Protein AF-0000000085124171 (afdb_homodimer)

Foldseek 3Di:
DFDWDWDDPPVVVQVQQLPFQWKWKWFDDPRRIDIDIFGWHDDPQKIKGWDAPDDDVVVRCVRPFKMKIKGKDWFDWDAPVLQPVPPDRVNTDTWMKMKMFIFGKDWDQDLVVLLVRVQRSCCSVPVVDPDDRSVDPVCSVVSNRIIMMIGRGDDMIMTGRLCLRPDPRRLVSNLVVLVVVPDPRSVVSNVVSVVNNPD/DFDWDWDDPPVVVQVQQLPFQWKWKWFDDPRDIDIDIFGWHDDPQKIKGWDAPDDDVVVRCVRPFKMKIKGKDWFDWDAPVLQPVPPDRVNTDTWMKMKMFIFGKDWDQDLVVLLVRVQRSCCSVPVVDPDDRSVDPVCSVVSNRIIMMIGRGDDMIMTGRLCLRPDPRRLVSNLVVLVVVPDPRSVVSNVVSVVNNPD

Radius of gyration: 21.63 Å; Cα contacts (8 Å, |Δi|>4): 807; chains: 2; bounding box: 47×63×52 Å

Secondary structure (DSSP, 8-state):
---PEEE--HHHHHHHHHH-S-EEEEEEETTEEEEEEE--EEETTEEEEEE-SSSHHHHHHHH--EEEEEEEEEEEEE-HHHH-SS--STT-EEEEEEEEEEEEEEE---HHHHHHHHHHHHHHH-TT--S--TTSGGGHHHHHHSEEEEEEEEEEEEEEESSTT--HHHHHHHHHHHHHH--HHHHHHHHHHHHHTT-/---PEEE--HHHHHHHHHH-S-EEEEEEETTEEEEEEE--EEETTEEEEEE-SSSHHHHHHHH--EEEEEEEEEEEEE-HHHH-SS--STT-EEEEEEEEEEEEEEE---HHHHHHHHHHHHHHH-TT--S--TTSGGGHHHHHHSEEEEEEEEEEEEEEESSTT--HHHHHHHHHHHHHH--HHHHHHHHHHHHHTT-

Organism: Arcobacter nitrofigilis (strain ATCC 33309 / DSM 7299 / CCUG 15893 / LMG 7604 / NCTC 12251 / CI) (NCBI:txid572480)

Sequence (398 aa):
MQKIVEITDEKLIKEVLDKAEYGTLALCTNNKPYSLPINFVEYNNEIFFHGAKKGKKIDYINKNANASFSVVEAYSLLPSYFSTDTGNAAPATHLFKSIIIDGKIKFVENYDKKAQALEALMKKYQREGNYTPLHDSMYEKIITATCIYKLIPEQTKAKFKLGQAFTKERYERVTSHLKQRGTPKDLETLKLIEEFKRVMQKIVEITDEKLIKEVLDKAEYGTLALCTNNKPYSLPINFVEYNNEIFFHGAKKGKKIDYINKNANASFSVVEAYSLLPSYFSTDTGNAAPATHLFKSIIIDGKIKFVENYDKKAQALEALMKKYQREGNYTPLHDSMYEKIITATCIYKLIPEQTKAKFKLGQAFTKERYERVTSHLKQRGTPKDLETLKLIEEFKRV

InterPro domains:
  IPR012349 FMN-binding split barrel [G3DSA:2.30.110.10] (2-192)
  IPR024747 Pyridoxamine 5'-phosphate oxidase-related [PF12900] (12-158)

Nearest PDB structures (foldseek):
  2hti-assembly1_A-2  TM=9.173E-01  e=2.537E-12  Halalkalibacterium halodurans
  2ol5-assembly1_B  TM=8.370E-01  e=3.259E-13  Geobacillus stearothermophilus
  4ybn-assembly1_B  TM=8.411E-01  e=6.275E-12  Mycolicibacterium smegmatis MC2 155
  2fur-assembly1_B  TM=8.498E-01  e=1.958E-10  Thermoplasma acidophilum
  3db0-assembly1_B  TM=7.827E-01  e=3.488E-07  Listeria innocua

pLDDT: mean 94.89, std 7.77, range [37.38, 98.94]

Solvent-accessible surface area (backbone atoms only — not comparable to full-atom values): 20989 Å² total; per-residue (Å²):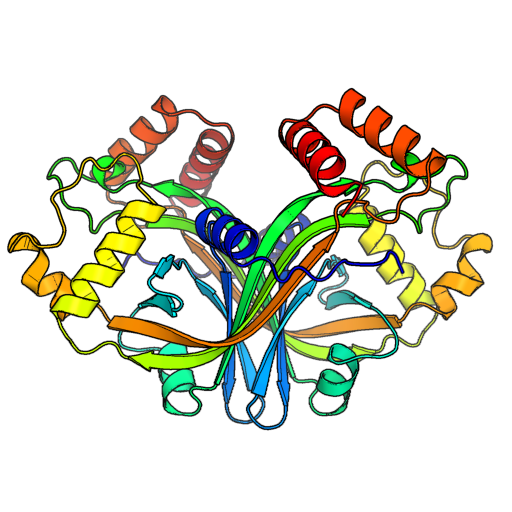 128,83,66,63,42,74,55,80,57,62,69,62,52,49,50,51,57,64,66,40,79,44,32,33,38,7,31,21,48,95,61,40,26,40,38,44,77,40,59,60,32,75,57,94,82,25,41,32,35,71,49,69,88,64,56,71,68,52,54,35,41,74,77,29,34,37,29,10,36,28,36,60,48,80,49,41,71,39,46,18,58,34,58,39,88,79,32,58,54,80,67,40,47,70,30,31,38,37,36,36,36,32,30,38,52,43,76,54,79,51,65,68,59,43,41,51,51,50,42,49,38,42,48,65,75,33,68,86,57,75,45,58,64,61,87,41,75,89,37,51,67,58,58,70,68,50,36,36,38,32,37,45,65,74,45,79,49,31,37,41,36,50,62,46,66,48,48,72,66,37,42,54,39,34,53,50,46,34,59,68,72,48,44,74,54,28,52,53,38,51,55,48,28,63,71,38,44,88,100,128,82,65,63,41,76,55,80,55,62,68,62,52,47,51,51,57,64,65,38,78,44,32,33,38,9,30,21,49,94,58,40,26,40,39,43,78,41,60,61,31,73,56,94,83,24,41,32,37,70,50,70,90,63,55,70,68,52,54,34,42,74,76,29,34,36,31,9,35,30,36,59,46,81,49,41,70,38,47,18,58,35,59,39,88,80,32,58,54,78,68,39,46,68,29,32,39,37,37,36,37,32,29,38,53,44,78,55,79,52,65,67,58,44,41,50,52,52,42,49,37,43,48,66,73,32,67,87,57,77,45,58,64,60,86,43,74,89,36,50,66,57,57,71,70,50,35,36,38,30,36,45,65,74,44,77,48,29,38,44,35,50,62,45,68,49,49,72,66,36,42,54,40,35,53,50,46,33,59,68,71,50,44,74,53,27,52,53,38,50,53,48,28,63,71,38,44,86,99

Structure (mmCIF, N/CA/C/O backbone):
data_AF-0000000085124171-model_v1
#
loop_
_entity.id
_entity.type
_entity.pdbx_description
1 polymer "Pyridoxamine 5'-phosphate oxidase-related FMN-binding protein"
#
loop_
_atom_site.group_PDB
_atom_site.id
_atom_site.type_symbol
_atom_site.label_atom_id
_atom_site.label_alt_id
_atom_site.label_comp_id
_atom_site.label_asym_id
_atom_site.label_entity_id
_atom_site.label_seq_id
_atom_site.pdbx_PDB_ins_code
_atom_site.Cartn_x
_atom_site.Cartn_y
_atom_site.Cartn_z
_atom_site.occupancy
_atom_site.B_iso_or_equiv
_atom_site.auth_seq_id
_atom_site.auth_comp_id
_atom_site.auth_asym_id
_atom_site.auth_atom_id
_atom_site.pdbx_PDB_model_num
ATOM 1 N N . MET A 1 1 ? -10.125 -18.156 -11.75 1 37.38 1 MET A N 1
ATOM 2 C CA . MET A 1 1 ? -9.805 -16.906 -11.086 1 37.38 1 MET A CA 1
ATOM 3 C C . MET A 1 1 ? -10.953 -16.438 -10.203 1 37.38 1 MET A C 1
ATOM 5 O O . MET A 1 1 ? -12.102 -16.391 -10.648 1 37.38 1 MET A O 1
ATOM 9 N N . GLN A 1 2 ? -10.836 -16.688 -8.914 1 46.94 2 GLN A N 1
ATOM 10 C CA . GLN A 1 2 ? -11.883 -16.438 -7.93 1 46.94 2 GLN A CA 1
ATOM 11 C C . GLN A 1 2 ? -12.539 -15.086 -8.156 1 46.94 2 GLN A C 1
ATOM 13 O O . GLN A 1 2 ? -11.867 -14.117 -8.531 1 46.94 2 GLN A O 1
ATOM 18 N N . LYS A 1 3 ? -13.812 -15.031 -8.203 1 54.66 3 LYS A N 1
ATOM 19 C CA . LYS A 1 3 ? -14.672 -13.883 -8.477 1 54.66 3 LYS A CA 1
ATOM 20 C C . LYS A 1 3 ? -14.43 -12.766 -7.465 1 54.66 3 LYS A C 1
ATOM 22 O O . LYS A 1 3 ? -14.633 -12.945 -6.266 1 54.66 3 LYS A O 1
ATOM 27 N N . ILE A 1 4 ? -13.594 -11.852 -7.648 1 67.31 4 ILE A N 1
ATOM 28 C CA . ILE A 1 4 ? -13.508 -10.57 -6.953 1 67.31 4 ILE A CA 1
ATOM 29 C C . ILE A 1 4 ? -14.805 -9.781 -7.164 1 67.31 4 ILE A C 1
ATOM 31 O O . ILE A 1 4 ? -15.297 -9.68 -8.289 1 67.31 4 ILE A O 1
ATOM 35 N N . VAL A 1 5 ? -15.492 -9.562 -6.004 1 78.5 5 VAL A N 1
ATOM 36 C CA . VAL A 1 5 ? -16.781 -8.867 -6.059 1 78.5 5 VAL A CA 1
ATOM 37 C C . VAL A 1 5 ? -16.547 -7.359 -6.09 1 78.5 5 VAL A C 1
ATOM 39 O O . VAL A 1 5 ? -15.797 -6.824 -5.277 1 78.5 5 VAL A O 1
ATOM 42 N N . GLU A 1 6 ? -17.156 -6.762 -6.977 1 87.38 6 GLU A N 1
ATOM 43 C CA . GLU A 1 6 ? -17.188 -5.301 -7.035 1 87.38 6 GLU A CA 1
ATOM 44 C C . GLU A 1 6 ? -18.188 -4.727 -6.035 1 87.38 6 GLU A C 1
ATOM 46 O O . GLU A 1 6 ? -19.297 -5.223 -5.918 1 87.38 6 GLU A O 1
ATOM 51 N N . ILE A 1 7 ? -17.75 -3.793 -5.27 1 89.5 7 ILE A N 1
ATOM 52 C CA . ILE A 1 7 ? -18.578 -3.154 -4.242 1 89.5 7 ILE A CA 1
ATOM 53 C C . ILE A 1 7 ? -18.953 -1.744 -4.688 1 89.5 7 ILE A C 1
ATOM 55 O O . ILE A 1 7 ? -18.094 -0.959 -5.09 1 89.5 7 ILE A O 1
ATOM 59 N N . THR A 1 8 ? -20.219 -1.413 -4.578 1 91.5 8 THR A N 1
ATOM 60 C CA . THR A 1 8 ? -20.672 -0.082 -4.965 1 91.5 8 THR A CA 1
ATOM 61 C C . THR A 1 8 ? -21.25 0.662 -3.766 1 91.5 8 THR A C 1
ATOM 63 O O . THR A 1 8 ? -21.547 1.854 -3.854 1 91.5 8 THR A O 1
ATOM 66 N N . ASP A 1 9 ? -21.375 -0.055 -2.656 1 93.19 9 ASP A N 1
ATOM 67 C CA . ASP A 1 9 ? -21.906 0.563 -1.443 1 93.19 9 ASP A CA 1
ATOM 68 C C . ASP A 1 9 ? -20.953 1.642 -0.922 1 93.19 9 ASP A C 1
ATOM 70 O O . ASP A 1 9 ? -19.859 1.336 -0.441 1 93.19 9 ASP A O 1
ATOM 74 N N . GLU A 1 10 ? -21.391 2.832 -0.913 1 94.69 10 GLU A N 1
ATOM 75 C CA . GLU A 1 10 ? -20.562 3.979 -0.563 1 94.69 10 GLU A CA 1
ATOM 76 C C . GLU A 1 10 ? -20.141 3.93 0.902 1 94.69 10 GLU A C 1
ATOM 78 O O . GLU A 1 10 ? -19.047 4.383 1.255 1 94.69 10 GLU A O 1
ATOM 83 N N . LYS A 1 11 ? -21 3.438 1.712 1 95.56 11 LYS A N 1
ATOM 84 C CA . LYS A 1 11 ? -20.672 3.352 3.133 1 95.56 11 LYS A CA 1
ATOM 85 C C . LYS A 1 11 ? -19.516 2.393 3.377 1 95.56 11 LYS A C 1
ATOM 87 O O . LYS A 1 11 ? -18.609 2.691 4.16 1 95.56 11 LYS A O 1
ATOM 92 N N . LEU A 1 12 ? -19.516 1.233 2.672 1 95.31 12 LEU A N 1
ATOM 93 C CA . LEU A 1 12 ? -18.453 0.255 2.793 1 95.31 12 LEU A CA 1
ATOM 94 C C . LEU A 1 12 ? -17.125 0.824 2.268 1 95.31 12 LEU A C 1
ATOM 96 O O . LEU A 1 12 ? -16.078 0.633 2.881 1 95.31 12 LEU A O 1
ATOM 100 N N . ILE A 1 13 ? -17.266 1.526 1.201 1 97.31 13 ILE A N 1
ATOM 101 C CA . ILE A 1 13 ? -16.078 2.141 0.602 1 97.31 13 ILE A CA 1
ATOM 102 C C . ILE A 1 13 ? -15.492 3.172 1.561 1 97.31 13 ILE A C 1
ATOM 104 O O . ILE A 1 13 ? -14.289 3.186 1.802 1 97.31 13 ILE A O 1
ATOM 108 N N . LYS A 1 14 ? -16.328 3.967 2.127 1 97.38 14 LYS A N 1
ATOM 109 C CA . LYS A 1 14 ? -15.875 4.984 3.074 1 97.38 14 LYS A CA 1
ATOM 110 C C . LYS A 1 14 ? -15.203 4.348 4.289 1 97.38 14 LYS A C 1
ATOM 112 O O . LYS A 1 14 ? -14.211 4.867 4.801 1 97.38 14 LYS A O 1
ATOM 117 N N . GLU A 1 15 ? -15.711 3.256 4.738 1 97.12 15 GLU A N 1
ATOM 118 C CA . GLU A 1 15 ? -15.133 2.557 5.883 1 97.12 15 GLU A CA 1
ATOM 119 C C . GLU A 1 15 ? -13.703 2.115 5.594 1 97.12 15 GLU A C 1
ATOM 121 O O . GLU A 1 15 ? -12.82 2.242 6.449 1 97.12 15 GLU A O 1
ATOM 126 N N . VAL A 1 16 ? -13.492 1.604 4.398 1 98 16 VAL A N 1
ATOM 127 C CA . VAL A 1 16 ? -12.156 1.179 4.008 1 98 16 VAL A CA 1
ATOM 128 C C . VAL A 1 16 ? -11.219 2.387 3.955 1 98 16 VAL A C 1
ATOM 130 O O . VAL A 1 16 ? -10.102 2.336 4.469 1 98 16 VAL A O 1
ATOM 133 N N . LEU A 1 17 ? -11.711 3.469 3.367 1 98.56 17 LEU A N 1
ATOM 134 C CA . LEU A 1 17 ? -10.906 4.68 3.244 1 98.56 17 LEU A CA 1
ATOM 135 C C . LEU A 1 17 ? -10.562 5.25 4.617 1 98.56 17 LEU A C 1
ATOM 137 O O . LEU A 1 17 ? -9.461 5.754 4.828 1 98.56 17 LEU A O 1
ATOM 141 N N . ASP A 1 18 ? -11.477 5.137 5.543 1 97.81 18 ASP A N 1
ATOM 142 C CA . ASP A 1 18 ? -11.281 5.664 6.891 1 97.81 18 ASP A CA 1
ATOM 143 C C . ASP A 1 18 ? -10.281 4.816 7.676 1 97.81 18 ASP A C 1
ATOM 145 O O . ASP A 1 18 ? -9.508 5.344 8.477 1 97.81 18 ASP A O 1
ATOM 149 N N . LYS A 1 19 ? -10.266 3.57 7.422 1 97.06 19 LYS A N 1
ATOM 150 C CA . LYS A 1 19 ? -9.461 2.635 8.203 1 97.06 19 LYS A CA 1
ATOM 151 C C . LYS A 1 19 ? -8.031 2.559 7.68 1 97.06 19 LYS A C 1
ATOM 153 O O . LYS A 1 19 ? -7.086 2.395 8.453 1 97.06 19 LYS A O 1
ATOM 158 N N . ALA A 1 20 ? -7.852 2.668 6.41 1 97.88 20 ALA A N 1
ATOM 159 C CA . ALA A 1 20 ? -6.543 2.49 5.789 1 97.88 20 ALA A CA 1
ATOM 160 C C . ALA A 1 20 ? -5.551 3.539 6.289 1 97.88 20 ALA A C 1
ATOM 162 O O . ALA A 1 20 ? -5.891 4.719 6.395 1 97.88 20 ALA A O 1
ATOM 163 N N . GLU A 1 21 ? -4.34 3.145 6.535 1 97.38 21 GLU A N 1
ATOM 164 C CA . GLU A 1 21 ? -3.336 4.035 7.102 1 97.38 21 GLU A CA 1
ATOM 165 C C . GLU A 1 21 ? -2.686 4.895 6.023 1 97.38 21 GLU A C 1
ATOM 167 O O . GLU A 1 21 ? -2.166 5.977 6.309 1 97.38 21 GLU A O 1
ATOM 172 N N . TYR A 1 22 ? -2.613 4.371 4.867 1 98.44 22 TYR A N 1
ATOM 173 C CA . TYR A 1 22 ? -2.041 5.09 3.736 1 98.44 22 TYR A CA 1
ATOM 174 C C . TYR A 1 22 ? -2.613 4.574 2.42 1 98.44 22 TYR A C 1
ATOM 176 O O . TYR A 1 22 ? -3.32 3.566 2.395 1 98.44 22 TYR A O 1
ATOM 184 N N . GLY A 1 23 ? -2.471 5.27 1.4 1 98.75 23 GLY A N 1
ATOM 185 C CA . GLY A 1 23 ? -2.699 4.863 0.023 1 98.75 23 GLY A CA 1
ATOM 186 C C . GLY A 1 23 ? -1.521 5.152 -0.888 1 98.75 23 GLY A C 1
ATOM 187 O O . GLY A 1 23 ? -0.512 5.711 -0.45 1 98.75 23 GLY A O 1
ATOM 188 N N . THR A 1 24 ? -1.643 4.699 -2.08 1 98.81 24 THR A N 1
ATOM 189 C CA . THR A 1 24 ? -0.562 4.938 -3.029 1 98.81 24 THR A CA 1
ATOM 190 C C . THR A 1 24 ? -1.07 5.707 -4.246 1 98.81 24 THR A C 1
ATOM 192 O O . THR A 1 24 ? -1.989 5.254 -4.934 1 98.81 24 THR A O 1
ATOM 195 N N . LEU A 1 25 ? -0.456 6.824 -4.453 1 98.62 25 LEU A N 1
ATOM 196 C CA . LEU A 1 25 ? -0.784 7.703 -5.57 1 98.62 25 LEU A CA 1
ATOM 197 C C . LEU A 1 25 ? 0.043 7.348 -6.801 1 98.62 25 LEU A C 1
ATOM 199 O O . LEU A 1 25 ? 1.25 7.117 -6.695 1 98.62 25 LEU A O 1
ATOM 203 N N . ALA A 1 26 ? -0.603 7.199 -7.918 1 98.81 26 ALA A N 1
ATOM 204 C CA . ALA A 1 26 ? 0.068 7.066 -9.211 1 98.81 26 ALA A CA 1
ATOM 205 C C . ALA A 1 26 ? -0.1 8.328 -10.047 1 98.81 26 ALA A C 1
ATOM 207 O O . ALA A 1 26 ? -1.225 8.766 -10.305 1 98.81 26 ALA A O 1
ATOM 208 N N . LEU A 1 27 ? 0.969 8.906 -10.406 1 98.62 27 LEU A N 1
ATOM 209 C CA . LEU A 1 27 ? 1.043 10.039 -11.32 1 98.62 27 LEU A CA 1
ATOM 210 C C . LEU A 1 27 ? 1.795 9.672 -12.594 1 98.62 27 LEU A C 1
ATOM 212 O O . LEU A 1 27 ? 2.4 8.602 -12.672 1 98.62 27 LEU A O 1
ATOM 216 N N . CYS A 1 28 ? 1.695 10.492 -13.625 1 98.38 28 CYS A N 1
ATOM 217 C CA . CYS A 1 28 ? 2.533 10.25 -14.789 1 98.38 28 CYS A CA 1
ATOM 218 C C . CYS A 1 28 ? 2.725 11.531 -15.602 1 98.38 28 CYS A C 1
ATOM 220 O O . CYS A 1 28 ? 1.885 12.43 -15.555 1 98.38 28 CYS A O 1
ATOM 222 N N . THR A 1 29 ? 3.861 11.641 -16.125 1 96.56 29 THR A N 1
ATOM 223 C CA . THR A 1 29 ? 4.172 12.648 -17.141 1 96.56 29 THR A CA 1
ATOM 224 C C . THR A 1 29 ? 5.051 12.062 -18.234 1 96.56 29 THR A C 1
ATOM 226 O O . THR A 1 29 ? 5.926 11.234 -17.969 1 96.56 29 THR A O 1
ATOM 229 N N . ASN A 1 30 ? 4.754 12.398 -19.5 1 94.75 30 ASN A N 1
ATOM 230 C CA . ASN A 1 30 ? 5.566 11.93 -20.625 1 94.75 30 ASN A CA 1
ATOM 231 C C . ASN A 1 30 ? 5.723 10.414 -20.609 1 94.75 30 ASN A C 1
ATOM 233 O O . ASN A 1 30 ? 6.832 9.898 -20.75 1 94.75 30 ASN A O 1
ATOM 237 N N . ASN A 1 31 ? 4.672 9.742 -20.25 1 93.44 31 ASN A N 1
ATOM 238 C CA . ASN A 1 31 ? 4.578 8.281 -20.234 1 93.44 31 ASN A CA 1
ATOM 239 C C . ASN A 1 31 ? 5.504 7.672 -19.188 1 93.44 31 ASN A C 1
ATOM 241 O O . ASN A 1 31 ? 5.945 6.531 -19.328 1 93.44 31 ASN A O 1
ATOM 245 N N . LYS A 1 32 ? 5.875 8.461 -18.203 1 97.44 32 LYS A N 1
ATOM 246 C CA . LYS A 1 32 ? 6.633 7.945 -17.062 1 97.44 32 LYS A CA 1
ATOM 247 C C . LYS A 1 32 ? 5.781 7.945 -15.797 1 97.44 32 LYS A C 1
ATOM 249 O O . LYS A 1 32 ? 5.473 9.008 -15.25 1 97.44 32 LYS A O 1
ATOM 254 N N . PRO A 1 33 ? 5.445 6.785 -15.359 1 98.62 33 PRO A N 1
ATOM 255 C CA . PRO A 1 33 ? 4.641 6.711 -14.141 1 98.62 33 PRO A CA 1
ATOM 256 C C . PRO A 1 33 ? 5.461 6.957 -12.875 1 98.62 33 PRO A C 1
ATOM 258 O O . PRO A 1 33 ? 6.68 6.77 -12.875 1 98.62 33 PRO A O 1
ATOM 261 N N . TYR A 1 34 ? 4.816 7.449 -11.883 1 98.12 34 TYR A N 1
ATOM 262 C CA . TYR A 1 34 ? 5.395 7.715 -10.57 1 98.12 34 TYR A CA 1
ATOM 263 C C . TYR A 1 34 ? 4.453 7.266 -9.461 1 98.12 34 TYR A C 1
ATOM 265 O O . TYR A 1 34 ? 3.332 7.77 -9.352 1 98.12 34 TYR A O 1
ATOM 273 N N . SER A 1 35 ? 4.891 6.305 -8.719 1 98 35 SER A N 1
ATOM 274 C CA . SER A 1 35 ? 4.121 5.801 -7.586 1 98 35 SER A CA 1
ATOM 275 C C . SER A 1 35 ? 4.621 6.395 -6.27 1 98 35 SER A C 1
ATOM 277 O O . SER A 1 35 ? 5.824 6.438 -6.02 1 98 35 SER A O 1
ATOM 279 N N . LEU A 1 36 ? 3.686 6.781 -5.43 1 96.44 36 LEU A N 1
ATOM 280 C CA . LEU A 1 36 ? 4.082 7.426 -4.184 1 96.44 36 LEU A CA 1
ATOM 281 C C . LEU A 1 36 ? 3.078 7.129 -3.072 1 96.44 36 LEU A C 1
ATOM 283 O O . LEU A 1 36 ? 1.898 7.473 -3.188 1 96.44 36 LEU A O 1
ATOM 287 N N . PRO A 1 37 ? 3.51 6.465 -2.018 1 98.06 37 PRO A N 1
ATOM 288 C CA . PRO A 1 37 ? 2.637 6.273 -0.857 1 98.06 37 PRO A CA 1
ATOM 289 C C . PRO A 1 37 ? 2.428 7.559 -0.057 1 98.06 37 PRO A C 1
ATOM 291 O O . PRO A 1 37 ? 3.373 8.32 0.147 1 98.06 37 PRO A O 1
ATOM 294 N N . ILE A 1 38 ? 1.18 7.805 0.388 1 98 38 ILE A N 1
ATOM 295 C CA . ILE A 1 38 ? 0.89 9.023 1.136 1 98 38 ILE A CA 1
ATOM 296 C C . ILE A 1 38 ? -0.185 8.742 2.184 1 98 38 ILE A C 1
ATOM 298 O O . ILE A 1 38 ? -1.032 7.863 1.993 1 98 38 ILE A O 1
ATOM 302 N N . ASN A 1 39 ? -0.082 9.461 3.299 1 98.31 39 ASN A N 1
ATOM 303 C CA . ASN A 1 39 ? -1.24 9.539 4.184 1 98.31 39 ASN A CA 1
ATOM 304 C C . ASN A 1 39 ? -2.346 10.406 3.58 1 98.31 39 ASN A C 1
ATOM 306 O O . ASN A 1 39 ? -2.066 11.344 2.834 1 98.31 39 ASN A O 1
ATOM 310 N N . PHE A 1 40 ? -3.57 10.07 3.889 1 98.81 40 PHE A N 1
ATOM 311 C CA . PHE A 1 40 ? -4.691 10.758 3.252 1 98.81 40 PHE A CA 1
ATOM 312 C C . PHE A 1 40 ? -5.918 10.742 4.156 1 98.81 40 PHE A C 1
ATOM 314 O O . PHE A 1 40 ? -5.949 10.023 5.16 1 98.81 40 PHE A O 1
ATOM 321 N N . VAL A 1 41 ? -6.898 11.555 3.748 1 98.75 41 VAL A N 1
ATOM 322 C CA . VAL A 1 41 ? -8.219 11.484 4.363 1 98.75 41 VAL A CA 1
ATOM 323 C C . VAL A 1 41 ? -9.297 11.727 3.309 1 98.75 41 VAL A C 1
ATOM 325 O O . VAL A 1 41 ? -9.125 12.578 2.428 1 98.75 41 VAL A O 1
ATOM 328 N N . GLU A 1 42 ? -10.273 10.898 3.303 1 98.69 42 GLU A N 1
ATOM 329 C CA . GLU A 1 42 ? -11.484 11.211 2.543 1 98.69 42 GLU A CA 1
ATOM 330 C C . GLU A 1 42 ? -12.375 12.188 3.311 1 98.69 42 GLU A C 1
ATOM 332 O O . GLU A 1 42 ? -12.758 11.914 4.449 1 98.69 42 GLU A O 1
ATOM 337 N N . TYR A 1 43 ? -12.633 13.25 2.766 1 97.56 43 TYR A N 1
ATOM 338 C CA . TYR A 1 43 ? -13.461 14.305 3.344 1 97.56 43 TYR A CA 1
ATOM 339 C C . TYR A 1 43 ? -14.344 14.945 2.283 1 97.56 43 TYR A C 1
ATOM 341 O O . TYR A 1 43 ? -13.852 15.453 1.274 1 97.56 43 TYR A O 1
ATOM 349 N N . ASN A 1 44 ? -15.688 14.82 2.453 1 95.44 44 ASN A N 1
ATOM 350 C CA . ASN A 1 44 ? -16.672 15.352 1.51 1 95.44 44 ASN A CA 1
ATOM 351 C C . ASN A 1 44 ? -16.469 14.773 0.111 1 95.44 44 ASN A C 1
ATOM 353 O O . ASN A 1 44 ? -16.438 15.516 -0.872 1 95.44 44 ASN A O 1
ATOM 357 N N . ASN A 1 45 ? -16.172 13.547 -0.039 1 96 45 ASN A N 1
ATOM 358 C CA . ASN A 1 45 ? -16.078 12.766 -1.266 1 96 45 ASN A CA 1
ATOM 359 C C . ASN A 1 45 ? -14.836 13.133 -2.068 1 96 45 ASN A C 1
ATOM 361 O O . ASN A 1 45 ? -14.773 12.883 -3.275 1 96 45 ASN A O 1
ATOM 365 N N . GLU A 1 46 ? -13.906 13.75 -1.401 1 98.25 46 GLU A N 1
ATOM 366 C CA . GLU A 1 46 ? -12.602 14.039 -1.98 1 98.25 46 GLU A CA 1
ATOM 367 C C . GLU A 1 46 ? -11.477 13.445 -1.13 1 98.25 46 GLU A C 1
ATOM 369 O O . GLU A 1 46 ? -11.672 13.172 0.056 1 98.25 46 GLU A O 1
ATOM 374 N N . ILE A 1 47 ? -10.383 13.203 -1.789 1 98.81 47 ILE A N 1
ATOM 375 C CA . ILE A 1 47 ? -9.227 12.664 -1.078 1 98.81 47 ILE A CA 1
ATOM 376 C C . ILE A 1 47 ? -8.203 13.766 -0.846 1 98.81 47 ILE A C 1
ATOM 378 O O . ILE A 1 47 ? -7.629 14.297 -1.799 1 98.81 47 ILE A O 1
ATOM 382 N N . PHE A 1 48 ? -7.938 14.062 0.427 1 98.81 48 PHE A N 1
ATOM 383 C CA . PHE A 1 48 ? -7.012 15.133 0.766 1 98.81 48 PHE A CA 1
ATOM 384 C C . PHE A 1 48 ? -5.691 14.57 1.272 1 98.81 48 PHE A C 1
ATOM 386 O O . PHE A 1 48 ? -5.672 13.547 1.963 1 98.81 48 PHE A O 1
ATOM 393 N N . PHE A 1 49 ? -4.617 15.273 0.925 1 98.38 49 PHE A N 1
ATOM 394 C CA . PHE A 1 49 ? -3.293 14.961 1.455 1 98.38 49 PHE A CA 1
ATOM 395 C C . PHE A 1 49 ? -2.404 16.203 1.451 1 98.38 49 PHE A C 1
ATOM 397 O O . PHE A 1 49 ? -2.717 17.203 0.794 1 98.38 49 PHE A O 1
ATOM 404 N N . HIS A 1 50 ? -1.348 16.125 2.223 1 96.25 50 HIS A N 1
ATOM 405 C CA . HIS A 1 50 ? -0.433 17.25 2.297 1 96.25 50 HIS A CA 1
ATOM 406 C C . HIS A 1 50 ? 0.939 16.891 1.736 1 96.25 50 HIS A C 1
ATOM 408 O O . HIS A 1 50 ? 1.235 15.719 1.52 1 96.25 50 HIS A O 1
ATOM 414 N N . GLY A 1 51 ? 1.688 17.938 1.45 1 90.38 51 GLY A N 1
ATOM 415 C CA . GLY A 1 51 ? 3.037 17.734 0.94 1 90.38 51 GLY A CA 1
ATOM 416 C C . GLY A 1 51 ? 3.838 19.031 0.874 1 90.38 51 GLY A C 1
ATOM 417 O O . GLY A 1 51 ? 3.357 20.078 1.284 1 90.38 51 GLY A O 1
ATOM 418 N N . ALA A 1 52 ? 5.086 18.812 0.394 1 83.69 52 ALA A N 1
ATOM 419 C CA . ALA A 1 52 ? 5.973 19.969 0.231 1 83.69 52 ALA A CA 1
ATOM 420 C C . ALA A 1 52 ? 5.562 20.812 -0.97 1 83.69 52 ALA A C 1
ATOM 422 O O . ALA A 1 52 ? 4.879 20.328 -1.875 1 83.69 52 ALA A O 1
ATOM 423 N N . LYS A 1 53 ? 5.988 21.938 -1.01 1 85.12 53 LYS A N 1
ATOM 424 C CA . LYS A 1 53 ? 5.668 22.875 -2.088 1 85.12 53 LYS A CA 1
ATOM 425 C C . LYS A 1 53 ? 6.629 22.703 -3.26 1 85.12 53 LYS A C 1
ATOM 427 O O . LYS A 1 53 ? 6.531 23.422 -4.258 1 85.12 53 LYS A O 1
ATOM 432 N N . LYS A 1 54 ? 7.559 21.828 -3.098 1 85.06 54 LYS A N 1
ATOM 433 C CA . LYS A 1 54 ? 8.523 21.547 -4.16 1 85.06 54 LYS A CA 1
ATOM 434 C C . LYS A 1 54 ? 8.875 20.078 -4.215 1 85.06 54 LYS A C 1
ATOM 436 O O . LYS A 1 54 ? 8.688 19.344 -3.234 1 85.06 54 LYS A O 1
ATOM 441 N N . GLY A 1 55 ? 9.336 19.734 -5.457 1 89.38 55 GLY A N 1
ATOM 442 C CA . GLY A 1 55 ? 9.766 18.344 -5.59 1 89.38 55 GLY A CA 1
ATOM 443 C C . GLY A 1 55 ? 9.102 17.625 -6.75 1 89.38 55 GLY A C 1
ATOM 444 O O . GLY A 1 55 ? 8.32 18.219 -7.492 1 89.38 55 GLY A O 1
ATOM 445 N N . LYS A 1 56 ? 9.406 16.406 -6.852 1 90.06 56 LYS A N 1
ATOM 446 C CA . LYS A 1 56 ? 8.984 15.578 -7.98 1 90.06 56 LYS A CA 1
ATOM 447 C C . LYS A 1 56 ? 7.469 15.477 -8.047 1 90.06 56 LYS A C 1
ATOM 449 O O . LYS A 1 56 ? 6.883 15.562 -9.133 1 90.06 56 LYS A O 1
ATOM 454 N N . LYS A 1 57 ? 6.84 15.336 -6.945 1 91.94 57 LYS A N 1
ATOM 455 C CA . LYS A 1 57 ? 5.387 15.195 -6.879 1 91.94 57 LYS A CA 1
ATOM 456 C C . LYS A 1 57 ? 4.684 16.406 -7.488 1 91.94 57 LYS A C 1
ATOM 458 O O . LYS A 1 57 ? 3.812 16.266 -8.344 1 91.94 57 LYS A O 1
ATOM 463 N N . ILE A 1 58 ? 5.078 17.562 -7.062 1 92.88 58 ILE A N 1
ATOM 464 C CA . ILE A 1 58 ? 4.438 18.781 -7.535 1 92.88 58 ILE A CA 1
ATOM 465 C C . ILE A 1 58 ? 4.742 18.984 -9.016 1 92.88 58 ILE A C 1
ATOM 467 O O . ILE A 1 58 ? 3.889 19.453 -9.773 1 92.88 58 ILE A O 1
ATOM 471 N N . ASP A 1 59 ? 5.934 18.656 -9.422 1 94.75 59 ASP A N 1
ATOM 472 C CA . ASP A 1 59 ? 6.305 18.766 -10.828 1 94.75 59 ASP A CA 1
ATOM 473 C C . ASP A 1 59 ? 5.398 17.906 -11.695 1 94.75 59 ASP A C 1
ATOM 475 O O . ASP A 1 59 ? 4.926 18.344 -12.742 1 94.75 59 ASP A O 1
ATOM 479 N N . TYR A 1 60 ? 5.172 16.688 -11.273 1 96.69 60 TYR A N 1
ATOM 480 C CA . TYR A 1 60 ? 4.301 15.773 -12 1 96.69 60 TYR A CA 1
ATOM 481 C C . TYR A 1 60 ? 2.879 16.312 -12.07 1 96.69 60 TYR A C 1
ATOM 483 O O . TYR A 1 60 ? 2.268 16.344 -13.148 1 96.69 60 TYR A O 1
ATOM 491 N N . ILE A 1 61 ? 2.391 16.797 -10.938 1 96.38 61 ILE A N 1
ATOM 492 C CA . ILE A 1 61 ? 1.006 17.25 -10.836 1 96.38 61 ILE A CA 1
ATOM 493 C C . ILE A 1 61 ? 0.785 18.469 -11.727 1 96.38 61 ILE A C 1
ATOM 495 O O . ILE A 1 61 ? -0.248 18.578 -12.383 1 96.38 61 ILE A O 1
ATOM 499 N N . ASN A 1 62 ? 1.766 19.344 -11.742 1 95.81 62 ASN A N 1
ATOM 500 C CA . ASN A 1 62 ? 1.664 20.562 -12.547 1 95.81 62 ASN A CA 1
ATOM 501 C C . ASN A 1 62 ? 1.605 20.234 -14.031 1 95.81 62 ASN A C 1
ATOM 503 O O . ASN A 1 62 ? 0.925 20.922 -14.797 1 95.81 62 ASN A O 1
ATOM 507 N N . LYS A 1 63 ? 2.254 19.219 -14.461 1 97.31 63 LYS A N 1
ATOM 508 C CA . LYS A 1 63 ? 2.316 18.859 -15.867 1 97.31 63 LYS A CA 1
ATOM 509 C C . LYS A 1 63 ? 1.098 18.031 -16.266 1 97.31 63 LYS A C 1
ATOM 511 O O . LYS A 1 63 ? 0.646 18.094 -17.422 1 97.31 63 LYS A O 1
ATOM 516 N N . ASN A 1 64 ? 0.622 17.188 -15.391 1 98.19 64 ASN A N 1
ATOM 517 C CA . ASN A 1 64 ? -0.52 16.312 -15.617 1 98.19 64 ASN A CA 1
ATOM 518 C C . ASN A 1 64 ? -1.289 16.047 -14.328 1 98.19 64 ASN A C 1
ATOM 520 O O . ASN A 1 64 ? -0.807 15.328 -13.445 1 98.19 64 ASN A O 1
ATOM 524 N N . ALA A 1 65 ? -2.488 16.469 -14.203 1 98.06 65 ALA A N 1
ATOM 525 C CA . ALA A 1 65 ? -3.25 16.422 -12.953 1 98.06 65 ALA A CA 1
ATOM 526 C C . ALA A 1 65 ? -3.965 15.086 -12.797 1 98.06 65 ALA A C 1
ATOM 528 O O . ALA A 1 65 ? -4.523 14.797 -11.734 1 98.06 65 ALA A O 1
ATOM 529 N N . ASN A 1 66 ? -3.967 14.266 -13.883 1 98.56 66 ASN A N 1
ATOM 530 C CA . ASN A 1 66 ? -4.586 12.953 -13.773 1 98.56 66 ASN A CA 1
ATOM 531 C C . ASN A 1 66 ? -3.865 12.078 -12.75 1 98.56 66 ASN A C 1
ATOM 533 O O . ASN A 1 66 ? -2.635 12.062 -12.695 1 98.56 66 ASN A O 1
ATOM 537 N N . ALA A 1 67 ? -4.633 11.445 -11.93 1 98.75 67 ALA A N 1
ATOM 538 C CA . ALA A 1 67 ? -4.047 10.594 -10.898 1 98.75 67 ALA A CA 1
ATOM 539 C C . ALA A 1 67 ? -4.906 9.359 -10.664 1 98.75 67 ALA A C 1
ATOM 541 O O . ALA A 1 67 ? -6.102 9.359 -10.969 1 98.75 67 ALA A O 1
ATOM 542 N N . SER A 1 68 ? -4.34 8.32 -10.289 1 98.88 68 SER A N 1
ATOM 543 C CA . SER A 1 68 ? -4.969 7.117 -9.75 1 98.88 68 SER A CA 1
ATOM 544 C C . SER A 1 68 ? -4.488 6.824 -8.336 1 98.88 68 SER A C 1
ATOM 546 O O . SER A 1 68 ? -3.297 6.941 -8.039 1 98.88 68 SER A O 1
ATOM 548 N N . PHE A 1 69 ? -5.383 6.594 -7.469 1 98.94 69 PHE A N 1
ATOM 549 C CA . PHE A 1 69 ? -5.086 6.395 -6.055 1 98.94 69 PHE A CA 1
ATOM 550 C C . PHE A 1 69 ? -5.59 5.039 -5.578 1 98.94 69 PHE A C 1
ATOM 552 O O . PHE A 1 69 ? -6.77 4.711 -5.754 1 98.94 69 PHE A O 1
ATOM 559 N N . SER A 1 70 ? -4.668 4.227 -4.98 1 98.88 70 SER A N 1
ATOM 560 C CA . SER A 1 70 ? -4.996 2.879 -4.531 1 98.88 70 SER A CA 1
ATOM 561 C C . SER A 1 70 ? -4.961 2.781 -3.008 1 98.88 70 SER A C 1
ATOM 563 O O . SER A 1 70 ? -4.004 3.229 -2.373 1 98.88 70 SER A O 1
ATOM 565 N N . VAL A 1 71 ? -5.973 2.229 -2.459 1 98.81 71 VAL A N 1
ATOM 566 C CA . VAL A 1 71 ? -6.062 1.944 -1.03 1 98.81 71 VAL A CA 1
ATOM 567 C C . VAL A 1 71 ? -6.371 0.464 -0.816 1 98.81 71 VAL A C 1
ATOM 569 O O . VAL A 1 71 ? -7.289 -0.08 -1.435 1 98.81 71 VAL A O 1
ATOM 572 N N . VAL A 1 72 ? -5.574 -0.16 0.086 1 98.44 72 VAL A N 1
ATOM 573 C CA . VAL A 1 72 ? -5.719 -1.599 0.283 1 98.44 72 VAL A CA 1
ATOM 574 C C . VAL A 1 72 ? -5.781 -1.912 1.775 1 98.44 72 VAL A C 1
ATOM 576 O O . VAL A 1 72 ? -5.02 -1.35 2.568 1 98.44 72 VAL A O 1
ATOM 579 N N . GLU A 1 73 ? -6.695 -2.682 2.121 1 97.69 73 GLU A N 1
ATOM 580 C CA . GLU A 1 73 ? -6.648 -3.428 3.375 1 97.69 73 GLU A CA 1
ATOM 581 C C . GLU A 1 73 ? -6.312 -4.895 3.131 1 97.69 73 GLU A C 1
ATOM 583 O O . GLU A 1 73 ? -7.129 -5.645 2.59 1 97.69 73 GLU A O 1
ATOM 588 N N . ALA A 1 74 ? -5.129 -5.223 3.504 1 97.44 74 ALA A N 1
ATOM 589 C CA . ALA A 1 74 ? -4.707 -6.613 3.348 1 97.44 74 ALA A CA 1
ATOM 590 C C . ALA A 1 74 ? -5.109 -7.449 4.559 1 97.44 74 ALA A C 1
ATOM 592 O O . ALA A 1 74 ? -4.863 -7.055 5.703 1 97.44 74 ALA A O 1
ATOM 593 N N . TYR A 1 75 ? -5.734 -8.57 4.328 1 97.56 75 TYR A N 1
ATOM 594 C CA . TYR A 1 75 ? -6.133 -9.492 5.387 1 97.56 75 TYR A CA 1
ATOM 595 C C . TYR A 1 75 ? -5.344 -10.789 5.301 1 97.56 75 TYR A C 1
ATOM 597 O O . TYR A 1 75 ? -4.188 -10.797 4.871 1 97.56 75 TYR A O 1
ATOM 605 N N . SER A 1 76 ? -5.926 -11.867 5.738 1 98.19 76 SER A N 1
ATOM 606 C CA . SER A 1 76 ? -5.133 -13.078 5.93 1 98.19 76 SER A CA 1
ATOM 607 C C . SER A 1 76 ? -4.676 -13.664 4.594 1 98.19 76 SER A C 1
ATOM 609 O O . SER A 1 76 ? -5.445 -13.688 3.631 1 98.19 76 SER A O 1
ATOM 611 N N . LEU A 1 77 ? -3.402 -14.008 4.57 1 97.88 77 LEU A N 1
ATOM 612 C CA . LEU A 1 77 ? -2.9 -14.914 3.547 1 97.88 77 LEU A CA 1
ATOM 613 C C . LEU A 1 77 ? -3.42 -16.328 3.777 1 97.88 77 LEU A C 1
ATOM 615 O O . LEU A 1 77 ? -3.336 -16.859 4.891 1 97.88 77 LEU A O 1
ATOM 619 N N . LEU A 1 78 ? -3.967 -16.922 2.691 1 98 78 LEU A N 1
ATOM 620 C CA . LEU A 1 78 ? -4.438 -18.297 2.766 1 98 78 LEU A CA 1
ATOM 621 C C . LEU A 1 78 ? -3.459 -19.25 2.08 1 98 78 LEU A C 1
ATOM 623 O O . LEU A 1 78 ? -3.436 -19.344 0.852 1 98 78 LEU A O 1
ATOM 627 N N . PRO A 1 79 ? -2.688 -19.922 2.875 1 98.12 79 PRO A N 1
ATOM 628 C CA . PRO A 1 79 ? -1.878 -20.969 2.26 1 98.12 79 PRO A CA 1
ATOM 629 C C . PRO A 1 79 ? -2.711 -21.953 1.442 1 98.12 79 PRO A C 1
ATOM 631 O O . PRO A 1 79 ? -3.896 -22.156 1.721 1 98.12 79 PRO A O 1
ATOM 634 N N . SER A 1 80 ? -2.057 -22.578 0.49 1 97.75 80 SER A N 1
ATOM 635 C CA . SER A 1 80 ? -2.783 -23.453 -0.421 1 97.75 80 SER A CA 1
ATOM 636 C C . SER A 1 80 ? -3.484 -24.578 0.335 1 97.75 80 SER A C 1
ATOM 638 O O . SER A 1 80 ? -4.609 -24.953 -0.001 1 97.75 80 SER A O 1
ATOM 640 N N . TYR A 1 81 ? -2.891 -25.078 1.404 1 97.44 81 TYR A N 1
ATOM 641 C CA . TYR A 1 81 ? -3.426 -26.234 2.107 1 97.44 81 TYR A CA 1
ATOM 642 C C . TYR A 1 81 ? -4.629 -25.844 2.961 1 97.44 81 TYR A C 1
ATOM 644 O O . TYR A 1 81 ? -5.32 -26.703 3.504 1 97.44 81 TYR A O 1
ATOM 652 N N . PHE A 1 82 ? -4.914 -24.547 3.094 1 97.94 82 PHE A N 1
ATOM 653 C CA . PHE A 1 82 ? -6.168 -24.109 3.703 1 97.94 82 PHE A CA 1
ATOM 654 C C . PHE A 1 82 ? -7.352 -24.469 2.811 1 97.94 82 PHE A C 1
ATOM 656 O O . PHE A 1 82 ? -8.461 -24.672 3.299 1 97.94 82 PHE A O 1
ATOM 663 N N . SER A 1 83 ? -7.113 -24.547 1.54 1 96.31 83 SER A N 1
ATOM 664 C CA . SER A 1 83 ? -8.195 -24.734 0.579 1 96.31 83 SER A CA 1
ATOM 665 C C . SER A 1 83 ? -8.273 -26.172 0.098 1 96.31 83 SER A C 1
ATOM 667 O O . SER A 1 83 ? -9.328 -26.625 -0.35 1 96.31 83 SER A O 1
ATOM 669 N N . THR A 1 84 ? -7.137 -26.859 0.097 1 94.12 84 THR A N 1
ATOM 670 C CA . THR A 1 84 ? -7.113 -28.219 -0.404 1 94.12 84 THR A CA 1
ATOM 671 C C . THR A 1 84 ? -6.074 -29.062 0.343 1 94.12 84 THR A C 1
ATOM 673 O O . THR A 1 84 ? -5.125 -28.516 0.912 1 94.12 84 THR A O 1
ATOM 676 N N . ASP A 1 85 ? -6.273 -30.328 0.286 1 93.44 85 ASP A N 1
ATOM 677 C CA . ASP A 1 85 ? -5.316 -31.234 0.912 1 93.44 85 ASP A CA 1
ATOM 678 C C . ASP A 1 85 ? -4.57 -32.062 -0.137 1 93.44 85 ASP A C 1
ATOM 680 O O . ASP A 1 85 ? -3.949 -33.062 0.188 1 93.44 85 ASP A O 1
ATOM 684 N N . THR A 1 86 ? -4.594 -31.641 -1.305 1 94.06 86 THR A N 1
ATOM 685 C CA . THR A 1 86 ? -4.039 -32.406 -2.42 1 94.06 86 THR A CA 1
ATOM 686 C C . THR A 1 86 ? -2.559 -32.094 -2.605 1 94.06 86 THR A C 1
ATOM 688 O O . THR A 1 86 ? -1.875 -32.75 -3.398 1 94.06 86 THR A O 1
ATOM 691 N N . GLY A 1 87 ? -2.1 -31.078 -1.912 1 95.25 87 GLY A N 1
ATOM 692 C CA . GLY A 1 87 ? -0.738 -30.609 -2.131 1 95.25 87 GLY A CA 1
ATOM 693 C C . GLY A 1 87 ? -0.628 -29.578 -3.242 1 95.25 87 GLY A C 1
ATOM 694 O O . GLY A 1 87 ? 0.453 -29.047 -3.492 1 95.25 87 GLY A O 1
ATOM 695 N N . ASN A 1 88 ? -1.761 -29.312 -3.926 1 96.19 88 ASN A N 1
ATOM 696 C CA . ASN A 1 88 ? -1.792 -28.312 -4.988 1 96.19 88 ASN A CA 1
ATOM 697 C C . ASN A 1 88 ? -1.518 -26.906 -4.445 1 96.19 88 ASN A C 1
ATOM 699 O O . ASN A 1 88 ? -2.174 -26.469 -3.502 1 96.19 88 ASN A O 1
ATOM 703 N N . ALA A 1 89 ? -0.599 -26.172 -5.059 1 96.69 89 ALA A N 1
ATOM 704 C CA . ALA A 1 89 ? -0.168 -24.859 -4.586 1 96.69 89 ALA A CA 1
ATOM 705 C C . ALA A 1 89 ? -1.082 -23.766 -5.121 1 96.69 89 ALA A C 1
ATOM 707 O O . ALA A 1 89 ? -1.106 -22.656 -4.582 1 96.69 89 ALA A O 1
ATOM 708 N N . ALA A 1 90 ? -1.859 -24.016 -6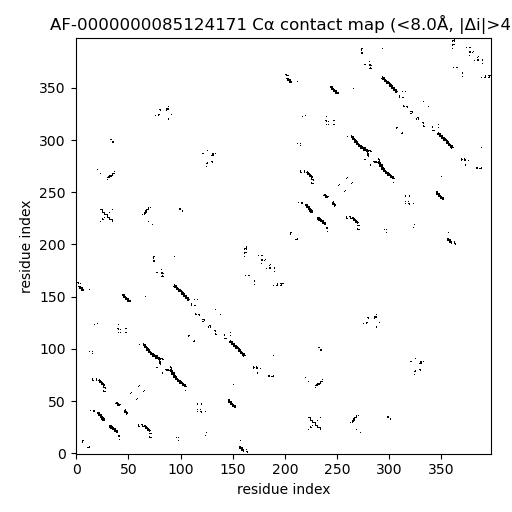.082 1 94.38 90 ALA A N 1
ATOM 709 C CA . ALA A 1 90 ? -2.527 -23.016 -6.91 1 94.38 90 ALA A CA 1
ATOM 710 C C . ALA A 1 90 ? -3.559 -22.234 -6.102 1 94.38 90 ALA A C 1
ATOM 712 O O . ALA A 1 90 ? -3.738 -21.031 -6.309 1 94.38 90 ALA A O 1
ATOM 713 N N . PRO A 1 91 ? -4.16 -22.891 -5.094 1 95.12 91 PRO A N 1
ATOM 714 C CA . PRO A 1 91 ? -5.242 -22.172 -4.41 1 95.12 91 PRO A CA 1
ATOM 715 C C . PRO A 1 91 ? -4.727 -21.141 -3.406 1 95.12 91 PRO A C 1
ATOM 717 O O . PRO A 1 91 ? -5.52 -20.438 -2.771 1 95.12 91 PRO A O 1
ATOM 720 N N . ALA A 1 92 ? -3.404 -21.062 -3.172 1 96.81 92 ALA A N 1
ATOM 721 C CA . ALA A 1 92 ? -2.879 -20.016 -2.293 1 96.81 92 ALA A CA 1
ATOM 722 C C . ALA A 1 92 ? -3.373 -18.641 -2.719 1 96.81 92 ALA A C 1
ATOM 724 O O . ALA A 1 92 ? -3.41 -18.328 -3.91 1 96.81 92 ALA A O 1
ATOM 725 N N . THR A 1 93 ? -3.789 -17.844 -1.772 1 96.25 93 THR A N 1
ATOM 726 C CA . THR A 1 93 ? -4.34 -16.547 -2.123 1 96.25 93 THR A CA 1
ATOM 727 C C . THR A 1 93 ? -4.254 -15.578 -0.938 1 96.25 93 THR A C 1
ATOM 729 O O . THR A 1 93 ? -3.766 -15.945 0.131 1 96.25 93 THR A O 1
ATOM 732 N N . HIS A 1 94 ? -4.578 -14.367 -1.174 1 97.62 94 HIS A N 1
ATOM 733 C CA . HIS A 1 94 ? -4.535 -13.273 -0.212 1 97.62 94 HIS A CA 1
ATOM 734 C C . HIS A 1 94 ? -5.859 -12.516 -0.178 1 97.62 94 HIS A C 1
ATOM 736 O O . HIS A 1 94 ? -6.332 -12.031 -1.21 1 97.62 94 HIS A O 1
ATOM 742 N N . LEU A 1 95 ? -6.52 -12.539 0.968 1 97.5 95 LEU A N 1
ATOM 743 C CA . LEU A 1 95 ? -7.785 -11.82 1.082 1 97.5 95 LEU A CA 1
ATOM 744 C C . LEU A 1 95 ? -7.547 -10.336 1.334 1 97.5 95 LEU A C 1
ATOM 746 O O . LEU A 1 95 ? -6.629 -9.969 2.068 1 97.5 95 LEU A O 1
ATOM 750 N N . PHE A 1 96 ? -8.406 -9.516 0.768 1 97.94 96 PHE A N 1
ATOM 751 C CA . PHE A 1 96 ? -8.172 -8.078 0.875 1 97.94 96 PHE A CA 1
ATOM 752 C C . PHE A 1 96 ? -9.43 -7.293 0.517 1 97.94 96 PHE A C 1
ATOM 754 O O . PHE A 1 96 ? -10.375 -7.852 -0.04 1 97.94 96 PHE A O 1
ATOM 761 N N . LYS A 1 97 ? -9.461 -6.031 0.878 1 97.75 97 LYS A N 1
ATOM 762 C CA . LYS A 1 97 ? -10.281 -4.969 0.302 1 97.75 97 LYS A CA 1
ATOM 763 C C . LYS A 1 97 ? -9.422 -3.969 -0.467 1 97.75 97 LYS A C 1
ATOM 765 O O . LYS A 1 97 ? -8.367 -3.553 0.013 1 97.75 97 LYS A O 1
ATOM 770 N N . SER A 1 98 ? -9.859 -3.691 -1.643 1 97.81 98 SER A N 1
ATOM 771 C CA . SER A 1 98 ? -9.094 -2.742 -2.447 1 97.81 98 SER A CA 1
ATOM 772 C C . SER A 1 98 ? -10.008 -1.701 -3.086 1 97.81 98 SER A C 1
ATOM 774 O O . SER A 1 98 ? -11.102 -2.025 -3.543 1 97.81 98 SER A O 1
ATOM 776 N N . ILE A 1 99 ? -9.594 -0.456 -3.061 1 98.44 99 ILE A N 1
ATOM 777 C CA . ILE A 1 99 ? -10.281 0.657 -3.705 1 98.44 99 ILE A CA 1
ATOM 778 C C . ILE A 1 99 ? -9.32 1.389 -4.637 1 98.44 99 ILE A C 1
ATOM 780 O O . ILE A 1 99 ?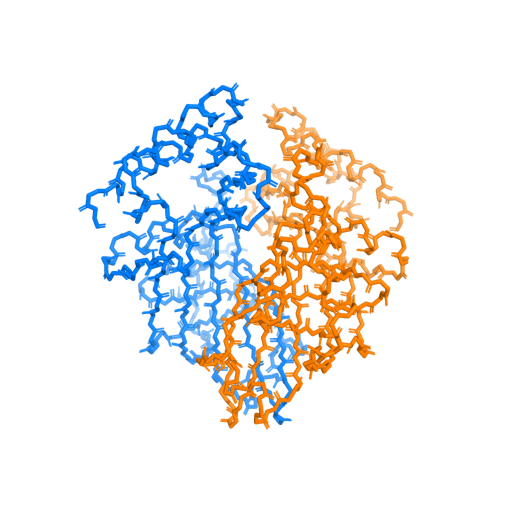 -8.18 1.671 -4.266 1 98.44 99 ILE A O 1
ATOM 784 N N . ILE A 1 100 ? -9.734 1.647 -5.828 1 98.5 100 ILE A N 1
ATOM 785 C CA . ILE A 1 100 ? -8.992 2.471 -6.777 1 98.5 100 ILE A CA 1
ATOM 786 C C . ILE A 1 100 ? -9.828 3.686 -7.168 1 98.5 100 ILE A C 1
ATOM 788 O O . ILE A 1 100 ? -10.984 3.545 -7.59 1 98.5 100 ILE A O 1
ATOM 792 N N . ILE A 1 101 ? -9.273 4.824 -7.047 1 98.69 101 ILE A N 1
ATOM 793 C CA . ILE A 1 101 ? -9.945 6.078 -7.355 1 98.69 101 ILE A CA 1
ATOM 794 C C . ILE A 1 101 ? -9.172 6.828 -8.438 1 98.69 101 ILE A C 1
ATOM 796 O O . ILE A 1 101 ? -8.023 7.234 -8.219 1 98.69 101 ILE A O 1
ATOM 800 N N . ASP A 1 102 ? -9.789 6.98 -9.539 1 98.56 102 ASP A N 1
ATOM 801 C CA . ASP A 1 102 ? -9.227 7.793 -10.617 1 98.56 102 ASP A CA 1
ATOM 802 C C . ASP A 1 102 ? -9.836 9.195 -10.625 1 98.56 102 ASP A C 1
ATOM 804 O O . ASP A 1 102 ? -11.039 9.352 -10.391 1 98.56 102 ASP A O 1
ATOM 808 N N . GLY A 1 103 ? -8.953 10.156 -10.867 1 98.69 103 GLY A N 1
ATOM 809 C CA . GLY A 1 103 ? -9.461 11.516 -10.906 1 98.69 103 GLY A CA 1
ATOM 810 C C . GLY A 1 103 ? -8.383 12.547 -11.188 1 98.69 103 GLY A C 1
ATOM 811 O O . GLY A 1 103 ? -7.375 12.242 -11.836 1 98.69 103 GLY A O 1
ATOM 812 N N . LYS A 1 104 ? -8.648 13.75 -10.742 1 98.69 104 LYS A N 1
ATOM 813 C CA . LYS A 1 104 ? -7.723 14.852 -10.977 1 98.69 104 LYS A CA 1
ATOM 814 C C . LYS A 1 104 ? -7.32 15.523 -9.664 1 98.69 104 LYS A C 1
ATOM 816 O O . LYS A 1 104 ? -8.156 15.711 -8.773 1 98.69 104 LYS A O 1
ATOM 821 N N . ILE A 1 105 ? -6.074 15.898 -9.633 1 98.31 105 ILE A N 1
ATOM 822 C CA . ILE A 1 105 ? -5.559 16.562 -8.445 1 98.31 105 ILE A CA 1
ATOM 823 C C . ILE A 1 105 ? -5.66 18.078 -8.617 1 98.31 105 ILE A C 1
ATOM 825 O O . ILE A 1 105 ? -5.375 18.609 -9.695 1 98.31 105 ILE A O 1
ATOM 829 N N . LYS A 1 106 ? -6.055 18.719 -7.543 1 97.81 106 LYS A N 1
ATOM 830 C CA . LYS A 1 106 ? -6.051 20.172 -7.469 1 97.81 106 LYS A CA 1
ATOM 831 C C . LYS A 1 106 ? -5.375 20.656 -6.191 1 97.81 106 LYS A C 1
ATOM 833 O O . LYS A 1 106 ? -5.359 19.953 -5.184 1 97.81 106 LYS A O 1
ATOM 838 N N . PHE A 1 107 ? -4.863 21.844 -6.2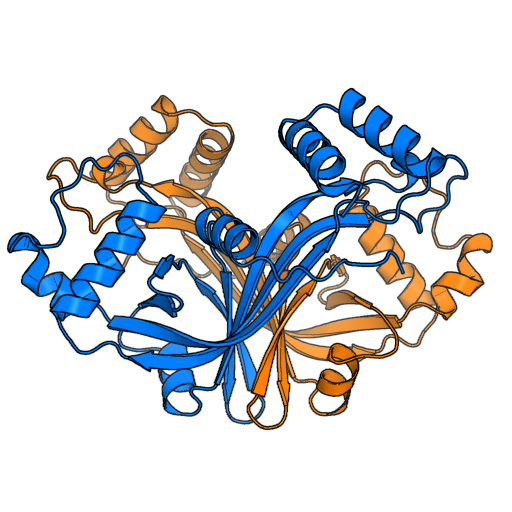62 1 96.56 107 PHE A N 1
ATOM 839 C CA . PHE A 1 107 ? -4.332 22.516 -5.074 1 96.56 107 PHE A CA 1
ATOM 840 C C . PHE A 1 107 ? -5.453 23.172 -4.277 1 96.56 107 PHE A C 1
ATOM 842 O O . PHE A 1 107 ? -6.363 23.766 -4.852 1 96.56 107 PHE A O 1
ATOM 849 N N . VAL A 1 108 ? -5.32 23.016 -3.004 1 97 108 VAL A N 1
ATOM 850 C CA . VAL A 1 108 ? -6.242 23.734 -2.127 1 97 108 VAL A CA 1
ATOM 851 C C . VAL A 1 108 ? -5.637 25.078 -1.733 1 97 108 VAL A C 1
ATOM 853 O O . VAL A 1 108 ? -4.641 25.141 -1.008 1 97 108 VAL A O 1
ATOM 856 N N . GLU A 1 109 ? -6.258 26.156 -2.107 1 94 109 GLU A N 1
ATOM 857 C CA . GLU A 1 109 ? -5.684 27.484 -1.885 1 94 109 GLU A CA 1
ATOM 858 C C . GLU A 1 109 ? -6.398 28.203 -0.752 1 94 109 GLU A C 1
ATOM 860 O O . GLU A 1 109 ? -5.785 29 -0.03 1 94 109 GLU A O 1
ATOM 865 N N . ASN A 1 110 ? -7.652 27.906 -0.535 1 95.19 110 ASN A N 1
ATOM 866 C CA . ASN A 1 110 ? -8.453 28.562 0.491 1 95.19 110 ASN A CA 1
ATOM 867 C C . ASN A 1 110 ? -8.016 28.156 1.894 1 95.19 110 ASN A C 1
ATOM 869 O O . ASN A 1 110 ? -7.941 26.969 2.207 1 95.19 110 ASN A O 1
ATOM 873 N N . TYR A 1 111 ? -7.746 29.094 2.697 1 96.06 111 TYR A N 1
ATOM 874 C CA . TYR A 1 111 ? -7.238 28.875 4.047 1 96.06 111 TYR A CA 1
ATOM 875 C C . TYR A 1 111 ? -8.188 27.984 4.844 1 96.06 111 TYR A C 1
ATOM 877 O O . TYR A 1 111 ? -7.762 27.031 5.492 1 96.06 111 TYR A O 1
ATOM 885 N N . ASP A 1 112 ? -9.453 28.312 4.789 1 96.19 112 ASP A N 1
ATOM 886 C CA . ASP A 1 112 ? -10.438 27.578 5.57 1 96.19 112 ASP A CA 1
ATOM 887 C C . ASP A 1 112 ? -10.492 26.109 5.133 1 96.19 112 ASP A C 1
ATOM 889 O O . ASP A 1 112 ? -10.594 25.219 5.969 1 96.19 112 ASP A O 1
ATOM 893 N N . LYS A 1 113 ? -10.438 25.922 3.887 1 96.44 113 LYS A N 1
ATOM 894 C CA . LYS A 1 113 ? -10.461 24.562 3.359 1 96.44 113 LYS A CA 1
ATOM 895 C C . LYS A 1 113 ? -9.203 23.797 3.744 1 96.44 113 LYS A C 1
ATOM 897 O O . LYS A 1 113 ? -9.258 22.609 4.039 1 96.44 113 LYS A O 1
ATOM 902 N N . LYS A 1 114 ? -8.109 24.5 3.719 1 96.75 114 LYS A N 1
ATOM 903 C CA . LYS A 1 114 ? -6.867 23.875 4.184 1 96.75 114 LYS A CA 1
ATOM 904 C C . LYS A 1 114 ? -6.988 23.438 5.637 1 96.75 114 LYS A C 1
ATOM 906 O O . LYS A 1 114 ? -6.633 22.297 5.973 1 96.75 114 LYS A O 1
ATOM 911 N N . ALA A 1 115 ? -7.488 24.328 6.43 1 96.75 115 ALA A N 1
ATOM 912 C CA . ALA A 1 115 ? -7.633 24.031 7.852 1 96.75 115 ALA A CA 1
ATOM 913 C C . ALA A 1 115 ? -8.562 22.844 8.07 1 96.75 115 ALA A C 1
ATOM 915 O O . ALA A 1 115 ? -8.281 21.969 8.891 1 96.75 115 ALA A O 1
ATOM 916 N N . GLN A 1 116 ? -9.609 22.812 7.328 1 97.12 116 GLN A N 1
ATOM 917 C CA . GLN A 1 116 ? -10.57 21.719 7.438 1 97.12 116 GLN A CA 1
ATOM 918 C C . GLN A 1 116 ? -9.938 20.391 7.023 1 97.12 116 GLN A C 1
ATOM 920 O O . GLN A 1 116 ? -10.141 19.375 7.68 1 97.12 116 GLN A O 1
ATOM 925 N N . ALA A 1 117 ? -9.219 20.406 5.965 1 97.56 117 ALA A N 1
ATOM 926 C CA . ALA A 1 117 ? -8.547 19.203 5.473 1 97.56 117 ALA A CA 1
ATOM 927 C C . ALA A 1 117 ? -7.531 18.688 6.488 1 97.56 117 ALA A C 1
ATOM 929 O O . ALA A 1 117 ? -7.48 17.484 6.773 1 97.56 117 ALA A O 1
ATOM 930 N N . LEU A 1 118 ? -6.77 19.594 7.012 1 97.62 118 LEU A N 1
ATOM 931 C CA . LEU A 1 118 ? -5.77 19.203 8 1 97.62 118 LEU A CA 1
ATOM 932 C C . LEU A 1 118 ? -6.438 18.688 9.273 1 97.62 118 LEU A C 1
ATOM 934 O O . LEU A 1 118 ? -5.949 17.734 9.891 1 97.62 118 LEU A O 1
ATOM 938 N N . GLU A 1 119 ? -7.48 19.297 9.648 1 97.75 119 GLU A N 1
ATOM 939 C CA . GLU A 1 119 ? -8.25 18.812 10.789 1 97.75 119 GLU A CA 1
ATOM 940 C C . GLU A 1 119 ? -8.773 17.406 10.547 1 97.75 119 GLU A C 1
ATOM 942 O O . GLU A 1 119 ? -8.719 16.562 11.438 1 97.75 119 GLU A O 1
ATOM 947 N N . ALA A 1 120 ? -9.289 17.203 9.375 1 98.12 120 ALA A N 1
ATOM 948 C CA . ALA A 1 120 ? -9.781 15.875 9.023 1 98.12 120 ALA A CA 1
ATOM 949 C C . ALA A 1 120 ? -8.656 14.844 9.07 1 98.12 120 ALA A C 1
ATOM 951 O O . ALA A 1 120 ? -8.859 13.719 9.539 1 98.12 120 ALA A O 1
ATOM 952 N N . LEU A 1 121 ? -7.504 15.227 8.617 1 98.06 121 LEU A N 1
ATOM 953 C CA . LEU A 1 121 ? -6.336 14.352 8.695 1 98.06 121 LEU A CA 1
ATOM 954 C C . LEU A 1 121 ? -6.008 14.016 10.148 1 98.06 121 LEU A C 1
ATOM 956 O O . LEU A 1 121 ? -5.801 12.852 10.484 1 98.06 121 LEU A O 1
ATOM 960 N N . MET A 1 122 ? -6.008 15.031 10.977 1 97.75 122 MET A N 1
ATOM 961 C CA . MET A 1 122 ? -5.695 14.812 12.383 1 97.75 122 MET A CA 1
ATOM 962 C C . MET A 1 122 ? -6.73 13.898 13.039 1 97.75 122 MET A C 1
ATOM 964 O O . MET A 1 122 ? -6.375 13 13.797 1 97.75 122 MET A O 1
ATOM 968 N N . LYS A 1 123 ? -7.922 14.125 12.711 1 97.75 123 LYS A N 1
ATOM 969 C CA . LYS A 1 123 ? -8.984 13.305 13.289 1 97.75 123 LYS A CA 1
ATOM 970 C C . LYS A 1 123 ? -8.859 11.844 12.844 1 97.75 123 LYS A C 1
ATOM 972 O O . LYS A 1 123 ? -9.164 10.93 13.617 1 97.75 123 LYS A O 1
ATOM 977 N N . LYS A 1 124 ? -8.445 11.656 11.664 1 98 124 LYS A N 1
ATOM 978 C CA . LYS A 1 124 ? -8.273 10.305 11.148 1 98 124 LYS A CA 1
ATOM 979 C C . LYS A 1 124 ? -7.113 9.594 11.836 1 98 124 LYS A C 1
ATOM 981 O O . LYS A 1 124 ? -7.227 8.422 12.203 1 98 124 LYS A O 1
ATOM 986 N N . TYR A 1 125 ? -5.996 10.289 12.062 1 97.88 125 TYR A N 1
ATOM 987 C CA . TYR A 1 125 ? -4.758 9.633 12.461 1 97.88 125 TYR A CA 1
ATOM 988 C C . TYR A 1 125 ? -4.52 9.789 13.961 1 97.88 125 TYR A C 1
ATOM 990 O O . TYR A 1 125 ? -3.691 9.086 14.539 1 97.88 125 TYR A O 1
ATOM 998 N N . GLN A 1 126 ? -5.117 10.695 14.555 1 97.62 126 GLN A N 1
ATOM 999 C CA . GLN A 1 126 ? -5.09 10.906 15.992 1 97.62 126 GLN A CA 1
ATOM 1000 C C . GLN A 1 126 ? -6.5 11.094 16.547 1 97.62 126 GLN A C 1
ATOM 1002 O O . GLN A 1 126 ? -6.84 12.172 17.047 1 97.62 126 GLN A O 1
ATOM 1007 N N . ARG A 1 127 ? -7.215 10.062 16.578 1 95.56 127 ARG A N 1
ATOM 1008 C CA . ARG A 1 127 ? -8.648 10.062 16.828 1 95.56 127 ARG A CA 1
ATOM 1009 C C . ARG A 1 127 ? -8.953 10.453 18.281 1 95.56 127 ARG A C 1
ATOM 1011 O O . ARG A 1 127 ? -10.031 10.961 18.578 1 95.56 127 ARG A O 1
ATOM 1018 N N . GLU A 1 128 ? -8.016 10.195 19.109 1 95.5 128 GLU A N 1
ATOM 1019 C CA . GLU A 1 128 ? -8.227 10.477 20.531 1 95.5 128 GLU A CA 1
ATOM 1020 C C . GLU A 1 128 ? -8.125 11.969 20.828 1 95.5 128 GLU A C 1
ATOM 1022 O O . GLU A 1 128 ? -8.477 12.422 21.906 1 95.5 128 GLU A O 1
ATOM 1027 N N . GLY A 1 129 ? -7.668 12.68 19.781 1 96 129 GLY A N 1
ATOM 1028 C CA . GLY A 1 129 ? -7.504 14.109 19.984 1 96 129 GLY A CA 1
ATOM 1029 C C . GLY A 1 129 ? -6.254 14.461 20.766 1 96 129 GLY A C 1
ATOM 1030 O O . GLY A 1 129 ? -5.156 14 20.438 1 96 129 GLY A O 1
ATOM 1031 N N . ASN A 1 130 ? -6.332 15.242 21.797 1 95.5 130 ASN A N 1
ATOM 1032 C CA . ASN A 1 130 ? -5.223 15.664 22.641 1 95.5 130 ASN A CA 1
ATOM 1033 C C . ASN A 1 130 ? -4.27 16.594 21.891 1 95.5 130 ASN A C 1
ATOM 1035 O O . ASN A 1 130 ? -3.053 16.406 21.922 1 95.5 130 ASN A O 1
ATOM 1039 N N . TYR A 1 131 ? -4.82 17.406 21.141 1 97.44 131 TYR A N 1
ATOM 1040 C CA . TYR A 1 131 ? -4.141 18.531 20.5 1 97.44 131 TYR A CA 1
ATOM 1041 C C . TYR A 1 131 ? -5.051 19.75 20.422 1 97.44 131 TYR A C 1
ATOM 1043 O O . TYR A 1 131 ? -6.273 19.625 20.531 1 97.44 131 TYR A O 1
ATOM 1051 N N . THR A 1 132 ? -4.434 20.875 20.328 1 97.44 132 THR A N 1
ATOM 1052 C CA . THR A 1 132 ? -5.203 22.094 20.125 1 97.44 132 THR A CA 1
ATOM 1053 C C . THR A 1 132 ? -5.887 22.078 18.75 1 97.44 132 THR A C 1
ATOM 1055 O O . THR A 1 132 ? -5.262 21.734 17.75 1 97.44 132 THR A O 1
ATOM 1058 N N . PRO A 1 133 ? -7.133 22.469 18.672 1 96 133 PRO A N 1
ATOM 1059 C CA . PRO A 1 133 ? -7.836 22.453 17.391 1 96 133 PRO A CA 1
ATOM 1060 C C . PRO A 1 133 ? -7.152 23.312 16.344 1 96 133 PRO A C 1
ATOM 1062 O O . PRO A 1 133 ? -6.602 24.375 16.656 1 96 133 PRO A O 1
ATOM 1065 N N . LEU A 1 134 ? -7.305 22.922 15.117 1 95.69 134 LEU A N 1
ATOM 1066 C CA . LEU A 1 134 ? -6.496 23.516 14.055 1 95.69 134 LEU A CA 1
ATOM 1067 C C . LEU A 1 134 ? -7.031 24.891 13.664 1 95.69 134 LEU A C 1
ATOM 1069 O O . LEU A 1 134 ? -6.359 25.641 12.953 1 95.69 134 LEU A O 1
ATOM 1073 N N . HIS A 1 135 ? -8.219 25.25 14.133 1 93.31 135 HIS A N 1
ATOM 1074 C CA . HIS A 1 135 ? -8.719 26.594 13.867 1 93.31 135 HIS A CA 1
ATOM 1075 C C . HIS A 1 135 ? -8.055 27.625 14.766 1 93.31 135 HIS A C 1
ATOM 1077 O O . HIS A 1 135 ? -8.203 28.828 14.555 1 93.31 135 HIS A O 1
ATOM 1083 N N . ASP A 1 136 ? -7.352 27.141 15.727 1 95.5 136 ASP A N 1
ATOM 1084 C CA . ASP A 1 136 ? -6.637 28.031 16.625 1 95.5 136 ASP A CA 1
ATOM 1085 C C . ASP A 1 136 ? -5.602 28.859 15.875 1 95.5 136 ASP A C 1
ATOM 1087 O O . ASP A 1 136 ? -4.918 28.344 14.984 1 95.5 136 ASP A O 1
ATOM 1091 N N . SER A 1 137 ? -5.332 30.047 16.328 1 94.75 137 SER A N 1
ATOM 1092 C CA . SER A 1 137 ? -4.473 31 15.641 1 94.75 137 SER A CA 1
ATOM 1093 C C . SER A 1 137 ? -3.014 30.562 15.672 1 94.75 137 SER A C 1
ATOM 1095 O O . SER A 1 137 ? -2.197 31.031 14.875 1 94.75 137 SER A O 1
ATOM 1097 N N . MET A 1 138 ? -2.672 29.656 16.547 1 95.25 138 MET A N 1
ATOM 1098 C CA . MET A 1 138 ? -1.289 29.203 16.641 1 95.25 138 MET A CA 1
ATOM 1099 C C . MET A 1 138 ? -0.862 28.5 15.359 1 95.25 138 MET A C 1
ATOM 1101 O O . MET A 1 138 ? 0.333 28.359 15.086 1 95.25 138 MET A O 1
ATOM 1105 N N . TYR A 1 139 ? -1.904 28.016 14.578 1 96.62 139 TYR A N 1
ATOM 1106 C CA . TYR A 1 139 ? -1.591 27.219 13.398 1 96.62 139 TYR A CA 1
ATOM 1107 C C . TYR A 1 139 ? -1.61 28.078 12.141 1 96.62 139 TYR A C 1
ATOM 1109 O O . TYR A 1 139 ? -1.377 27.562 11.039 1 96.62 139 TYR A O 1
ATOM 1117 N N . GLU A 1 140 ? -1.898 29.312 12.234 1 96.19 140 GLU A N 1
ATOM 1118 C CA . GLU A 1 140 ? -2.096 30.156 11.07 1 96.19 140 GLU A CA 1
ATOM 1119 C C . GLU A 1 140 ? -0.901 30.094 10.125 1 96.19 140 GLU A C 1
ATOM 1121 O O . GLU A 1 140 ? -1.068 29.891 8.914 1 96.19 140 GLU A O 1
ATOM 1126 N N . LYS A 1 141 ? 0.286 30.234 10.617 1 94.81 141 LYS A N 1
ATOM 1127 C CA . LYS A 1 141 ? 1.488 30.234 9.789 1 94.81 141 LYS A CA 1
ATOM 1128 C C . LYS A 1 141 ? 1.702 28.875 9.133 1 94.81 141 LYS A C 1
ATOM 1130 O O . LYS A 1 141 ? 1.992 28.797 7.938 1 94.81 141 LYS A O 1
ATOM 1135 N N . ILE A 1 142 ? 1.572 27.812 9.922 1 93.81 142 ILE A N 1
ATOM 1136 C CA . ILE A 1 142 ? 1.854 26.484 9.414 1 93.81 142 ILE A CA 1
ATOM 1137 C C . ILE A 1 142 ? 0.804 26.094 8.375 1 93.81 142 ILE A C 1
ATOM 1139 O O . ILE A 1 142 ? 1.126 25.469 7.355 1 93.81 142 ILE A O 1
ATOM 1143 N N . ILE A 1 143 ? -0.452 26.406 8.633 1 95.56 143 ILE A N 1
ATOM 1144 C CA . ILE A 1 143 ? -1.516 26.094 7.684 1 95.56 143 ILE A CA 1
ATOM 1145 C C . ILE A 1 143 ? -1.28 26.844 6.379 1 95.56 143 ILE A C 1
ATOM 1147 O O . ILE A 1 143 ? -1.419 26.281 5.289 1 95.56 143 ILE A O 1
ATOM 1151 N N . THR A 1 144 ? -0.906 28.094 6.508 1 94.06 144 THR A N 1
ATOM 1152 C CA . THR A 1 144 ? -0.631 28.906 5.324 1 94.06 144 THR A CA 1
ATOM 1153 C C . THR A 1 144 ? 0.536 28.328 4.531 1 94.06 144 THR A C 1
ATOM 1155 O O . THR A 1 144 ? 0.502 28.297 3.299 1 94.06 144 THR A O 1
ATOM 1158 N N . ALA A 1 145 ? 1.489 27.812 5.188 1 92.62 145 ALA A N 1
ATOM 1159 C CA . ALA A 1 145 ? 2.719 27.328 4.559 1 92.62 145 ALA A CA 1
ATOM 1160 C C . ALA A 1 145 ? 2.537 25.922 3.99 1 92.62 145 ALA A C 1
ATOM 1162 O O . ALA A 1 145 ? 3.271 25.516 3.088 1 92.62 145 ALA A O 1
ATOM 1163 N N . THR A 1 146 ? 1.652 25.156 4.527 1 94.25 146 THR A N 1
ATOM 1164 C CA . THR A 1 146 ? 1.483 23.766 4.152 1 94.25 146 THR A CA 1
ATOM 1165 C C . THR A 1 146 ? 0.762 23.641 2.812 1 94.25 146 THR A C 1
ATOM 1167 O O . THR A 1 146 ? -0.25 24.312 2.586 1 94.25 146 THR A O 1
ATOM 1170 N N . CYS A 1 147 ? 1.324 22.875 1.951 1 95.38 147 CYS A N 1
ATOM 1171 C CA . CYS A 1 147 ? 0.657 22.578 0.688 1 95.38 147 CYS A CA 1
ATOM 1172 C C . CYS A 1 147 ? -0.336 21.438 0.844 1 95.38 147 CYS A C 1
ATOM 1174 O O . CYS A 1 147 ? 0.03 20.359 1.292 1 95.38 147 CYS A O 1
ATOM 1176 N N . ILE A 1 148 ? -1.554 21.719 0.486 1 97.5 148 ILE A N 1
ATOM 1177 C CA . ILE A 1 148 ? -2.604 20.703 0.553 1 97.5 148 ILE A CA 1
ATOM 1178 C C . ILE A 1 148 ? -3.152 20.438 -0.847 1 97.5 148 ILE A C 1
ATOM 1180 O O . ILE A 1 148 ? -3.383 21.375 -1.62 1 97.5 148 ILE A O 1
ATOM 1184 N N . TYR A 1 149 ? -3.316 19.156 -1.115 1 97.62 149 TYR A N 1
ATOM 1185 C CA . TYR A 1 149 ? -3.889 18.688 -2.373 1 97.62 149 TYR A CA 1
ATOM 1186 C C . TYR A 1 149 ? -5.199 17.953 -2.135 1 97.62 149 TYR A C 1
ATOM 1188 O O . TYR A 1 149 ? -5.438 17.438 -1.038 1 97.62 149 TYR A O 1
ATOM 1196 N N . LYS A 1 150 ? -5.945 17.984 -3.152 1 98.31 150 LYS A N 1
ATOM 1197 C CA . LYS A 1 150 ? -7.113 17.109 -3.15 1 98.31 150 LYS A CA 1
ATOM 1198 C C . LYS A 1 150 ? -7.25 16.375 -4.477 1 98.31 150 LYS A C 1
ATOM 1200 O O . LYS A 1 150 ? -6.961 16.938 -5.539 1 98.31 150 LYS A O 1
ATOM 1205 N N . LEU A 1 151 ? -7.59 15.156 -4.453 1 98.75 151 LEU A N 1
ATOM 1206 C CA . LEU A 1 151 ? -8.016 14.367 -5.605 1 98.75 151 LEU A CA 1
ATOM 1207 C C . LEU A 1 151 ? -9.531 14.383 -5.746 1 98.75 151 LEU A C 1
ATOM 1209 O O . LEU A 1 151 ? -10.25 13.961 -4.836 1 98.75 151 LEU A O 1
ATOM 1213 N N . ILE A 1 152 ? -9.961 14.875 -6.805 1 98.75 152 ILE A N 1
ATOM 1214 C CA . ILE A 1 152 ? -11.383 14.852 -7.137 1 98.75 152 ILE A CA 1
ATOM 1215 C C . ILE A 1 152 ? -11.711 13.578 -7.91 1 98.75 152 ILE A C 1
ATOM 1217 O O . ILE A 1 152 ? -11.312 13.43 -9.062 1 98.75 152 ILE A O 1
ATOM 1221 N N . PRO A 1 153 ? -12.484 12.719 -7.301 1 98.56 153 PRO A N 1
ATOM 1222 C CA . PRO A 1 153 ? -12.75 11.43 -7.941 1 98.56 153 PRO A CA 1
ATOM 1223 C C . PRO A 1 153 ? -13.602 11.555 -9.203 1 98.56 153 PRO A C 1
ATOM 1225 O O . PRO A 1 153 ? -14.586 12.305 -9.219 1 98.56 153 PRO A O 1
ATOM 1228 N N . GLU A 1 154 ? -13.219 10.836 -10.211 1 98.38 154 GLU A N 1
ATOM 1229 C CA . GLU A 1 154 ? -14.023 10.68 -11.414 1 98.38 154 GLU A CA 1
ATOM 1230 C C . GLU A 1 154 ? -14.578 9.266 -11.539 1 98.38 154 GLU A C 1
ATOM 1232 O O . GLU A 1 154 ? -15.672 9.062 -12.062 1 98.38 154 GLU A O 1
ATOM 1237 N N . GLN A 1 155 ? -13.828 8.289 -11.125 1 97.69 155 GLN A N 1
ATOM 1238 C CA . GLN A 1 155 ? -14.227 6.883 -11.078 1 97.69 155 GLN A CA 1
ATOM 1239 C C . GLN A 1 155 ? -13.672 6.195 -9.836 1 97.69 155 GLN A C 1
ATOM 1241 O O . GLN A 1 155 ? -12.516 6.41 -9.453 1 97.69 155 GLN A O 1
ATOM 1246 N N . THR A 1 156 ? -14.523 5.43 -9.18 1 97.81 156 THR A N 1
ATOM 1247 C CA . THR A 1 156 ? -14.117 4.637 -8.023 1 97.81 156 THR A CA 1
ATOM 1248 C C . THR A 1 156 ? -14.477 3.166 -8.227 1 97.81 156 THR A C 1
ATOM 1250 O O . THR A 1 156 ? -15.617 2.84 -8.57 1 97.81 156 THR A O 1
ATOM 1253 N N . LYS A 1 157 ? -13.516 2.369 -8.133 1 97.19 157 LYS A N 1
ATOM 1254 C CA . LYS A 1 157 ? -13.719 0.924 -8.188 1 97.19 157 LYS A CA 1
ATOM 1255 C C . LYS A 1 157 ? -13.281 0.254 -6.891 1 97.19 157 LYS A C 1
ATOM 1257 O O . LYS A 1 157 ? -12.156 0.473 -6.422 1 97.19 157 LYS A O 1
ATOM 1262 N N . ALA A 1 158 ? -14.133 -0.491 -6.324 1 97.19 158 ALA A N 1
ATOM 1263 C CA . ALA A 1 158 ? -13.844 -1.217 -5.09 1 97.19 158 ALA A CA 1
ATOM 1264 C C . ALA A 1 158 ? -14.039 -2.719 -5.281 1 97.19 158 ALA A C 1
ATOM 1266 O O . ALA A 1 158 ? -15.055 -3.158 -5.816 1 97.19 158 ALA A O 1
ATOM 1267 N N . LYS A 1 159 ? -13.055 -3.465 -4.914 1 95.56 159 LYS A N 1
ATOM 1268 C CA . LYS A 1 159 ? -13.109 -4.922 -4.988 1 95.56 159 LYS A CA 1
ATOM 1269 C C . LYS A 1 159 ? -12.781 -5.555 -3.639 1 95.56 159 LYS A C 1
ATOM 1271 O O . LYS A 1 159 ? -11.797 -5.191 -2.998 1 95.56 159 LYS A O 1
ATOM 1276 N N . PHE A 1 160 ? -13.609 -6.41 -3.205 1 95.94 160 PHE A N 1
ATOM 1277 C CA . PHE A 1 160 ? -13.398 -7.172 -1.979 1 95.94 160 PHE A CA 1
ATOM 1278 C C . PHE A 1 160 ? -13.219 -8.656 -2.285 1 95.94 160 PHE A C 1
ATOM 1280 O O . PHE A 1 160 ? -14.102 -9.281 -2.877 1 95.94 160 PHE A O 1
ATOM 1287 N N . LYS A 1 161 ? -12.07 -9.188 -2.014 1 95.56 161 LYS A N 1
ATOM 1288 C CA . LYS A 1 161 ? -11.812 -10.625 -2.064 1 95.56 161 LYS A CA 1
ATOM 1289 C C . LYS A 1 161 ? -11.852 -11.242 -0.668 1 95.56 161 LYS A C 1
ATOM 1291 O O . LYS A 1 161 ? -10.836 -11.273 0.027 1 95.56 161 LYS A O 1
ATOM 1296 N N . LEU A 1 162 ? -13 -11.758 -0.324 1 95.62 162 LEU A N 1
ATOM 1297 C CA . LEU A 1 162 ? -13.203 -12.234 1.041 1 95.62 162 LEU A CA 1
ATOM 1298 C C . LEU A 1 162 ? -13.836 -13.617 1.045 1 95.62 162 LEU A C 1
ATOM 1300 O O . LEU A 1 162 ? -14.609 -13.953 1.947 1 95.62 162 LEU A O 1
ATOM 1304 N N . GLY A 1 163 ? -13.586 -14.375 -0.048 1 92.19 163 GLY A N 1
ATOM 1305 C CA . GLY A 1 163 ? -14.031 -15.758 -0.112 1 92.19 163 GLY A CA 1
ATOM 1306 C C . GLY A 1 163 ? -15.492 -15.898 -0.489 1 92.19 163 GLY A C 1
ATOM 1307 O O . GLY A 1 163 ? -16.109 -16.922 -0.223 1 92.19 163 GLY A O 1
ATOM 1308 N N . GLN A 1 164 ? -16 -14.875 -1.074 1 89.69 164 GLN A N 1
ATOM 1309 C CA . GLN A 1 164 ? -17.422 -14.867 -1.447 1 89.69 164 GLN A CA 1
ATOM 1310 C C . GLN A 1 164 ? -17.719 -15.984 -2.445 1 89.69 164 GLN A C 1
ATOM 1312 O O . GLN A 1 164 ? -18.859 -16.469 -2.521 1 89.69 164 GLN A O 1
ATOM 1317 N N . ALA A 1 165 ? -16.75 -16.406 -3.166 1 85.75 165 ALA A N 1
ATOM 1318 C CA . ALA A 1 165 ? -16.953 -17.406 -4.211 1 85.75 165 ALA A CA 1
ATOM 1319 C C . ALA A 1 165 ? -16.562 -18.797 -3.73 1 85.75 165 ALA A C 1
ATOM 1321 O O . ALA A 1 165 ? -16.516 -19.75 -4.516 1 85.75 165 ALA A O 1
ATOM 1322 N N . PHE A 1 166 ? -16.266 -18.922 -2.48 1 91.38 166 PHE A N 1
ATOM 1323 C CA . PHE A 1 166 ? -15.867 -20.219 -1.961 1 91.38 166 PHE A CA 1
ATOM 1324 C C . PHE A 1 166 ? -17 -21.234 -2.078 1 91.38 166 PHE A C 1
ATOM 1326 O O . PHE A 1 166 ? -18.156 -20.891 -1.828 1 91.38 166 PHE A O 1
ATOM 1333 N N . THR A 1 167 ? -16.625 -22.438 -2.477 1 91.75 167 THR A N 1
ATOM 1334 C CA . THR A 1 167 ? -17.547 -23.547 -2.303 1 91.75 167 THR A CA 1
ATOM 1335 C C . THR A 1 167 ? -17.781 -23.844 -0.822 1 91.75 167 THR A C 1
ATOM 1337 O O . THR A 1 167 ? -17.047 -23.344 0.032 1 91.75 167 THR A O 1
ATOM 1340 N N . LYS A 1 168 ? -18.781 -24.609 -0.56 1 93.25 168 LYS A N 1
ATOM 1341 C CA . LYS A 1 168 ? -19.062 -24.984 0.828 1 93.25 168 LYS A CA 1
ATOM 1342 C C . LYS A 1 168 ? -17.859 -25.688 1.457 1 93.25 168 LYS A C 1
ATOM 1344 O O . LYS A 1 168 ? -17.484 -25.391 2.592 1 93.25 168 LYS A O 1
ATOM 1349 N N . GLU A 1 169 ? -17.312 -26.516 0.688 1 94.38 169 GLU A N 1
ATOM 1350 C CA . GLU A 1 169 ? -16.172 -27.281 1.179 1 94.38 169 GLU A CA 1
ATOM 1351 C C . GLU A 1 169 ? -14.977 -26.375 1.459 1 94.38 169 GLU A C 1
ATOM 1353 O O . GLU A 1 169 ? -14.359 -26.469 2.523 1 94.38 169 GLU A O 1
ATOM 1358 N N . ARG A 1 170 ? -14.625 -25.531 0.524 1 94.38 170 ARG A N 1
ATOM 1359 C CA . ARG A 1 170 ? -13.508 -24.609 0.694 1 94.38 170 ARG A CA 1
ATOM 1360 C C . ARG A 1 170 ? -13.758 -23.656 1.848 1 94.38 170 ARG A C 1
ATOM 1362 O O . ARG A 1 170 ? -12.844 -23.328 2.609 1 94.38 170 ARG A O 1
ATOM 1369 N N . TYR A 1 171 ? -14.961 -23.234 1.944 1 95.56 171 TYR A N 1
ATOM 1370 C CA . TYR A 1 171 ? -15.344 -22.344 3.039 1 95.56 171 TYR A CA 1
ATOM 1371 C C . TYR A 1 171 ? -15.07 -23 4.391 1 95.56 171 TYR A C 1
ATOM 1373 O O . TYR A 1 171 ? -14.445 -22.391 5.266 1 95.56 171 TYR A O 1
ATOM 1381 N N . GLU A 1 172 ? -15.492 -24.188 4.547 1 96.31 172 GLU A N 1
ATOM 1382 C CA . GLU A 1 172 ? -15.328 -24.891 5.809 1 96.31 172 GLU A CA 1
ATOM 1383 C C . GLU A 1 172 ? -13.852 -25.125 6.117 1 96.31 172 GLU A C 1
ATOM 1385 O O . GLU A 1 172 ? -13.414 -24.953 7.258 1 96.31 172 GLU A O 1
ATOM 1390 N N . ARG A 1 173 ? -13.125 -25.469 5.113 1 97 173 ARG A N 1
ATOM 1391 C CA . ARG A 1 173 ? -11.695 -25.719 5.305 1 97 173 ARG A CA 1
ATOM 1392 C C . ARG A 1 173 ? -10.961 -24.453 5.688 1 97 173 ARG A C 1
ATOM 1394 O O . ARG A 1 173 ? -10.219 -24.422 6.672 1 97 173 ARG A O 1
ATOM 1401 N N . VAL A 1 174 ? -11.219 -23.406 4.953 1 97.69 174 VAL A N 1
ATOM 1402 C CA . VAL A 1 174 ? -10.516 -22.141 5.145 1 97.69 174 VAL A CA 1
ATOM 1403 C C . VAL A 1 174 ? -10.852 -21.562 6.52 1 97.69 174 VAL A C 1
ATOM 1405 O O . VAL A 1 174 ? -9.961 -21.188 7.277 1 97.69 174 VAL A O 1
ATOM 1408 N N . THR A 1 175 ? -12.125 -21.578 6.848 1 97.81 175 THR A N 1
ATOM 1409 C CA . THR A 1 175 ? -12.531 -20.984 8.117 1 97.81 175 THR A CA 1
ATOM 1410 C C . THR A 1 175 ? -12 -21.797 9.289 1 97.81 175 THR A C 1
ATOM 1412 O O . THR A 1 175 ? -11.617 -21.25 10.32 1 97.81 175 THR A O 1
ATOM 1415 N N . SER A 1 176 ? -11.945 -23.094 9.141 1 98.25 176 SER A N 1
ATOM 1416 C CA . SER A 1 176 ? -11.391 -23.953 10.188 1 98.25 176 SER A CA 1
ATOM 1417 C C . SER A 1 176 ? -9.906 -23.688 10.391 1 98.25 176 SER A C 1
ATOM 1419 O O . SER A 1 176 ? -9.445 -23.547 11.531 1 98.25 176 SER A O 1
ATOM 1421 N N . HIS A 1 177 ? -9.172 -23.562 9.328 1 98.25 177 HIS A N 1
ATOM 1422 C CA . HIS A 1 177 ? -7.734 -23.328 9.414 1 98.25 177 HIS A CA 1
ATOM 1423 C C . HIS A 1 177 ? -7.441 -21.938 9.984 1 98.25 177 HIS A C 1
ATOM 1425 O O . HIS A 1 177 ? -6.492 -21.766 10.75 1 98.25 177 HIS A O 1
ATOM 1431 N N . LEU A 1 178 ? -8.227 -20.953 9.578 1 98.38 178 LEU A N 1
ATOM 1432 C CA . LEU A 1 178 ? -8.055 -19.609 10.117 1 98.38 178 LEU A CA 1
ATOM 1433 C C . LEU A 1 178 ? -8.281 -19.578 11.625 1 98.38 178 LEU A C 1
ATOM 1435 O O . LEU A 1 178 ? -7.527 -18.953 12.359 1 98.38 178 LEU A O 1
ATOM 1439 N N . LYS A 1 179 ? -9.32 -20.281 12.008 1 98.25 179 LYS A N 1
ATOM 1440 C CA . LYS A 1 179 ? -9.617 -20.359 13.43 1 98.25 179 LYS A CA 1
ATOM 1441 C C . LYS A 1 179 ? -8.477 -21.031 14.195 1 98.25 179 LYS A C 1
ATOM 1443 O O . LYS A 1 179 ? -8.125 -20.609 15.297 1 98.25 179 LYS A O 1
ATOM 1448 N N . GLN A 1 180 ? -7.945 -22.031 13.68 1 98.12 180 GLN A N 1
ATOM 1449 C CA . GLN A 1 180 ? -6.871 -22.797 14.305 1 98.12 180 GLN A CA 1
ATOM 1450 C C . GLN A 1 180 ? -5.59 -21.969 14.398 1 98.12 180 GLN A C 1
ATOM 1452 O O . GLN A 1 180 ? -4.941 -21.938 15.445 1 98.12 180 GLN A O 1
ATOM 1457 N N . ARG A 1 181 ? -5.164 -21.438 13.234 1 97.06 181 ARG A N 1
ATOM 1458 C CA . ARG A 1 181 ? -3.99 -20.578 13.281 1 97.06 181 ARG A CA 1
ATOM 1459 C C . ARG A 1 181 ? -4.203 -19.406 14.25 1 97.06 181 ARG A C 1
ATOM 1461 O O . ARG A 1 181 ? -3.311 -19.062 15.023 1 97.06 181 ARG A O 1
ATOM 1468 N N . GLY A 1 182 ? -5.316 -18.656 14.148 1 97.19 182 GLY A N 1
ATOM 1469 C CA . GLY A 1 182 ? -5.891 -17.875 15.227 1 97.19 182 GLY A CA 1
ATOM 1470 C C . GLY A 1 182 ? -5.164 -16.562 15.469 1 97.19 182 GLY A C 1
ATOM 1471 O O . GLY A 1 182 ? -5.266 -15.984 16.547 1 97.19 182 GLY A O 1
ATOM 1472 N N . THR A 1 183 ? -4.418 -16.062 14.547 1 95.69 183 THR A N 1
ATOM 1473 C CA . THR A 1 183 ? -3.82 -14.734 14.734 1 95.69 183 THR A CA 1
ATOM 1474 C C . THR A 1 183 ? -4.898 -13.656 14.789 1 95.69 183 THR A C 1
ATOM 1476 O O . THR A 1 183 ? -6.031 -13.883 14.359 1 95.69 183 THR A O 1
ATOM 1479 N N . PRO A 1 184 ? -4.555 -12.516 15.391 1 94.06 184 PRO A N 1
ATOM 1480 C CA . PRO A 1 184 ? -5.543 -11.43 15.375 1 94.06 184 PRO A CA 1
ATOM 1481 C C . PRO A 1 184 ? -6.059 -11.125 13.977 1 94.06 184 PRO A C 1
ATOM 1483 O O . PRO A 1 184 ? -7.258 -10.883 13.789 1 94.06 184 PRO A O 1
ATOM 1486 N N . LYS A 1 185 ? -5.242 -11.172 12.977 1 96.25 185 LYS A N 1
ATOM 1487 C CA . LYS A 1 185 ? -5.637 -10.953 11.594 1 96.25 185 LYS A CA 1
ATOM 1488 C C . LYS A 1 185 ? -6.57 -12.055 11.102 1 96.25 185 LYS A C 1
ATOM 1490 O O . LYS A 1 185 ? -7.52 -11.789 10.359 1 96.25 185 LYS A O 1
ATOM 1495 N N . ASP A 1 186 ? -6.305 -13.242 11.492 1 97.94 186 ASP A N 1
ATOM 1496 C CA . ASP A 1 186 ? -7.164 -14.359 11.109 1 97.94 186 ASP A CA 1
ATOM 1497 C C . ASP A 1 186 ? -8.57 -14.188 11.672 1 97.94 186 ASP A C 1
ATOM 1499 O O . ASP A 1 186 ? -9.555 -14.438 10.977 1 97.94 186 ASP A O 1
ATOM 1503 N N . LEU A 1 187 ? -8.594 -13.773 12.875 1 97.81 187 LEU A N 1
ATOM 1504 C CA . LEU A 1 187 ? -9.891 -13.602 13.523 1 97.81 187 LEU A CA 1
ATOM 1505 C C . LEU A 1 187 ? -10.68 -12.477 12.859 1 97.81 187 LEU A C 1
ATOM 1507 O O . LEU A 1 187 ? -11.891 -12.594 12.68 1 97.81 187 LEU A O 1
ATOM 1511 N N . GLU A 1 188 ? -9.984 -11.438 12.539 1 97.38 188 GLU A N 1
ATOM 1512 C CA . GLU A 1 188 ? -10.633 -10.359 11.789 1 97.38 188 GLU A CA 1
ATOM 1513 C C . GLU A 1 188 ? -11.117 -10.852 10.43 1 97.38 188 GLU A C 1
ATOM 1515 O O . GLU A 1 188 ? -12.227 -10.531 10 1 97.38 188 GLU A O 1
ATOM 1520 N N . THR A 1 189 ? -10.312 -11.648 9.805 1 97.88 189 THR A N 1
ATOM 1521 C CA . THR A 1 189 ? -10.633 -12.188 8.492 1 97.88 189 THR A CA 1
ATOM 1522 C C . THR A 1 189 ? -11.867 -13.078 8.562 1 97.88 189 THR A C 1
ATOM 1524 O O . THR A 1 189 ? -12.75 -13 7.699 1 97.88 189 THR A O 1
ATOM 1527 N N . LEU A 1 190 ? -11.953 -13.859 9.586 1 97.69 190 LEU A N 1
ATOM 1528 C CA . LEU A 1 190 ? -13.094 -14.75 9.789 1 97.69 190 LEU A CA 1
ATOM 1529 C C . LEU A 1 190 ? -14.391 -13.953 9.883 1 97.69 190 LEU A C 1
ATOM 1531 O O . LEU A 1 190 ? -15.398 -14.32 9.273 1 97.69 190 LEU A O 1
ATOM 1535 N N . LYS A 1 191 ? -14.336 -12.891 10.641 1 97.12 191 LYS A N 1
ATOM 1536 C CA . LYS A 1 191 ? -15.516 -12.039 10.773 1 97.12 191 LYS A CA 1
ATOM 1537 C C . LYS A 1 191 ? -15.938 -11.469 9.43 1 97.12 191 LYS A C 1
ATOM 1539 O O . LYS A 1 191 ? -17.141 -11.422 9.117 1 97.12 191 LYS A O 1
ATOM 1544 N N . LEU A 1 192 ? -15.008 -11.086 8.633 1 96.38 192 LEU A N 1
ATOM 1545 C CA . LEU A 1 192 ? -15.297 -10.484 7.336 1 96.38 192 LEU A CA 1
ATOM 1546 C C . LEU A 1 192 ? -15.859 -11.523 6.367 1 96.38 192 LEU A C 1
ATOM 1548 O O . LEU A 1 192 ? -16.797 -11.234 5.617 1 96.38 192 LEU A O 1
ATOM 1552 N N . ILE A 1 193 ? -15.234 -12.711 6.348 1 96.06 193 ILE A N 1
ATOM 1553 C CA . ILE A 1 193 ? -15.719 -13.781 5.477 1 96.06 193 ILE A CA 1
ATOM 1554 C C . ILE A 1 193 ? -17.188 -14.062 5.785 1 96.06 193 ILE A C 1
ATOM 1556 O O . ILE A 1 193 ? -18 -14.219 4.867 1 96.06 193 ILE A O 1
ATOM 1560 N N . GLU A 1 194 ? -17.5 -14.094 7.055 1 94.19 194 GLU A N 1
ATOM 1561 C CA . GLU A 1 194 ? -18.875 -14.352 7.465 1 94.19 194 GLU A CA 1
ATOM 1562 C C . GLU A 1 194 ? -19.797 -13.203 7.059 1 94.19 194 GLU A C 1
ATOM 1564 O O . GLU A 1 194 ? -20.906 -13.438 6.574 1 94.19 194 GLU A O 1
ATOM 1569 N N . GLU A 1 195 ? -19.312 -12.055 7.242 1 92.25 195 GLU A N 1
ATOM 1570 C CA . GLU A 1 195 ? -20.109 -10.867 6.934 1 92.25 195 GLU A CA 1
ATOM 1571 C C . GLU A 1 195 ? -20.406 -10.773 5.441 1 92.25 195 GLU A C 1
ATOM 1573 O O . GLU A 1 195 ? -21.484 -10.344 5.043 1 92.25 195 GLU A O 1
ATOM 1578 N N . PHE A 1 196 ? -19.484 -11.219 4.574 1 90.56 196 PHE A N 1
ATOM 1579 C CA . PHE A 1 196 ? -19.625 -10.984 3.143 1 90.56 196 PHE A CA 1
ATOM 1580 C C . PHE A 1 196 ? -19.953 -12.281 2.412 1 90.56 196 PHE A C 1
ATOM 1582 O O . PHE A 1 196 ? -19.906 -12.336 1.182 1 90.56 196 PHE A O 1
ATOM 1589 N N . LYS A 1 197 ? -20.156 -13.367 3.109 1 82.62 197 LYS A N 1
ATOM 1590 C CA . LYS A 1 197 ? -20.453 -14.664 2.521 1 82.62 197 LYS A CA 1
ATOM 1591 C C . LYS A 1 197 ? -21.594 -14.57 1.52 1 82.62 197 LYS A C 1
ATOM 1593 O O . LYS A 1 197 ? -21.578 -15.227 0.478 1 82.62 197 LYS A O 1
ATOM 1598 N N . ARG A 1 198 ? -22.703 -13.844 1.81 1 67.06 198 ARG A N 1
ATOM 1599 C CA . ARG A 1 198 ? -23.922 -13.852 1.012 1 67.06 198 ARG A CA 1
ATOM 1600 C C . ARG A 1 198 ? -23.984 -12.633 0.099 1 67.06 198 ARG A C 1
ATOM 1602 O O . ARG A 1 198 ? -25.031 -12.359 -0.506 1 67.06 198 ARG A O 1
ATOM 1609 N N . VAL A 1 199 ? -22.938 -11.906 0.05 1 61.22 199 VAL A N 1
ATOM 1610 C CA . VAL A 1 199 ? -23.016 -10.742 -0.821 1 61.22 199 VAL A CA 1
ATOM 1611 C C . VAL A 1 199 ? -22.484 -11.094 -2.209 1 61.22 199 VAL A C 1
ATOM 1613 O O . VAL A 1 199 ? -21.469 -11.797 -2.336 1 61.22 199 VAL A O 1
ATOM 1616 N N . MET B 1 1 ? 10.68 19.578 8.023 1 38.22 1 MET B N 1
ATOM 1617 C CA . MET B 1 1 ? 10.328 18.281 7.445 1 38.22 1 MET B CA 1
ATOM 1618 C C . MET B 1 1 ? 11.383 17.234 7.781 1 38.22 1 MET B C 1
ATOM 1620 O O . MET B 1 1 ? 12.578 17.469 7.598 1 38.22 1 MET B O 1
ATOM 1624 N N . GLN B 1 2 ? 11.062 16.406 8.797 1 47.94 2 GLN B N 1
ATOM 1625 C CA . GLN B 1 2 ? 11.992 15.422 9.336 1 47.94 2 GLN B CA 1
ATOM 1626 C C . GLN B 1 2 ? 12.75 14.711 8.219 1 47.94 2 GLN B C 1
ATOM 1628 O O . GLN B 1 2 ? 12.18 14.398 7.172 1 47.94 2 GLN B O 1
ATOM 1633 N N . LYS B 1 3 ? 14.039 14.648 8.328 1 54.47 3 LYS B N 1
ATOM 1634 C CA . LYS B 1 3 ? 15 14.094 7.379 1 54.47 3 LYS B CA 1
ATOM 1635 C C . LYS B 1 3 ? 14.695 12.625 7.086 1 54.47 3 LYS B C 1
ATOM 1637 O O . LYS B 1 3 ? 14.742 11.789 7.988 1 54.47 3 LYS B O 1
ATOM 1642 N N . ILE B 1 4 ? 13.969 12.258 6.176 1 67.44 4 ILE B N 1
ATOM 1643 C CA . ILE B 1 4 ? 13.867 10.93 5.59 1 67.44 4 ILE B CA 1
ATOM 1644 C C . ILE B 1 4 ? 15.227 10.516 5.016 1 67.44 4 ILE B C 1
ATOM 1646 O O . ILE B 1 4 ? 15.867 11.297 4.312 1 67.44 4 ILE B O 1
ATOM 1650 N N . VAL B 1 5 ? 15.766 9.43 5.621 1 79.06 5 VAL B N 1
ATOM 1651 C CA . VAL B 1 5 ? 17.078 8.961 5.215 1 79.06 5 VAL B CA 1
ATOM 1652 C C . VAL B 1 5 ? 16.953 8.055 3.996 1 79.06 5 VAL B C 1
ATOM 1654 O O . VAL B 1 5 ? 16.125 7.141 3.98 1 79.06 5 VAL B O 1
ATOM 1657 N N . GLU B 1 6 ? 17.719 8.328 3.07 1 87.62 6 GLU B N 1
ATOM 1658 C CA . GLU B 1 6 ? 17.828 7.453 1.907 1 87.62 6 GLU B CA 1
ATOM 1659 C C . GLU B 1 6 ? 18.719 6.25 2.207 1 87.62 6 GLU B C 1
ATOM 1661 O O . GLU B 1 6 ? 19.797 6.398 2.803 1 87.62 6 GLU B O 1
ATOM 1666 N N . ILE B 1 7 ? 18.25 5.102 1.897 1 89.81 7 ILE B N 1
ATOM 1667 C CA . ILE B 1 7 ? 18.953 3.852 2.141 1 89.81 7 ILE B CA 1
ATOM 1668 C C . ILE B 1 7 ? 19.484 3.285 0.821 1 89.81 7 ILE B C 1
ATOM 1670 O O . ILE B 1 7 ? 18.719 3.16 -0.146 1 89.81 7 ILE B O 1
ATOM 1674 N N . THR B 1 8 ? 20.734 2.91 0.803 1 91.69 8 THR B N 1
ATOM 1675 C CA . THR B 1 8 ? 21.312 2.344 -0.411 1 91.69 8 THR B CA 1
ATOM 1676 C C . THR B 1 8 ? 21.781 0.911 -0.171 1 91.69 8 THR B C 1
ATOM 1678 O O . THR B 1 8 ? 22.156 0.209 -1.112 1 91.69 8 THR B O 1
ATOM 1681 N N . ASP B 1 9 ? 21.719 0.496 1.089 1 93.38 9 ASP B N 1
ATOM 1682 C CA . ASP B 1 9 ? 22.125 -0.865 1.427 1 93.38 9 ASP B CA 1
ATOM 1683 C C . ASP B 1 9 ? 21.188 -1.89 0.791 1 93.38 9 ASP B C 1
ATOM 1685 O O . ASP B 1 9 ? 20.016 -1.998 1.18 1 93.38 9 ASP B O 1
ATOM 1689 N N . GLU B 1 10 ? 21.688 -2.678 -0.064 1 94.75 10 GLU B N 1
ATOM 1690 C CA . GLU B 1 10 ? 20.891 -3.619 -0.844 1 94.75 10 GLU B CA 1
ATOM 1691 C C . GLU B 1 10 ? 20.281 -4.699 0.048 1 94.75 10 GLU B C 1
ATOM 1693 O O . GLU B 1 10 ? 19.188 -5.188 -0.225 1 94.75 10 GLU B O 1
ATOM 1698 N N . LYS B 1 11 ? 21 -5.07 1.045 1 95.69 11 LYS B N 1
ATOM 1699 C CA . LYS B 1 11 ? 20.484 -6.094 1.948 1 95.69 11 LYS B CA 1
ATOM 1700 C C . LYS B 1 11 ? 19.25 -5.605 2.689 1 95.69 11 LYS B C 1
ATOM 1702 O O . LYS B 1 11 ? 18.266 -6.348 2.83 1 95.69 11 LYS B O 1
ATOM 1707 N N . LEU B 1 12 ? 19.281 -4.332 3.15 1 95.31 12 LEU B N 1
ATOM 1708 C CA . LEU B 1 12 ? 18.141 -3.742 3.844 1 95.31 12 LEU B CA 1
ATOM 1709 C C . LEU B 1 12 ? 16.938 -3.609 2.906 1 95.31 12 LEU B C 1
ATOM 1711 O O . LEU B 1 12 ? 15.805 -3.898 3.297 1 95.31 12 LEU B O 1
ATOM 1715 N N . ILE B 1 13 ? 17.25 -3.229 1.724 1 97.31 13 ILE B N 1
ATOM 1716 C CA . ILE B 1 13 ? 16.203 -3.076 0.723 1 97.31 13 ILE B CA 1
ATOM 1717 C C . ILE B 1 13 ? 15.562 -4.43 0.439 1 97.31 13 ILE B C 1
ATOM 1719 O O . ILE B 1 13 ? 14.336 -4.551 0.421 1 97.31 13 ILE B O 1
ATOM 1723 N N . LYS B 1 14 ? 16.344 -5.418 0.282 1 97.44 14 LYS B N 1
ATOM 1724 C CA . LYS B 1 14 ? 15.844 -6.762 0.021 1 97.44 14 LYS B CA 1
ATOM 1725 C C . LYS B 1 14 ? 14.977 -7.262 1.177 1 97.44 14 LYS B C 1
ATOM 1727 O O . LYS B 1 14 ? 13.969 -7.926 0.96 1 97.44 14 LYS B O 1
ATOM 1732 N N . GLU B 1 15 ? 15.359 -6.965 2.361 1 97.19 15 GLU B N 1
ATOM 1733 C CA . GLU B 1 15 ? 14.594 -7.375 3.535 1 97.19 15 GLU B CA 1
ATOM 1734 C C . GLU B 1 15 ? 13.188 -6.785 3.51 1 97.19 15 GLU B C 1
ATOM 1736 O O . GLU B 1 15 ? 12.211 -7.473 3.824 1 97.19 15 GLU B O 1
ATOM 1741 N N . VAL B 1 16 ? 13.109 -5.527 3.145 1 98 16 VAL B N 1
ATOM 1742 C CA . VAL B 1 16 ? 11.805 -4.871 3.053 1 98 16 VAL B CA 1
ATOM 1743 C C . VAL B 1 16 ? 10.969 -5.535 1.962 1 98 16 VAL B C 1
ATOM 1745 O O . VAL B 1 16 ? 9.789 -5.836 2.17 1 98 16 VAL B O 1
ATOM 1748 N N . LEU B 1 17 ? 11.594 -5.789 0.829 1 98.62 17 LEU B N 1
ATOM 1749 C CA . LEU B 1 17 ? 10.891 -6.406 -0.292 1 98.62 17 LEU B CA 1
ATOM 1750 C C . LEU B 1 17 ? 10.414 -7.805 0.072 1 98.62 17 LEU B C 1
ATOM 1752 O O . LEU B 1 17 ? 9.328 -8.219 -0.333 1 98.62 17 LEU B O 1
ATOM 1756 N N . ASP B 1 18 ? 11.188 -8.508 0.859 1 97.81 18 ASP B N 1
ATOM 1757 C CA . ASP B 1 18 ? 10.852 -9.875 1.256 1 97.81 18 ASP B CA 1
ATOM 1758 C C . ASP B 1 18 ? 9.703 -9.883 2.264 1 97.81 18 ASP B C 1
ATOM 1760 O O . ASP B 1 18 ? 8.867 -10.797 2.252 1 97.81 18 ASP B O 1
ATOM 1764 N N . LYS B 1 19 ? 9.633 -8.898 3.064 1 97.06 19 LYS B N 1
ATOM 1765 C CA . LYS B 1 19 ? 8.672 -8.867 4.168 1 97.06 19 LYS B CA 1
ATOM 1766 C C . LYS B 1 19 ? 7.324 -8.32 3.709 1 97.06 19 LYS B C 1
ATOM 1768 O O . LYS B 1 19 ? 6.277 -8.758 4.188 1 97.06 19 LYS B O 1
ATOM 1773 N N . ALA B 1 20 ? 7.328 -7.395 2.816 1 97.88 20 ALA B N 1
ATOM 1774 C CA . ALA B 1 20 ? 6.102 -6.719 2.396 1 97.88 20 ALA B CA 1
ATOM 1775 C C . ALA B 1 20 ? 5.121 -7.699 1.764 1 97.88 20 ALA B C 1
ATOM 1777 O O . ALA B 1 20 ? 5.516 -8.547 0.958 1 97.88 20 ALA B O 1
ATOM 1778 N N . GLU B 1 21 ? 3.867 -7.57 2.072 1 97.38 21 GLU B N 1
ATOM 1779 C CA . GLU B 1 21 ? 2.854 -8.508 1.604 1 97.38 21 GLU B CA 1
ATOM 1780 C C . GLU B 1 21 ? 2.404 -8.172 0.185 1 97.38 21 GLU B C 1
ATOM 1782 O O . GLU B 1 21 ? 1.917 -9.047 -0.539 1 97.38 21 GLU B O 1
ATOM 1787 N N . TYR B 1 22 ? 2.451 -6.945 -0.138 1 98.44 22 TYR B N 1
ATOM 1788 C CA . TYR B 1 22 ? 2.08 -6.488 -1.473 1 98.44 22 TYR B CA 1
ATOM 1789 C C . TYR B 1 22 ? 2.789 -5.184 -1.817 1 98.44 22 TYR B C 1
ATOM 1791 O O . TYR B 1 22 ? 3.43 -4.574 -0.959 1 98.44 22 TYR B O 1
ATOM 1799 N N . GLY B 1 23 ? 2.828 -4.824 -3.008 1 98.75 23 GLY B N 1
ATOM 1800 C CA . GLY B 1 23 ? 3.211 -3.516 -3.516 1 98.75 23 GLY B CA 1
ATOM 1801 C C . GLY B 1 23 ? 2.184 -2.918 -4.457 1 98.75 23 GLY B C 1
ATOM 1802 O O . GLY B 1 23 ? 1.169 -3.549 -4.758 1 98.75 23 GLY B O 1
ATOM 1803 N N . THR B 1 24 ? 2.43 -1.718 -4.82 1 98.81 24 THR B N 1
ATOM 1804 C CA . THR B 1 24 ? 1.5 -1.062 -5.73 1 98.81 24 THR B CA 1
ATOM 1805 C C . THR B 1 24 ? 2.211 -0.633 -7.012 1 98.81 24 THR B C 1
ATOM 1807 O O . THR B 1 24 ? 3.182 0.125 -6.965 1 98.81 24 THR B O 1
ATOM 1810 N N . LEU B 1 25 ? 1.694 -1.132 -8.086 1 98.62 25 LEU B N 1
ATOM 1811 C CA . LEU B 1 25 ? 2.221 -0.84 -9.414 1 98.62 25 LEU B CA 1
ATOM 1812 C C . LEU B 1 25 ? 1.544 0.391 -10.008 1 98.62 25 LEU B C 1
ATOM 1814 O O . LEU B 1 25 ? 0.322 0.537 -9.914 1 98.62 25 LEU B O 1
ATOM 1818 N N . ALA B 1 26 ? 2.324 1.308 -10.492 1 98.81 26 ALA B N 1
ATOM 1819 C CA . ALA B 1 26 ? 1.821 2.434 -11.281 1 98.81 26 ALA B CA 1
ATOM 1820 C C . ALA B 1 26 ? 2.174 2.275 -12.758 1 98.81 26 ALA B C 1
ATOM 1822 O O . ALA B 1 26 ? 3.348 2.129 -13.109 1 98.81 26 ALA B O 1
ATOM 1823 N N . LEU B 1 27 ? 1.2 2.262 -13.562 1 98.62 27 LEU B N 1
ATOM 1824 C CA . LEU B 1 27 ? 1.316 2.252 -15.016 1 98.62 27 LEU B CA 1
ATOM 1825 C C . LEU B 1 27 ? 0.719 3.521 -15.617 1 98.62 27 LEU B C 1
ATOM 1827 O O . LEU B 1 27 ? 0.067 4.297 -14.922 1 98.62 27 LEU B O 1
ATOM 1831 N N . CYS B 1 28 ? 1.003 3.789 -16.891 1 98.38 28 CYS B N 1
ATOM 1832 C CA . CYS B 1 28 ? 0.312 4.898 -17.531 1 98.38 28 CYS B CA 1
ATOM 1833 C C . CYS B 1 28 ? 0.305 4.73 -19.047 1 98.38 28 CYS B C 1
ATOM 1835 O O . CYS B 1 28 ? 1.183 4.07 -19.609 1 98.38 28 CYS B O 1
ATOM 1837 N N . THR B 1 29 ? -0.745 5.141 -19.609 1 96.62 29 THR B N 1
ATOM 1838 C CA . THR B 1 29 ? -0.86 5.301 -21.047 1 96.62 29 THR B CA 1
ATOM 1839 C C . THR B 1 29 ? -1.624 6.578 -21.391 1 96.62 29 THR B C 1
ATOM 1841 O O . THR B 1 29 ? -2.574 6.941 -20.703 1 96.62 29 THR B O 1
ATOM 1844 N N . ASN B 1 30 ? -1.14 7.312 -22.391 1 94.81 30 ASN B N 1
ATOM 1845 C CA . ASN B 1 30 ? -1.824 8.523 -22.828 1 94.81 30 ASN B CA 1
ATOM 1846 C C . ASN B 1 30 ? -2.076 9.477 -21.672 1 94.81 30 ASN B C 1
ATOM 1848 O O . ASN B 1 30 ? -3.188 9.984 -21.5 1 94.81 30 ASN B O 1
ATOM 1852 N N . ASN B 1 31 ? -1.13 9.562 -20.781 1 93.38 31 ASN B N 1
ATOM 1853 C CA . ASN B 1 31 ? -1.134 10.469 -19.641 1 93.38 31 ASN B CA 1
ATOM 1854 C C . ASN B 1 31 ? -2.225 10.102 -18.641 1 93.38 31 ASN B C 1
ATOM 1856 O O . ASN B 1 31 ? -2.717 10.961 -17.906 1 93.38 31 ASN B O 1
ATOM 1860 N N . LYS B 1 32 ? -2.668 8.875 -18.688 1 97.44 32 LYS B N 1
ATOM 1861 C CA . LYS B 1 32 ? -3.594 8.367 -17.672 1 97.44 32 LYS B CA 1
ATOM 1862 C C . LYS B 1 32 ? -2.92 7.336 -16.781 1 97.44 32 LYS B C 1
ATOM 1864 O O . LYS B 1 32 ? -2.613 6.227 -17.234 1 97.44 32 LYS B O 1
ATOM 1869 N N . PRO B 1 33 ? -2.717 7.699 -15.578 1 98.62 33 PRO B N 1
ATOM 1870 C CA . PRO B 1 33 ? -2.082 6.746 -14.664 1 98.62 33 PRO B CA 1
ATOM 1871 C C . PRO B 1 33 ? -3.045 5.668 -14.18 1 98.62 33 PRO B C 1
ATOM 1873 O O . PRO B 1 33 ? -4.262 5.867 -14.195 1 98.62 33 PRO B O 1
ATOM 1876 N N . TYR B 1 34 ? -2.514 4.551 -13.859 1 98.19 34 TYR B N 1
ATOM 1877 C CA . TYR B 1 34 ? -3.242 3.406 -13.32 1 98.19 34 TYR B CA 1
ATOM 1878 C C . TYR B 1 34 ? -2.482 2.773 -12.156 1 98.19 34 TYR B C 1
ATOM 1880 O O . TYR B 1 34 ? -1.352 2.312 -12.328 1 98.19 34 TYR B O 1
ATOM 1888 N N . SER B 1 35 ? -3.068 2.824 -11.016 1 98 35 SER B N 1
ATOM 1889 C CA . SER B 1 35 ? -2.494 2.225 -9.82 1 98 35 SER B CA 1
ATOM 1890 C C . SER B 1 35 ? -3.113 0.861 -9.531 1 98 35 SER B C 1
ATOM 1892 O O . SER B 1 35 ? -4.336 0.713 -9.555 1 98 35 SER B O 1
ATOM 1894 N N . LEU B 1 36 ? -2.262 -0.082 -9.188 1 96.44 36 LEU B N 1
ATOM 1895 C CA . LEU B 1 36 ? -2.768 -1.437 -8.984 1 96.44 36 LEU B CA 1
ATOM 1896 C C . LEU B 1 36 ? -1.945 -2.17 -7.93 1 96.44 36 LEU B C 1
ATOM 1898 O O . LEU B 1 36 ? -0.745 -2.383 -8.109 1 96.44 36 LEU B O 1
ATOM 1902 N N . PRO B 1 37 ? -2.562 -2.545 -6.82 1 98.06 37 PRO B N 1
ATOM 1903 C CA . PRO B 1 37 ? -1.866 -3.381 -5.84 1 98.06 37 PRO B CA 1
ATOM 1904 C C . PRO B 1 37 ? -1.688 -4.82 -6.316 1 98.06 37 PRO B C 1
ATOM 1906 O O . PRO B 1 37 ? -2.605 -5.398 -6.906 1 98.06 37 PRO B O 1
ATOM 1909 N N . ILE B 1 38 ? -0.502 -5.398 -6.066 1 98.06 38 ILE B N 1
ATOM 1910 C CA . ILE B 1 38 ? -0.238 -6.762 -6.512 1 98.06 38 ILE B CA 1
ATOM 1911 C C . ILE B 1 38 ? 0.671 -7.465 -5.504 1 98.06 38 ILE B C 1
ATOM 1913 O O . ILE B 1 38 ? 1.479 -6.82 -4.832 1 98.06 38 ILE B O 1
ATOM 1917 N N . ASN B 1 39 ? 0.47 -8.781 -5.379 1 98.31 39 ASN B N 1
ATOM 1918 C CA . ASN B 1 39 ? 1.503 -9.594 -4.746 1 98.31 39 ASN B CA 1
ATOM 1919 C C . ASN B 1 39 ? 2.73 -9.742 -5.641 1 98.31 39 ASN B C 1
ATOM 1921 O O . ASN B 1 39 ? 2.615 -9.742 -6.867 1 98.31 39 ASN B O 1
ATOM 1925 N N . PHE B 1 40 ? 3.883 -9.836 -5.031 1 98.81 40 PHE B N 1
ATOM 1926 C CA . PHE B 1 40 ? 5.121 -9.844 -5.805 1 98.81 40 PHE B CA 1
ATOM 1927 C C . PHE B 1 40 ? 6.215 -10.609 -5.07 1 98.81 40 PHE B C 1
ATOM 1929 O O . PHE B 1 40 ? 6.062 -10.938 -3.891 1 98.81 40 PHE B O 1
ATOM 1936 N N . VAL B 1 41 ? 7.285 -10.875 -5.82 1 98.81 41 VAL B N 1
ATOM 1937 C CA . VAL B 1 41 ? 8.508 -11.383 -5.207 1 98.81 41 VAL B CA 1
ATOM 1938 C C . VAL B 1 41 ? 9.727 -10.789 -5.906 1 98.81 41 VAL B C 1
ATOM 1940 O O . VAL B 1 41 ? 9.734 -10.633 -7.129 1 98.81 41 VAL B O 1
ATOM 1943 N N . GLU B 1 42 ? 10.641 -10.32 -5.141 1 98.69 42 GLU B N 1
ATOM 1944 C CA . GLU B 1 42 ? 11.953 -10.008 -5.695 1 98.69 42 GLU B CA 1
ATOM 1945 C C . GLU B 1 42 ? 12.805 -11.266 -5.855 1 98.69 42 GLU B C 1
ATOM 1947 O O . GLU B 1 42 ? 13.016 -12 -4.891 1 98.69 42 GLU B O 1
ATOM 1952 N N . TYR B 1 43 ? 13.195 -11.531 -6.992 1 97.56 43 TYR B N 1
ATOM 1953 C CA . TYR B 1 43 ? 14 -12.695 -7.34 1 97.56 43 TYR B CA 1
ATOM 1954 C C . TYR B 1 43 ? 15.055 -12.336 -8.375 1 97.56 43 TYR B C 1
ATOM 1956 O O . TYR B 1 43 ? 14.727 -11.836 -9.461 1 97.56 43 TYR B O 1
ATOM 1964 N N . ASN B 1 44 ? 16.359 -12.469 -8 1 95.44 44 ASN B N 1
ATOM 1965 C CA . ASN B 1 44 ? 17.484 -12.141 -8.875 1 95.44 44 ASN B CA 1
ATOM 1966 C C . ASN B 1 44 ? 17.438 -10.68 -9.32 1 95.44 44 ASN B C 1
ATOM 1968 O O . ASN B 1 44 ? 17.578 -10.383 -10.508 1 95.44 44 ASN B O 1
ATOM 1972 N N . ASN B 1 45 ? 17.078 -9.773 -8.492 1 96 45 ASN B N 1
ATOM 1973 C CA . ASN B 1 45 ? 17.094 -8.32 -8.664 1 96 45 ASN B CA 1
ATOM 1974 C C . ASN B 1 45 ? 15.992 -7.852 -9.602 1 96 45 ASN B C 1
ATOM 1976 O O . ASN B 1 45 ? 16.078 -6.762 -10.172 1 96 45 ASN B O 1
ATOM 1980 N N . GLU B 1 46 ? 15.039 -8.703 -9.789 1 98.25 46 GLU B N 1
ATOM 1981 C CA . GLU B 1 46 ? 13.836 -8.359 -10.547 1 98.25 46 GLU B CA 1
ATOM 1982 C C . GLU B 1 46 ? 12.578 -8.578 -9.711 1 98.25 46 GLU B C 1
ATOM 1984 O O . GLU B 1 46 ? 12.594 -9.328 -8.734 1 98.25 46 GLU B O 1
ATOM 1989 N N . ILE B 1 47 ? 11.562 -7.84 -10.07 1 98.81 47 ILE B N 1
ATOM 1990 C CA . ILE B 1 47 ? 10.289 -7.977 -9.359 1 98.81 47 ILE B CA 1
ATOM 1991 C C . ILE B 1 47 ? 9.312 -8.789 -10.203 1 98.81 47 ILE B C 1
ATOM 1993 O O . ILE B 1 47 ? 8.898 -8.352 -11.281 1 98.81 47 ILE B O 1
ATOM 1997 N N . PHE B 1 48 ? 8.906 -9.938 -9.68 1 98.81 48 PHE B N 1
ATOM 1998 C CA . PHE B 1 48 ? 8.016 -10.82 -10.422 1 98.81 48 PHE B CA 1
ATOM 1999 C C . PHE B 1 48 ? 6.605 -10.773 -9.852 1 98.81 48 PHE B C 1
ATOM 2001 O O . PHE B 1 48 ? 6.43 -10.672 -8.633 1 98.81 48 PHE B O 1
ATOM 2008 N N . PHE B 1 49 ? 5.637 -10.883 -10.758 1 98.38 49 PHE B N 1
ATOM 2009 C CA . PHE B 1 49 ? 4.238 -11.016 -10.367 1 98.38 49 PHE B CA 1
ATOM 2010 C C . PHE B 1 49 ? 3.436 -11.734 -11.445 1 98.38 49 PHE B C 1
ATOM 2012 O O . PHE B 1 49 ? 3.9 -11.875 -12.578 1 98.38 49 PHE B O 1
ATOM 2019 N N . HIS B 1 50 ? 2.275 -12.211 -11.047 1 96.31 50 HIS B N 1
ATOM 2020 C CA . HIS B 1 50 ? 1.436 -12.922 -12 1 96.31 50 HIS B CA 1
ATOM 2021 C C . HIS B 1 50 ? 0.125 -12.18 -12.242 1 96.31 50 HIS B C 1
ATOM 2023 O O . HIS B 1 50 ? -0.22 -11.258 -11.5 1 96.31 50 HIS B O 1
ATOM 2029 N N . GLY B 1 51 ? -0.504 -12.57 -13.328 1 90.38 51 GLY B N 1
ATOM 2030 C CA . GLY B 1 51 ? -1.786 -11.977 -13.672 1 90.38 51 GLY B CA 1
ATOM 2031 C C . GLY B 1 51 ? -2.484 -12.688 -14.812 1 90.38 51 GLY B C 1
ATOM 2032 O O . GLY B 1 51 ? -1.99 -13.703 -15.32 1 90.38 51 GLY B O 1
ATOM 2033 N N . ALA B 1 52 ? -3.674 -12.109 -15.109 1 83.75 52 ALA B N 1
ATOM 2034 C CA . ALA B 1 52 ? -4.453 -12.656 -16.219 1 83.75 52 ALA B CA 1
ATOM 2035 C C . ALA B 1 52 ? -3.838 -12.273 -17.562 1 83.75 52 ALA B C 1
ATOM 2037 O O . ALA B 1 52 ? -3.076 -11.312 -17.656 1 83.75 52 ALA B O 1
ATOM 2038 N N . LYS B 1 53 ? -4.184 -12.93 -18.516 1 85.31 53 LYS B N 1
ATOM 2039 C CA . LYS B 1 53 ? -3.668 -12.695 -19.859 1 85.31 53 LYS B CA 1
ATOM 2040 C C . LYS B 1 53 ? -4.48 -11.625 -20.594 1 85.31 53 LYS B C 1
ATOM 2042 O O . LYS B 1 53 ? -4.215 -11.312 -21.75 1 85.31 53 LYS B O 1
ATOM 2047 N N . LYS B 1 54 ? -5.473 -11.133 -19.922 1 85.19 54 LYS B N 1
ATOM 2048 C CA . LYS B 1 54 ? -6.305 -10.078 -20.484 1 85.19 54 LYS B CA 1
ATOM 2049 C C . LYS B 1 54 ? -6.738 -9.086 -19.406 1 85.19 54 LYS B C 1
ATOM 2051 O O . LYS B 1 54 ? -6.719 -9.398 -18.219 1 85.19 54 LYS B O 1
ATOM 2056 N N . GLY B 1 55 ? -7.055 -7.871 -19.969 1 89.56 55 GLY B N 1
ATOM 2057 C CA . GLY B 1 55 ? -7.543 -6.875 -19.031 1 89.56 55 GLY B CA 1
ATOM 2058 C C . GLY B 1 55 ? -6.785 -5.562 -19.109 1 89.56 55 GLY B C 1
ATOM 2059 O O . GLY B 1 55 ? -5.883 -5.41 -19.938 1 89.56 55 GLY B O 1
ATOM 2060 N N . LYS B 1 56 ? -7.152 -4.703 -18.266 1 90.31 56 LYS B N 1
ATOM 2061 C CA . LYS B 1 56 ? -6.645 -3.334 -18.266 1 90.31 56 LYS B CA 1
ATOM 2062 C C . LYS B 1 56 ? -5.137 -3.307 -18.031 1 90.31 56 LYS B C 1
ATOM 2064 O O . LYS B 1 56 ? -4.41 -2.561 -18.703 1 90.31 56 LYS B O 1
ATOM 2069 N N . LYS B 1 57 ? -4.664 -4.113 -17.156 1 92.19 57 LYS B N 1
ATOM 2070 C CA . LYS B 1 57 ? -3.248 -4.164 -16.828 1 92.19 57 LYS B CA 1
ATOM 2071 C C . LYS B 1 57 ? -2.4 -4.5 -18.047 1 92.19 57 LYS B C 1
ATOM 2073 O O . LYS B 1 57 ? -1.433 -3.799 -18.344 1 92.19 57 LYS B O 1
ATOM 2078 N N . ILE B 1 58 ? -2.768 -5.523 -18.734 1 92.94 58 ILE B N 1
ATOM 2079 C CA . ILE B 1 58 ? -1.998 -5.969 -19.891 1 92.94 58 ILE B CA 1
ATOM 2080 C C . ILE B 1 58 ? -2.09 -4.926 -21.016 1 92.94 58 ILE B C 1
ATOM 2082 O O . ILE B 1 58 ? -1.119 -4.691 -21.734 1 92.94 58 ILE B O 1
ATOM 2086 N N . ASP B 1 59 ? -3.24 -4.348 -21.156 1 94.94 59 ASP B N 1
ATOM 2087 C CA . ASP B 1 59 ? -3.414 -3.297 -22.156 1 94.94 59 ASP B CA 1
ATOM 2088 C C . ASP B 1 59 ? -2.455 -2.135 -21.906 1 94.94 59 ASP B C 1
ATOM 2090 O O . ASP B 1 59 ? -1.822 -1.634 -22.844 1 94.94 59 ASP B O 1
ATOM 2094 N N . TYR B 1 60 ? -2.365 -1.718 -20.672 1 96.75 60 TYR B 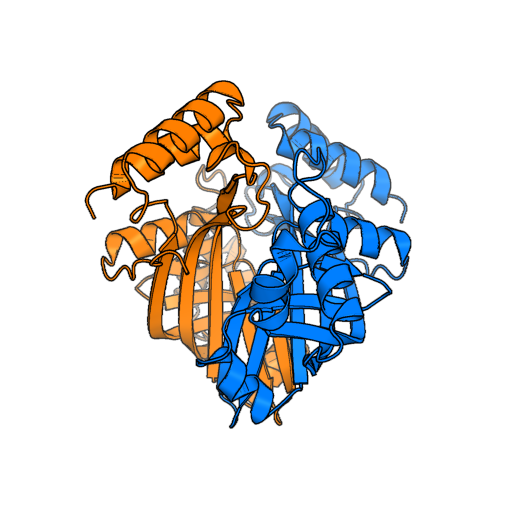N 1
ATOM 2095 C CA . TYR B 1 60 ? -1.464 -0.632 -20.312 1 96.75 60 TYR B CA 1
ATOM 2096 C C . TYR B 1 60 ? -0.014 -1.011 -20.594 1 96.75 60 TYR B C 1
ATOM 2098 O O . TYR B 1 60 ? 0.732 -0.236 -21.188 1 96.75 60 TYR B O 1
ATOM 2106 N N . ILE B 1 61 ? 0.352 -2.223 -20.203 1 96.44 61 ILE B N 1
ATOM 2107 C CA . ILE B 1 61 ? 1.735 -2.674 -20.297 1 96.44 61 ILE B CA 1
ATOM 2108 C C . ILE B 1 61 ? 2.146 -2.768 -21.766 1 96.44 61 ILE B C 1
ATOM 2110 O O . ILE B 1 61 ? 3.262 -2.391 -22.125 1 96.44 61 ILE B O 1
ATOM 2114 N N . ASN B 1 62 ? 1.239 -3.246 -22.578 1 95.88 62 ASN B N 1
ATOM 2115 C CA . ASN B 1 62 ? 1.52 -3.393 -24 1 95.88 62 ASN B CA 1
ATOM 2116 C C . ASN B 1 62 ? 1.752 -2.039 -24.672 1 95.88 62 ASN B C 1
ATOM 2118 O O . ASN B 1 62 ? 2.566 -1.928 -25.594 1 95.88 62 ASN B O 1
ATOM 2122 N N . LYS B 1 63 ? 1.095 -1.043 -24.234 1 97.38 63 LYS B N 1
ATOM 2123 C CA . LYS B 1 63 ? 1.193 0.287 -24.828 1 97.38 63 LYS B CA 1
ATOM 2124 C C . LYS B 1 63 ? 2.4 1.045 -24.281 1 97.38 63 LYS B C 1
ATOM 2126 O O . LYS B 1 63 ? 2.996 1.862 -24.984 1 97.38 63 LYS B O 1
ATOM 2131 N N . ASN B 1 64 ? 2.701 0.861 -23.016 1 98.19 64 ASN B N 1
ATOM 2132 C CA . ASN B 1 64 ? 3.807 1.518 -22.328 1 98.19 64 ASN B CA 1
ATOM 2133 C C . ASN B 1 64 ? 4.383 0.634 -21.234 1 98.19 64 ASN B C 1
ATOM 2135 O O . ASN B 1 64 ? 3.744 0.43 -20.188 1 98.19 64 ASN B O 1
ATOM 2139 N N . ALA B 1 65 ? 5.582 0.197 -21.328 1 98.12 65 ALA B N 1
ATOM 2140 C CA . ALA B 1 65 ? 6.168 -0.786 -20.406 1 98.12 65 ALA B CA 1
ATOM 2141 C C . ALA B 1 65 ? 6.777 -0.107 -19.188 1 98.12 65 ALA B C 1
ATOM 2143 O O . ALA B 1 65 ? 7.172 -0.777 -18.234 1 98.12 65 ALA B O 1
ATOM 2144 N N . ASN B 1 66 ? 6.867 1.25 -19.234 1 98.56 66 ASN B N 1
ATOM 2145 C CA . ASN B 1 66 ? 7.387 1.954 -18.062 1 98.56 66 ASN B CA 1
ATOM 2146 C C . ASN B 1 66 ? 6.484 1.758 -16.844 1 98.56 66 ASN B C 1
ATOM 2148 O O . ASN B 1 66 ? 5.258 1.806 -16.953 1 98.56 66 ASN B O 1
ATOM 2152 N N . ALA B 1 67 ? 7.098 1.479 -15.75 1 98.75 67 ALA B N 1
ATOM 2153 C CA . ALA B 1 67 ? 6.332 1.255 -14.523 1 98.75 67 ALA B CA 1
ATOM 2154 C C . ALA B 1 67 ? 7.074 1.793 -13.305 1 98.75 67 ALA B C 1
ATOM 2156 O O . ALA B 1 67 ? 8.297 1.949 -13.336 1 98.75 67 ALA B O 1
ATOM 2157 N N . SER B 1 68 ? 6.398 2.193 -12.352 1 98.88 68 SER B N 1
ATOM 2158 C CA . SER B 1 68 ? 6.875 2.496 -11 1 98.88 68 SER B CA 1
ATOM 2159 C C . SER B 1 68 ? 6.199 1.609 -9.961 1 98.88 68 SER B C 1
ATOM 2161 O O . SER B 1 68 ? 4.992 1.373 -10.031 1 98.88 68 SER B O 1
ATOM 2163 N N . PHE B 1 69 ? 6.957 1.041 -9.117 1 98.94 69 PHE B N 1
ATOM 2164 C CA . PHE B 1 69 ? 6.465 0.087 -8.133 1 98.94 69 PHE B CA 1
ATOM 2165 C C . PHE B 1 69 ? 6.812 0.541 -6.723 1 98.94 69 PHE B C 1
ATOM 2167 O O . PHE B 1 69 ? 7.98 0.804 -6.418 1 98.94 69 PHE B O 1
ATOM 2174 N N . SER B 1 70 ? 5.766 0.652 -5.848 1 98.88 70 SER B N 1
ATOM 2175 C CA . SER B 1 70 ? 5.938 1.132 -4.484 1 98.88 70 SER B CA 1
ATOM 2176 C C . SER B 1 70 ? 5.707 0.015 -3.471 1 98.88 70 SER B C 1
ATOM 2178 O O . SER B 1 70 ? 4.707 -0.7 -3.545 1 98.88 70 SER B O 1
ATOM 2180 N N . VAL B 1 71 ? 6.609 -0.132 -2.576 1 98.81 71 VAL B N 1
ATOM 2181 C CA . VAL B 1 71 ? 6.496 -1.066 -1.46 1 98.81 71 VAL B CA 1
ATOM 2182 C C . VAL B 1 71 ? 6.684 -0.321 -0.14 1 98.81 71 VAL B C 1
ATOM 2184 O O . VAL B 1 71 ? 7.637 0.444 0.019 1 98.81 71 VAL B O 1
ATOM 2187 N N . VAL B 1 72 ? 5.738 -0.582 0.792 1 98.44 72 VAL B N 1
ATOM 2188 C CA . VAL B 1 72 ? 5.758 0.165 2.045 1 98.44 72 VAL B CA 1
ATOM 2189 C C . VAL B 1 72 ? 5.605 -0.795 3.223 1 98.44 72 VAL B C 1
ATOM 2191 O O . VAL B 1 72 ? 4.789 -1.718 3.178 1 98.44 72 VAL B O 1
ATOM 2194 N N . GLU B 1 73 ? 6.418 -0.631 4.156 1 97.69 73 GLU B N 1
ATOM 2195 C CA . GLU B 1 73 ? 6.156 -1.128 5.504 1 97.69 73 GLU B CA 1
ATOM 2196 C C . GLU B 1 73 ? 5.762 0.007 6.445 1 97.69 73 GLU B C 1
ATOM 2198 O O . GLU B 1 73 ? 6.59 0.852 6.789 1 97.69 73 GLU B O 1
ATOM 2203 N N . ALA B 1 74 ? 4.523 -0.012 6.777 1 97.44 74 ALA B N 1
ATOM 2204 C CA . ALA B 1 74 ? 4.039 1.01 7.699 1 97.44 74 ALA B CA 1
ATOM 2205 C C . ALA B 1 74 ? 4.223 0.571 9.148 1 97.44 74 ALA B C 1
ATOM 2207 O O . ALA B 1 74 ? 3.852 -0.546 9.516 1 97.44 74 ALA B O 1
ATOM 2208 N N . TYR B 1 75 ? 4.797 1.426 9.961 1 97.56 75 TYR B N 1
ATOM 2209 C CA . TYR B 1 75 ? 4.992 1.158 11.383 1 97.56 75 TYR B CA 1
ATOM 2210 C C . TYR B 1 75 ? 4.137 2.088 12.234 1 97.56 75 TYR B C 1
ATOM 2212 O O . TYR B 1 75 ? 3.041 2.479 11.828 1 97.56 75 TYR B O 1
ATOM 2220 N N . SER B 1 76 ? 4.594 2.395 13.414 1 98.19 76 SER B N 1
ATOM 2221 C CA . SER B 1 76 ? 3.707 3.059 14.359 1 98.19 76 SER B CA 1
ATOM 2222 C C . SER B 1 76 ? 3.395 4.484 13.922 1 98.19 76 SER B C 1
ATOM 2224 O O . SER B 1 76 ? 4.277 5.199 13.445 1 98.19 76 SER B O 1
ATOM 2226 N N . LEU B 1 77 ? 2.111 4.805 14.008 1 97.88 77 LEU B N 1
ATOM 2227 C CA . LEU B 1 77 ? 1.693 6.203 14.008 1 97.88 77 LEU B CA 1
ATOM 2228 C C . LEU B 1 77 ? 2.086 6.887 15.312 1 97.88 77 LEU B C 1
ATOM 2230 O O . LEU B 1 77 ? 1.82 6.367 16.391 1 97.88 77 LEU B O 1
ATOM 2234 N N . LEU B 1 78 ? 2.734 8.062 15.18 1 98 78 LEU B N 1
ATOM 2235 C CA . LEU B 1 78 ? 3.105 8.844 16.359 1 98 78 LEU B CA 1
ATOM 2236 C C . LEU B 1 78 ? 2.168 10.031 16.531 1 98 78 LEU B C 1
ATOM 2238 O O . LEU B 1 78 ? 2.299 11.047 15.844 1 98 78 LEU B O 1
ATOM 2242 N N . PRO B 1 79 ? 1.263 9.883 17.438 1 98.12 79 PRO B N 1
ATOM 2243 C CA . PRO B 1 79 ? 0.476 11.07 17.766 1 98.12 79 PRO B CA 1
ATOM 2244 C C . PRO B 1 79 ? 1.348 12.273 18.141 1 98.12 79 PRO B C 1
ATOM 2246 O O . PRO B 1 79 ? 2.471 12.102 18.625 1 98.12 79 PRO B O 1
ATOM 2249 N N . SER B 1 80 ? 0.789 13.445 17.953 1 97.75 80 SER B N 1
ATOM 2250 C CA . SER B 1 80 ? 1.575 14.656 18.156 1 97.75 80 SER B CA 1
ATOM 2251 C C . SER B 1 80 ? 2.098 14.734 19.594 1 97.75 80 SER B C 1
ATOM 2253 O O . SER B 1 80 ? 3.23 15.156 19.828 1 97.75 80 SER B O 1
ATOM 2255 N N . TYR B 1 81 ? 1.338 14.266 20.547 1 97.31 81 TYR B N 1
ATOM 2256 C CA . TYR B 1 81 ? 1.703 14.414 21.953 1 97.31 81 TYR B CA 1
ATOM 2257 C C . TYR B 1 81 ? 2.805 13.43 22.344 1 97.31 81 TYR B C 1
ATOM 2259 O O . TYR B 1 81 ? 3.365 13.516 23.438 1 97.31 81 TYR B O 1
ATOM 2267 N N . PHE B 1 82 ? 3.15 12.484 21.453 1 97.94 82 PHE B N 1
ATOM 2268 C CA . PHE B 1 82 ? 4.34 11.664 21.656 1 97.94 82 PHE B CA 1
ATOM 2269 C C . PHE B 1 82 ? 5.605 12.508 21.531 1 97.94 82 PHE B C 1
ATOM 2271 O O . PHE B 1 82 ? 6.633 12.188 22.125 1 97.94 82 PHE B O 1
ATOM 2278 N N . SER B 1 83 ? 5.52 13.562 20.781 1 96.38 83 SER B N 1
ATOM 2279 C CA . SER B 1 83 ? 6.707 14.359 20.469 1 96.38 83 SER B CA 1
ATOM 2280 C C . SER B 1 83 ? 6.758 15.633 21.297 1 96.38 83 SER B C 1
ATOM 2282 O O . SER B 1 83 ? 7.828 16.203 21.5 1 96.38 83 SER B O 1
ATOM 2284 N N . THR B 1 84 ? 5.598 16.141 21.688 1 94.31 84 THR B N 1
ATOM 2285 C CA . THR B 1 84 ? 5.555 17.391 22.422 1 94.31 84 THR B CA 1
ATOM 2286 C C . THR B 1 84 ? 4.375 17.406 23.391 1 94.31 84 THR B C 1
ATOM 2288 O O . THR B 1 84 ? 3.395 16.672 23.203 1 94.31 84 THR B O 1
ATOM 2291 N N . ASP B 1 85 ? 4.488 18.219 24.375 1 93.5 85 ASP B N 1
ATOM 2292 C CA . ASP B 1 85 ? 3.402 18.359 25.328 1 93.5 85 ASP B CA 1
ATOM 2293 C C . ASP B 1 85 ? 2.752 19.734 25.219 1 93.5 85 ASP B C 1
ATOM 2295 O O . ASP B 1 85 ? 2.027 20.172 26.125 1 93.5 85 ASP B O 1
ATOM 2299 N N . THR B 1 86 ? 2.959 20.391 24.203 1 94.12 86 THR B N 1
ATOM 2300 C CA . THR B 1 86 ? 2.512 21.766 24.031 1 94.12 86 THR B CA 1
ATOM 2301 C C . THR B 1 86 ? 1.089 21.812 23.484 1 94.12 86 THR B C 1
ATOM 2303 O O . THR B 1 86 ? 0.477 22.875 23.406 1 94.12 86 THR B O 1
ATOM 2306 N N . GLY B 1 87 ? 0.623 20.656 23.047 1 95.25 87 GLY B N 1
ATOM 2307 C CA . GLY B 1 87 ? -0.666 20.625 22.375 1 95.25 87 GLY B CA 1
ATOM 2308 C C . GLY B 1 87 ? -0.564 20.844 20.875 1 95.25 87 GLY B C 1
ATOM 2309 O O . GLY B 1 87 ? -1.565 20.766 20.156 1 95.25 87 GLY B O 1
ATOM 2310 N N . ASN B 1 88 ? 0.658 21.125 20.391 1 96.25 88 ASN B N 1
ATOM 2311 C CA . ASN B 1 88 ? 0.891 21.312 18.969 1 96.25 88 ASN B CA 1
ATOM 2312 C C . ASN B 1 88 ? 0.635 20.031 18.188 1 96.25 88 ASN B C 1
ATOM 2314 O O . ASN B 1 88 ? 1.192 18.984 18.5 1 96.25 88 ASN B O 1
ATOM 2318 N N . ALA B 1 89 ? -0.145 20.109 17.109 1 96.75 89 ALA B N 1
ATOM 2319 C CA . ALA B 1 89 ? -0.552 18.938 16.328 1 96.75 89 ALA B CA 1
ATOM 2320 C C . ALA B 1 89 ? 0.486 18.594 15.266 1 96.75 89 ALA B C 1
ATOM 2322 O O . ALA B 1 89 ? 0.505 17.484 14.742 1 96.75 89 ALA B O 1
ATOM 2323 N N . ALA B 1 90 ? 1.363 19.453 14.969 1 94.38 90 ALA B N 1
ATOM 2324 C CA . ALA B 1 90 ? 2.189 19.406 13.758 1 94.38 90 ALA B CA 1
ATOM 2325 C C . ALA B 1 90 ? 3.152 18.234 13.789 1 94.38 90 ALA B C 1
ATOM 2327 O O . ALA B 1 90 ? 3.422 17.625 12.75 1 94.38 90 ALA B O 1
ATOM 2328 N N . PRO B 1 91 ? 3.58 17.828 15 1 95.12 91 PRO B N 1
ATOM 2329 C CA . PRO B 1 91 ? 4.605 16.781 15.008 1 95.12 91 PRO B CA 1
ATOM 2330 C C . PRO B 1 91 ? 4.023 15.391 14.766 1 95.12 91 PRO B C 1
ATOM 2332 O O . PRO B 1 91 ? 4.77 14.414 14.711 1 95.12 91 PRO B O 1
ATOM 2335 N N . ALA B 1 92 ? 2.695 15.242 14.68 1 96.81 92 ALA B N 1
ATOM 2336 C CA . ALA B 1 92 ? 2.123 13.938 14.352 1 96.81 92 ALA B CA 1
ATOM 2337 C C . ALA B 1 92 ? 2.748 13.367 13.078 1 96.81 92 ALA B C 1
ATOM 2339 O O . ALA B 1 92 ? 2.953 14.086 12.102 1 96.81 92 ALA B O 1
ATOM 2340 N N . THR B 1 93 ? 3.094 12.109 13.102 1 96.19 93 THR B N 1
ATOM 2341 C CA . THR B 1 93 ? 3.766 11.523 11.953 1 96.19 93 THR B CA 1
ATOM 2342 C C . THR B 1 93 ? 3.588 10.008 11.93 1 96.19 93 THR B C 1
ATOM 2344 O O . THR B 1 93 ? 2.947 9.445 12.82 1 96.19 93 THR B O 1
ATOM 2347 N N . HIS B 1 94 ? 4.012 9.406 10.883 1 97.56 94 HIS B N 1
ATOM 2348 C CA . HIS B 1 94 ? 3.91 7.973 10.625 1 97.56 94 HIS B CA 1
ATOM 2349 C C . HIS B 1 94 ? 5.262 7.387 10.234 1 97.56 94 HIS B C 1
ATOM 2351 O O . HIS B 1 94 ? 5.895 7.848 9.281 1 97.56 94 HIS B O 1
ATOM 2357 N N . LEU B 1 95 ? 5.762 6.473 11.047 1 97.44 95 LEU B N 1
ATOM 2358 C CA . LEU B 1 95 ? 7.043 5.855 10.734 1 97.44 95 LEU B CA 1
ATOM 2359 C C . LEU B 1 95 ? 6.871 4.738 9.703 1 97.44 95 LEU B C 1
ATOM 2361 O O . LEU B 1 95 ? 5.891 3.996 9.75 1 97.44 95 LEU B O 1
ATOM 2365 N N . PHE B 1 96 ? 7.844 4.602 8.836 1 97.94 96 PHE B N 1
ATOM 2366 C CA . PHE B 1 96 ? 7.691 3.631 7.754 1 97.94 96 PHE B CA 1
ATOM 2367 C C . PHE B 1 96 ? 9.031 3.336 7.098 1 97.94 96 PHE B C 1
ATOM 2369 O O . PHE B 1 96 ? 10.008 4.062 7.309 1 97.94 96 PHE B O 1
ATOM 2376 N N . LYS B 1 97 ? 9.102 2.264 6.352 1 97.81 97 LYS B N 1
ATOM 2377 C CA . LYS B 1 97 ? 10.055 1.993 5.277 1 97.81 97 LYS B CA 1
ATOM 2378 C C . LYS B 1 97 ? 9.367 2.012 3.916 1 97.81 97 LYS B C 1
ATOM 2380 O O . LYS B 1 97 ? 8.289 1.443 3.75 1 97.81 97 LYS B O 1
ATOM 2385 N N . SER B 1 98 ? 9.969 2.715 3.031 1 97.81 98 SER B N 1
ATOM 2386 C CA . SER B 1 98 ? 9.383 2.787 1.698 1 97.81 98 SER B CA 1
ATOM 2387 C C . SER B 1 98 ? 10.438 2.568 0.616 1 97.81 98 SER B C 1
ATOM 2389 O O . SER B 1 98 ? 11.562 3.057 0.729 1 97.81 98 SER B O 1
ATOM 2391 N N . ILE B 1 99 ? 10.094 1.803 -0.39 1 98.5 99 ILE B N 1
ATOM 2392 C CA . ILE B 1 99 ? 10.93 1.557 -1.56 1 98.5 99 ILE B CA 1
ATOM 2393 C C . ILE B 1 99 ? 10.148 1.879 -2.83 1 98.5 99 ILE B C 1
ATOM 2395 O O . ILE B 1 99 ? 8.992 1.486 -2.969 1 98.5 99 ILE B O 1
ATOM 2399 N N . ILE B 1 100 ? 10.734 2.607 -3.713 1 98.5 100 ILE B N 1
ATOM 2400 C CA . ILE B 1 100 ? 10.18 2.869 -5.035 1 98.5 100 ILE B CA 1
ATOM 2401 C C . ILE B 1 100 ? 11.133 2.354 -6.109 1 98.5 100 ILE B C 1
ATOM 2403 O O . ILE B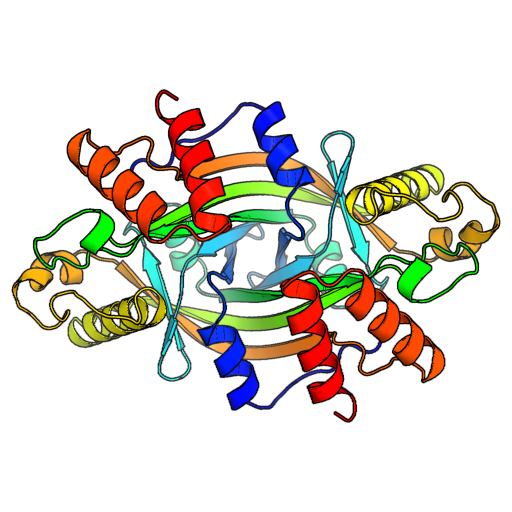 1 100 ? 12.32 2.691 -6.109 1 98.5 100 ILE B O 1
ATOM 2407 N N . ILE B 1 101 ? 10.633 1.583 -6.98 1 98.69 101 ILE B N 1
ATOM 2408 C CA . ILE B 1 101 ? 11.414 0.988 -8.055 1 98.69 101 ILE B CA 1
ATOM 2409 C C . ILE B 1 101 ? 10.836 1.402 -9.406 1 98.69 101 ILE B C 1
ATOM 2411 O O . ILE B 1 101 ? 9.703 1.053 -9.734 1 98.69 101 ILE B O 1
ATOM 2415 N N . ASP B 1 102 ? 11.609 2.117 -10.125 1 98.56 102 ASP B N 1
ATOM 2416 C CA . ASP B 1 102 ? 11.242 2.471 -11.492 1 98.56 102 ASP B CA 1
ATOM 2417 C C . ASP B 1 102 ? 11.93 1.558 -12.5 1 98.56 102 ASP B C 1
ATOM 2419 O O . ASP B 1 102 ? 13.102 1.201 -12.328 1 98.56 102 ASP B O 1
ATOM 2423 N N . GLY B 1 103 ? 11.148 1.203 -13.516 1 98.69 103 GLY B N 1
ATOM 2424 C CA . GLY B 1 103 ? 11.742 0.346 -14.531 1 98.69 103 GLY B CA 1
ATOM 2425 C C . GLY B 1 103 ? 10.781 -0.017 -15.648 1 98.69 103 GLY B C 1
ATOM 2426 O O . GLY B 1 103 ? 9.852 0.739 -15.945 1 98.69 103 GLY B O 1
ATOM 2427 N N . LYS B 1 104 ? 11.062 -1.145 -16.266 1 98.69 104 LYS B N 1
ATOM 2428 C CA . LYS B 1 104 ? 10.25 -1.602 -17.391 1 98.69 104 LYS B CA 1
ATOM 2429 C C . LYS B 1 104 ? 9.727 -3.014 -17.156 1 98.69 104 LYS B C 1
ATOM 2431 O O . LYS B 1 104 ? 10.445 -3.871 -16.641 1 98.69 104 LYS B O 1
ATOM 2436 N N . ILE B 1 105 ? 8.508 -3.195 -17.578 1 98.31 105 ILE B N 1
ATOM 2437 C CA . ILE B 1 105 ? 7.883 -4.504 -17.422 1 98.31 105 ILE B CA 1
ATOM 2438 C C . ILE B 1 105 ? 8.102 -5.328 -18.688 1 98.31 105 ILE B C 1
ATOM 2440 O O . ILE B 1 105 ? 7.988 -4.809 -19.812 1 98.31 105 ILE B O 1
ATOM 2444 N N . LYS B 1 106 ? 8.391 -6.578 -18.469 1 97.81 106 LYS B N 1
ATOM 2445 C CA . LYS B 1 106 ? 8.469 -7.555 -19.547 1 97.81 106 LYS B CA 1
ATOM 2446 C C . LYS B 1 106 ? 7.66 -8.805 -19.219 1 97.81 106 LYS B C 1
ATOM 2448 O O . LYS B 1 106 ? 7.465 -9.133 -18.047 1 97.81 106 LYS B O 1
ATOM 2453 N N . PHE B 1 107 ? 7.238 -9.469 -20.266 1 96.56 107 PHE B N 1
ATOM 2454 C CA . PHE B 1 107 ? 6.598 -10.773 -20.109 1 96.56 107 PHE B CA 1
ATOM 2455 C C . PHE B 1 107 ? 7.637 -11.875 -19.984 1 96.56 107 PHE B C 1
ATOM 2457 O O . PHE B 1 107 ? 8.648 -11.867 -20.688 1 96.56 107 PHE B O 1
ATOM 2464 N N . VAL B 1 108 ? 7.336 -12.75 -19.094 1 97 108 VAL B N 1
ATOM 2465 C CA . VAL B 1 108 ? 8.172 -13.945 -18.984 1 97 108 VAL B CA 1
ATOM 2466 C C . VAL B 1 108 ? 7.605 -15.055 -19.859 1 97 108 VAL B C 1
ATOM 2468 O O . VAL B 1 108 ? 6.531 -15.594 -19.578 1 97 108 VAL B O 1
ATOM 2471 N N . GLU B 1 109 ? 8.344 -15.477 -20.844 1 93.94 109 GLU B N 1
ATOM 2472 C CA . GLU B 1 109 ? 7.824 -16.453 -21.812 1 93.94 109 GLU B CA 1
ATOM 2473 C C . GLU B 1 109 ? 8.43 -17.828 -21.578 1 93.94 109 GLU B C 1
ATOM 2475 O O . GLU B 1 109 ? 7.777 -18.844 -21.828 1 93.94 109 GLU B O 1
ATOM 2480 N N . ASN B 1 110 ? 9.625 -17.891 -21.047 1 95.06 110 ASN B N 1
ATOM 2481 C CA . ASN B 1 110 ? 10.32 -19.156 -20.812 1 95.06 110 ASN B CA 1
ATOM 2482 C C . ASN B 1 110 ? 9.68 -19.953 -19.688 1 95.06 110 ASN B C 1
ATOM 2484 O O . ASN B 1 110 ? 9.492 -19.453 -18.578 1 95.06 110 ASN B O 1
ATOM 2488 N N . TYR B 1 111 ? 9.359 -21.156 -19.953 1 96 111 TYR B N 1
ATOM 2489 C CA . TYR B 1 111 ? 8.664 -22.016 -19.016 1 96 111 TYR B CA 1
ATOM 2490 C C . TYR B 1 111 ? 9.445 -22.141 -17.719 1 96 111 TYR B C 1
ATOM 2492 O O . TYR B 1 111 ? 8.875 -22.016 -16.625 1 96 111 TYR B O 1
ATOM 2500 N N . ASP B 1 112 ? 10.719 -22.391 -17.844 1 96.12 112 ASP B N 1
ATOM 2501 C CA . ASP B 1 112 ? 11.547 -22.594 -16.641 1 96.12 112 ASP B CA 1
ATOM 2502 C C . ASP B 1 112 ? 11.57 -21.344 -15.781 1 96.12 112 ASP B C 1
ATOM 2504 O O . ASP B 1 112 ? 11.5 -21.438 -14.555 1 96.12 112 ASP B O 1
ATOM 2508 N N . LYS B 1 113 ? 11.664 -20.266 -16.406 1 96.38 113 LYS B N 1
ATOM 2509 C CA . LYS B 1 113 ? 11.68 -19 -15.68 1 96.38 113 LYS B CA 1
ATOM 2510 C C . LYS B 1 113 ? 10.336 -18.734 -15.016 1 96.38 113 LYS B C 1
ATOM 2512 O O . LYS B 1 113 ? 10.281 -18.203 -13.898 1 96.38 113 LYS B O 1
ATOM 2517 N N . LYS B 1 114 ? 9.305 -19.078 -15.719 1 96.75 114 LYS B N 1
ATOM 2518 C CA . LYS B 1 114 ? 7.977 -18.969 -15.109 1 96.75 114 LYS B CA 1
ATOM 2519 C C . LYS B 1 114 ? 7.875 -19.812 -13.852 1 96.75 114 LYS B C 1
ATOM 2521 O O . LYS B 1 114 ? 7.41 -19.344 -12.812 1 96.75 114 LYS B O 1
ATOM 2526 N N . ALA B 1 115 ? 8.312 -21.031 -13.984 1 96.81 115 ALA B N 1
ATOM 2527 C CA . ALA B 1 115 ? 8.25 -21.953 -12.852 1 96.81 115 ALA B CA 1
ATOM 2528 C C . ALA B 1 115 ? 9.07 -21.422 -11.672 1 96.81 115 ALA B C 1
ATOM 2530 O O . ALA B 1 115 ? 8.625 -21.5 -10.523 1 96.81 115 ALA B O 1
ATOM 2531 N N . GLN B 1 116 ? 10.203 -20.906 -11.977 1 97.12 116 GLN B N 1
ATOM 2532 C CA . GLN B 1 116 ? 11.07 -20.359 -10.938 1 97.12 116 GLN B CA 1
ATOM 2533 C C . GLN B 1 116 ? 10.414 -19.172 -10.25 1 97.12 116 GLN B C 1
ATOM 2535 O O . GLN B 1 116 ? 10.469 -19.047 -9.023 1 97.12 116 GLN B O 1
ATOM 2540 N N . ALA B 1 117 ? 9.852 -18.312 -11.016 1 97.56 117 ALA B N 1
ATOM 2541 C CA . ALA B 1 117 ? 9.18 -17.125 -10.477 1 97.56 117 ALA B CA 1
ATOM 2542 C C . ALA B 1 117 ? 8.008 -17.516 -9.586 1 97.56 117 ALA B C 1
ATOM 2544 O O . ALA B 1 117 ? 7.844 -16.984 -8.484 1 97.56 117 ALA B O 1
ATOM 2545 N N . LEU B 1 118 ? 7.23 -18.438 -10.047 1 97.62 118 LEU B N 1
ATOM 2546 C CA . LEU B 1 118 ? 6.09 -18.906 -9.266 1 97.62 118 LEU B CA 1
ATOM 2547 C C . LEU B 1 118 ? 6.551 -19.609 -7.988 1 97.62 118 LEU B C 1
ATOM 2549 O O . LEU B 1 118 ? 5.926 -19.453 -6.934 1 97.62 118 LEU B O 1
ATOM 2553 N N . GLU B 1 119 ? 7.582 -20.359 -8.102 1 97.81 119 GLU B N 1
ATOM 2554 C CA . GLU B 1 119 ? 8.164 -20.984 -6.918 1 97.81 119 GLU B CA 1
ATOM 2555 C C . GLU B 1 119 ? 8.625 -19.938 -5.91 1 97.81 119 GLU B C 1
ATOM 2557 O O . GLU B 1 119 ? 8.406 -20.078 -4.707 1 97.81 119 GLU B O 1
ATOM 2562 N N . ALA B 1 120 ? 9.266 -18.938 -6.402 1 98.12 120 ALA B N 1
ATOM 2563 C CA . ALA B 1 120 ? 9.719 -17.859 -5.527 1 98.12 120 ALA B CA 1
ATOM 2564 C C . ALA B 1 120 ? 8.539 -17.172 -4.848 1 98.12 120 ALA B C 1
ATOM 2566 O O . ALA B 1 120 ? 8.602 -16.828 -3.662 1 98.12 120 ALA B O 1
ATOM 2567 N N . 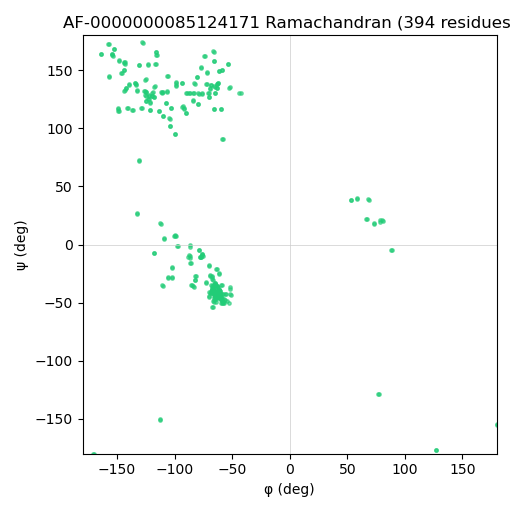LEU B 1 121 ? 7.48 -16.984 -5.578 1 98.06 121 LEU B N 1
ATOM 2568 C CA . LEU B 1 121 ? 6.262 -16.422 -5.008 1 98.06 121 LEU B CA 1
ATOM 2569 C C . LEU B 1 121 ? 5.727 -17.312 -3.889 1 98.06 121 LEU B C 1
ATOM 2571 O O . LEU B 1 121 ? 5.402 -16.828 -2.803 1 98.06 121 LEU B O 1
ATOM 2575 N N . MET B 1 122 ? 5.676 -18.594 -4.164 1 97.75 122 MET B N 1
ATOM 2576 C CA . MET B 1 122 ? 5.172 -19.516 -3.162 1 97.75 122 MET B CA 1
ATOM 2577 C C . MET B 1 122 ? 6.051 -19.516 -1.917 1 97.75 122 MET B C 1
ATOM 2579 O O . MET B 1 122 ? 5.547 -19.516 -0.793 1 97.75 122 MET B O 1
ATOM 2583 N N . LYS B 1 123 ? 7.293 -19.484 -2.135 1 97.81 123 LYS B N 1
ATOM 2584 C CA . LYS B 1 123 ? 8.219 -19.484 -1.003 1 97.81 123 LYS B CA 1
ATOM 2585 C C . LYS B 1 123 ? 8.055 -18.219 -0.164 1 97.81 123 LYS B C 1
ATOM 2587 O O . LYS B 1 123 ? 8.195 -18.25 1.06 1 97.81 123 LYS B O 1
ATOM 2592 N N . LYS B 1 124 ? 7.773 -17.156 -0.802 1 98.06 124 LYS B N 1
ATOM 2593 C CA . LYS B 1 124 ? 7.59 -15.898 -0.094 1 98.06 124 LYS B CA 1
ATOM 2594 C C . LYS B 1 124 ? 6.305 -15.906 0.726 1 98.06 124 LYS B C 1
ATOM 2596 O O . LYS B 1 124 ? 6.293 -15.461 1.876 1 98.06 124 LYS B O 1
ATOM 2601 N N . TYR B 1 125 ? 5.223 -16.453 0.181 1 97.88 125 TYR B N 1
ATOM 2602 C CA . TYR B 1 125 ? 3.904 -16.266 0.778 1 97.88 125 TYR B CA 1
ATOM 2603 C C . TYR B 1 125 ? 3.484 -17.516 1.554 1 97.88 125 TYR B C 1
ATOM 2605 O O . TYR B 1 125 ? 2.543 -17.469 2.35 1 97.88 125 TYR B O 1
ATOM 2613 N N . GLN B 1 126 ? 4.051 -18.578 1.287 1 97.69 126 GLN B N 1
ATOM 2614 C CA . GLN B 1 126 ? 3.855 -19.812 2.02 1 97.69 126 GLN B CA 1
ATOM 2615 C C . GLN B 1 126 ? 5.191 -20.453 2.398 1 97.69 126 GLN B C 1
ATOM 2617 O O . GLN B 1 126 ? 5.531 -21.531 1.917 1 97.69 126 GLN B O 1
ATOM 2622 N N . ARG B 1 127 ? 5.82 -19.875 3.314 1 95.69 127 ARG B N 1
ATOM 2623 C CA . ARG B 1 127 ? 7.207 -20.156 3.666 1 95.69 127 ARG B CA 1
ATOM 2624 C C . ARG B 1 127 ? 7.336 -21.547 4.297 1 95.69 127 ARG B C 1
ATOM 2626 O O . ARG B 1 127 ? 8.398 -22.172 4.227 1 95.69 127 ARG B O 1
ATOM 2633 N N . GLU B 1 128 ? 6.289 -21.969 4.883 1 95.62 128 GLU B N 1
ATOM 2634 C CA . GLU B 1 128 ? 6.328 -23.25 5.574 1 95.62 128 GLU B CA 1
ATOM 2635 C C . GLU B 1 128 ? 6.281 -24.422 4.582 1 95.62 128 GLU B C 1
ATOM 2637 O O . GLU B 1 128 ? 6.512 -25.562 4.957 1 95.62 128 GLU B O 1
ATOM 2642 N N . GLY B 1 129 ? 6.02 -24.031 3.318 1 96.06 129 GLY B N 1
ATOM 2643 C CA . GLY B 1 129 ? 5.918 -25.078 2.312 1 96.06 129 GLY B CA 1
ATOM 2644 C C . GLY B 1 129 ? 4.602 -25.828 2.363 1 96.06 129 GLY B C 1
ATOM 2645 O O . GLY B 1 129 ? 3.531 -25.219 2.379 1 96.06 129 GLY B O 1
ATOM 2646 N N . ASN B 1 130 ? 4.586 -27.141 2.412 1 95.69 130 ASN B N 1
ATOM 2647 C CA . ASN B 1 130 ? 3.402 -27.984 2.467 1 95.69 130 ASN B CA 1
ATOM 2648 C C . ASN B 1 130 ? 2.617 -27.938 1.158 1 95.69 130 ASN B C 1
ATOM 2650 O O . ASN B 1 130 ? 1.398 -27.766 1.167 1 95.69 130 ASN B O 1
ATOM 2654 N N . TYR B 1 131 ? 3.311 -27.891 0.129 1 97.44 131 TYR B N 1
ATOM 2655 C CA . TYR B 1 131 ? 2.795 -28.047 -1.228 1 97.44 131 TYR B CA 1
ATOM 2656 C C . TYR B 1 131 ? 3.779 -28.812 -2.098 1 97.44 131 TYR B C 1
ATOM 2658 O O . TYR B 1 131 ? 4.969 -28.906 -1.778 1 97.44 131 TYR B O 1
ATOM 2666 N N . THR B 1 132 ? 3.268 -29.422 -3.105 1 97.44 132 THR B N 1
ATOM 2667 C CA . THR B 1 132 ? 4.133 -30.062 -4.082 1 97.44 132 THR B CA 1
ATOM 2668 C C . THR B 1 132 ? 4.98 -29.047 -4.824 1 97.44 132 THR B C 1
ATOM 2670 O O . THR B 1 132 ? 4.473 -28.016 -5.266 1 97.44 132 THR B O 1
ATOM 2673 N N . PRO B 1 133 ? 6.238 -29.312 -5.008 1 95.94 133 PRO B N 1
ATOM 2674 C CA . PRO B 1 133 ? 7.102 -28.344 -5.699 1 95.94 133 PRO B CA 1
ATOM 2675 C C . PRO B 1 133 ? 6.617 -28.031 -7.109 1 95.94 133 PRO B C 1
ATOM 2677 O O . PRO B 1 133 ? 6.09 -28.906 -7.801 1 95.94 133 PRO B O 1
ATOM 2680 N N . LEU B 1 134 ? 6.906 -26.828 -7.551 1 95.69 134 LEU B N 1
ATOM 2681 C CA . LEU B 1 134 ? 6.281 -26.328 -8.766 1 95.69 134 LEU B CA 1
ATOM 2682 C C . LEU B 1 134 ? 6.949 -26.922 -10.008 1 95.69 134 LEU B C 1
ATOM 2684 O O . LEU B 1 134 ? 6.426 -26.797 -11.117 1 95.69 134 LEU B O 1
ATOM 2688 N N . HIS B 1 135 ? 8.078 -27.594 -9.844 1 93.31 135 HIS B N 1
ATOM 2689 C CA . HIS B 1 135 ? 8.688 -28.266 -10.984 1 93.31 135 HIS B CA 1
ATOM 2690 C C . HIS B 1 135 ? 7.973 -29.562 -11.312 1 93.31 135 HIS B C 1
ATOM 2692 O O . HIS B 1 135 ? 8.219 -30.172 -12.352 1 93.31 135 HIS B O 1
ATOM 2698 N N . ASP B 1 136 ? 7.125 -29.953 -10.43 1 95.5 136 ASP B N 1
ATOM 2699 C CA . ASP B 1 136 ? 6.355 -31.172 -10.656 1 95.5 136 ASP B CA 1
ATOM 2700 C C . ASP B 1 136 ? 5.48 -31.047 -11.906 1 95.5 136 ASP B C 1
ATOM 2702 O O . ASP B 1 136 ? 4.887 -30 -12.148 1 95.5 136 ASP B O 1
ATOM 2706 N N . SER B 1 137 ? 5.23 -32.125 -12.578 1 94.69 137 SER B N 1
ATOM 2707 C CA . SER B 1 137 ? 4.527 -32.156 -13.852 1 94.69 137 SER B CA 1
ATOM 2708 C C . SER B 1 137 ? 3.053 -31.812 -13.68 1 94.69 137 SER B C 1
ATOM 2710 O O . SER B 1 137 ? 2.379 -31.438 -14.641 1 94.69 137 SER B O 1
ATOM 2712 N N . MET B 1 138 ? 2.545 -31.906 -12.492 1 95.25 138 MET B N 1
ATOM 2713 C CA . MET B 1 138 ? 1.136 -31.594 -12.25 1 95.25 138 MET B CA 1
ATOM 2714 C C . MET B 1 138 ? 0.834 -30.141 -12.547 1 95.25 138 MET B C 1
ATOM 2716 O O . MET B 1 138 ? -0.32 -29.766 -12.766 1 95.25 138 MET B O 1
ATOM 2720 N N . TYR B 1 139 ? 1.939 -29.297 -12.531 1 96.56 139 TYR B N 1
ATOM 2721 C CA . TYR B 1 139 ? 1.732 -27.859 -12.68 1 96.56 139 TYR B CA 1
ATOM 2722 C C . TYR B 1 139 ? 1.97 -27.422 -14.117 1 96.56 139 TYR B C 1
ATOM 2724 O O . TYR B 1 139 ? 1.85 -26.234 -14.445 1 96.56 139 TYR B O 1
ATOM 2732 N N . GLU B 1 140 ? 2.322 -28.297 -14.977 1 96.19 140 GLU B N 1
ATOM 2733 C CA . GLU B 1 140 ? 2.725 -27.938 -16.344 1 96.19 140 GLU B CA 1
ATOM 2734 C C . GLU B 1 140 ? 1.662 -27.078 -17.016 1 96.19 140 GLU B C 1
ATOM 2736 O O . GLU B 1 140 ? 1.974 -26.031 -17.594 1 96.19 140 GLU B O 1
ATOM 2741 N N . LYS B 1 141 ? 0.437 -27.5 -16.984 1 94.81 141 LYS B N 1
ATOM 2742 C CA . LYS B 1 141 ? -0.643 -26.781 -17.656 1 94.81 141 LYS B CA 1
ATOM 2743 C C . LYS B 1 141 ? -0.854 -25.391 -17.047 1 94.81 141 LYS B C 1
ATOM 2745 O O . LYS B 1 141 ? -0.991 -24.406 -17.766 1 94.81 141 LYS B O 1
ATOM 2750 N N . ILE B 1 142 ? -0.901 -25.344 -15.719 1 93.75 142 ILE B N 1
ATOM 2751 C CA . ILE B 1 142 ? -1.195 -24.094 -15.031 1 93.75 142 ILE B CA 1
ATOM 2752 C C . ILE B 1 142 ? -0.043 -23.109 -15.234 1 93.75 142 ILE B C 1
ATOM 2754 O O . ILE B 1 142 ? -0.266 -21.922 -15.438 1 93.75 142 ILE B O 1
ATOM 2758 N N . ILE B 1 143 ? 1.188 -23.578 -15.156 1 95.56 143 ILE B N 1
ATOM 2759 C CA . ILE B 1 143 ? 2.346 -22.719 -15.367 1 95.56 143 ILE B CA 1
ATOM 2760 C C . ILE B 1 143 ? 2.334 -22.172 -16.797 1 95.56 143 ILE B C 1
ATOM 2762 O O . ILE B 1 143 ? 2.578 -20.984 -17 1 95.56 143 ILE B O 1
ATOM 2766 N N . THR B 1 144 ? 2.023 -23.031 -17.719 1 94.06 144 THR B N 1
ATOM 2767 C CA . THR B 1 144 ? 1.957 -22.609 -19.125 1 94.06 144 THR B CA 1
ATOM 2768 C C . THR B 1 144 ? 0.87 -21.562 -19.312 1 94.06 144 THR B C 1
ATOM 2770 O O . THR B 1 144 ? 1.064 -20.594 -20.047 1 94.06 144 THR B O 1
ATOM 2773 N N . ALA B 1 145 ? -0.183 -21.688 -18.641 1 92.56 145 ALA B N 1
ATOM 2774 C CA . ALA B 1 145 ? -1.347 -20.812 -18.812 1 92.56 145 ALA B CA 1
ATOM 2775 C C . ALA B 1 145 ? -1.181 -19.5 -18.062 1 92.56 145 ALA B C 1
ATOM 2777 O O . ALA B 1 145 ? -1.817 -18.5 -18.391 1 92.56 145 ALA B O 1
ATOM 2778 N N . THR B 1 146 ? -0.422 -19.5 -17.016 1 94.19 146 THR B N 1
ATOM 2779 C CA . THR B 1 146 ? -0.292 -18.328 -16.141 1 94.19 146 THR B CA 1
ATOM 2780 C C . THR B 1 146 ? 0.592 -17.266 -16.781 1 94.19 146 THR B C 1
ATOM 2782 O O . THR B 1 146 ? 1.663 -17.578 -17.312 1 94.19 146 THR B O 1
ATOM 2785 N N . CYS B 1 147 ? 0.099 -16.078 -16.797 1 95.38 147 CYS B N 1
ATOM 2786 C CA . CYS B 1 147 ? 0.914 -14.961 -17.266 1 95.38 147 CYS B CA 1
ATOM 2787 C C . CYS B 1 147 ? 1.804 -14.43 -16.156 1 95.38 147 CYS B C 1
ATOM 2789 O O . CYS B 1 147 ? 1.313 -14.07 -15.078 1 95.38 147 CYS B O 1
ATOM 2791 N N . ILE B 1 148 ? 3.08 -14.414 -16.438 1 97.44 148 ILE B N 1
ATOM 2792 C CA . ILE B 1 148 ? 4.047 -13.891 -15.477 1 97.44 148 ILE B CA 1
ATOM 2793 C C . ILE B 1 148 ? 4.754 -12.672 -16.062 1 97.44 148 ILE B C 1
ATOM 2795 O O . ILE B 1 148 ? 5.141 -12.672 -17.234 1 97.44 148 ILE B O 1
ATOM 2799 N N . TYR B 1 149 ? 4.871 -11.672 -15.203 1 97.62 149 TYR B N 1
ATOM 2800 C CA . TYR B 1 149 ? 5.574 -10.438 -15.547 1 97.62 149 TYR B CA 1
ATOM 2801 C C . TYR B 1 149 ? 6.789 -10.242 -14.648 1 97.62 149 TYR B C 1
ATOM 2803 O O . TYR B 1 149 ? 6.852 -10.789 -13.547 1 97.62 149 TYR B O 1
ATOM 2811 N N . LYS B 1 150 ? 7.668 -9.516 -15.211 1 98.31 150 LYS B N 1
ATOM 2812 C CA . LYS B 1 150 ? 8.766 -9.039 -14.375 1 98.31 150 LYS B CA 1
ATOM 2813 C C . LYS B 1 150 ? 9.031 -7.559 -14.602 1 98.31 150 LYS B C 1
ATOM 2815 O O . LYS B 1 150 ? 8.922 -7.07 -15.734 1 98.31 150 LYS B O 1
ATOM 2820 N N . LEU B 1 151 ? 9.273 -6.836 -13.602 1 98.75 151 LEU B N 1
ATOM 2821 C CA . LEU B 1 151 ? 9.797 -5.477 -13.648 1 98.75 151 LEU B CA 1
ATOM 2822 C C . LEU B 1 151 ? 11.312 -5.473 -13.547 1 98.75 151 LEU B C 1
ATOM 2824 O O . LEU B 1 151 ? 11.875 -5.957 -12.562 1 98.75 151 LEU B O 1
ATOM 2828 N N . ILE B 1 152 ? 11.906 -4.98 -14.539 1 98.75 152 ILE B N 1
ATOM 2829 C CA . ILE B 1 152 ? 13.359 -4.801 -14.539 1 98.75 152 ILE B CA 1
ATOM 2830 C C . ILE B 1 152 ? 13.711 -3.424 -13.992 1 98.75 152 ILE B C 1
ATOM 2832 O O . ILE B 1 152 ? 13.453 -2.404 -14.641 1 98.75 152 ILE B O 1
ATOM 2836 N N . PRO B 1 153 ? 14.352 -3.404 -12.836 1 98.56 153 PRO B N 1
ATOM 2837 C CA . PRO B 1 153 ? 14.609 -2.111 -12.195 1 98.56 153 PRO B CA 1
ATOM 2838 C C . PRO B 1 153 ? 15.625 -1.27 -12.969 1 98.56 153 PRO B C 1
ATOM 2840 O O . PRO B 1 153 ? 16.641 -1.79 -13.422 1 98.56 153 PRO B O 1
ATOM 2843 N N . GLU B 1 154 ? 15.336 -0.012 -13.078 1 98.44 154 GLU B N 1
ATOM 2844 C CA . GLU B 1 154 ? 16.281 0.973 -13.609 1 98.44 154 GLU B CA 1
ATOM 2845 C C . GLU B 1 154 ? 16.75 1.925 -12.516 1 98.44 154 GLU B C 1
ATOM 2847 O O . GLU B 1 154 ? 17.891 2.396 -12.539 1 98.44 154 GLU B O 1
ATOM 2852 N N . GLN B 1 155 ? 15.898 2.26 -11.594 1 97.69 155 GLN B N 1
ATOM 2853 C CA . GLN B 1 155 ? 16.203 3.084 -10.43 1 97.69 155 GLN B CA 1
ATOM 2854 C C . GLN B 1 155 ? 15.445 2.586 -9.195 1 97.69 155 GLN B C 1
ATOM 2856 O O . GLN B 1 155 ? 14.266 2.234 -9.281 1 97.69 155 GLN B O 1
ATOM 2861 N N . THR B 1 156 ? 16.156 2.504 -8.086 1 97.81 156 THR B N 1
ATOM 2862 C CA . THR B 1 156 ? 15.555 2.137 -6.809 1 97.81 156 THR B CA 1
ATOM 2863 C C . THR B 1 156 ? 15.844 3.197 -5.754 1 97.81 156 THR B C 1
ATOM 2865 O O . THR B 1 156 ? 17 3.596 -5.559 1 97.81 156 THR B O 1
ATOM 2868 N N . LYS B 1 157 ? 14.836 3.693 -5.199 1 97.19 157 LYS B N 1
ATOM 2869 C CA . LYS B 1 157 ? 14.953 4.633 -4.09 1 97.19 157 LYS B CA 1
ATOM 2870 C C . LYS B 1 157 ? 14.305 4.078 -2.826 1 97.19 157 LYS B C 1
ATOM 2872 O O . LYS B 1 157 ? 13.148 3.645 -2.852 1 97.19 157 LYS B O 1
ATOM 2877 N N . ALA B 1 158 ? 15.023 4.062 -1.782 1 97.19 158 ALA B N 1
ATOM 2878 C CA . ALA B 1 158 ? 14.531 3.578 -0.496 1 97.19 158 ALA B CA 1
ATOM 2879 C C . ALA B 1 158 ? 14.648 4.656 0.578 1 97.19 158 ALA B C 1
ATOM 2881 O O . ALA B 1 158 ? 15.703 5.277 0.726 1 97.19 158 ALA B O 1
ATOM 2882 N N . LYS B 1 159 ? 13.586 4.91 1.253 1 95.56 159 LYS B N 1
ATOM 2883 C CA . LYS B 1 159 ? 13.547 5.883 2.344 1 95.56 159 LYS B CA 1
ATOM 2884 C C . LYS B 1 159 ? 13.016 5.25 3.625 1 95.56 159 LYS B C 1
ATOM 2886 O O . LYS B 1 159 ? 11.977 4.578 3.607 1 95.56 159 LYS B O 1
ATOM 2891 N N . PHE B 1 160 ? 13.727 5.402 4.672 1 95.94 160 PHE B N 1
ATOM 2892 C CA . PHE B 1 160 ? 13.312 4.945 5.992 1 95.94 160 PHE B CA 1
ATOM 2893 C C . PHE B 1 160 ? 13.078 6.125 6.926 1 95.94 160 PHE B C 1
ATOM 2895 O O . PHE B 1 160 ? 13.992 6.918 7.172 1 95.94 160 PHE B O 1
ATOM 2902 N N . LYS B 1 161 ? 11.859 6.328 7.352 1 95.56 161 LYS B N 1
ATOM 2903 C CA . LYS B 1 161 ? 11.523 7.285 8.398 1 95.56 161 LYS B CA 1
ATOM 2904 C C . LYS B 1 161 ? 11.336 6.59 9.742 1 95.56 161 LYS B C 1
ATOM 2906 O O . LYS B 1 161 ? 10.242 6.141 10.07 1 95.56 161 LYS B O 1
ATOM 2911 N N . LEU B 1 162 ? 12.391 6.578 10.508 1 95.62 162 LEU B N 1
ATOM 2912 C CA . LEU B 1 162 ? 12.391 5.805 11.742 1 95.62 162 LEU B CA 1
ATOM 2913 C C . LEU B 1 162 ? 12.93 6.637 12.898 1 95.62 162 LEU B C 1
ATOM 2915 O O . LEU B 1 162 ? 13.555 6.098 13.82 1 95.62 162 LEU B O 1
ATOM 2919 N N . GLY B 1 163 ? 12.781 7.98 12.773 1 92.25 163 GLY B N 1
ATOM 2920 C CA . GLY B 1 163 ? 13.141 8.875 13.867 1 92.25 163 GLY B CA 1
ATOM 2921 C C . GLY B 1 163 ? 14.633 9.148 13.938 1 92.25 163 GLY B C 1
ATOM 2922 O O . GLY B 1 163 ? 15.141 9.555 14.984 1 92.25 163 GLY B O 1
ATOM 2923 N N . GLN B 1 164 ? 15.273 8.93 12.852 1 89.69 164 GLN B N 1
ATOM 2924 C CA . GLN B 1 164 ? 16.719 9.125 12.812 1 89.69 164 GLN B CA 1
ATOM 2925 C C . GLN B 1 164 ? 17.094 10.578 13.102 1 89.69 164 GLN B C 1
ATOM 2927 O O . GLN B 1 164 ? 18.188 10.859 13.57 1 89.69 164 GLN B O 1
ATOM 2932 N N . ALA B 1 165 ? 16.203 11.477 12.859 1 85.88 165 ALA B N 1
ATOM 2933 C CA . ALA B 1 165 ? 16.5 12.898 13.016 1 85.88 165 ALA B CA 1
ATOM 2934 C C . ALA B 1 165 ? 15.953 13.43 14.336 1 85.88 165 ALA B C 1
ATOM 2936 O O . ALA B 1 165 ? 15.953 14.641 14.578 1 85.88 165 ALA B O 1
ATOM 2937 N N . PHE B 1 166 ? 15.469 12.547 15.156 1 91.25 166 PHE B N 1
ATOM 2938 C CA . PHE B 1 166 ? 14.914 12.992 16.438 1 91.25 166 PHE B CA 1
ATOM 2939 C C . PHE B 1 166 ? 15.992 13.641 17.297 1 91.25 166 PHE B C 1
ATOM 2941 O O . PHE B 1 166 ? 17.125 13.164 17.344 1 91.25 166 PHE B O 1
ATOM 2948 N N . THR B 1 167 ? 15.586 14.742 17.922 1 91.75 167 THR B N 1
ATOM 2949 C CA . THR B 1 167 ? 16.422 15.25 19.016 1 91.75 167 THR B CA 1
ATOM 2950 C C . THR B 1 167 ? 16.422 14.273 20.188 1 91.75 167 THR B C 1
ATOM 2952 O O . THR B 1 167 ? 15.617 13.344 20.234 1 91.75 167 THR B O 1
ATOM 2955 N N . LYS B 1 168 ? 17.328 14.492 21.078 1 93.25 168 LYS B N 1
ATOM 2956 C CA . LYS B 1 168 ? 17.391 13.633 22.25 1 93.25 168 LYS B CA 1
ATOM 2957 C C . LYS B 1 168 ? 16.078 13.664 23.031 1 93.25 168 LYS B C 1
ATOM 2959 O O . LYS B 1 168 ? 15.57 12.625 23.453 1 93.25 168 LYS B O 1
ATOM 2964 N N . GLU B 1 169 ? 15.586 14.82 23.141 1 94.38 169 GLU B N 1
ATOM 2965 C CA . GLU B 1 169 ? 14.336 15 23.875 1 94.38 169 GLU B CA 1
ATOM 2966 C C . GLU B 1 169 ? 13.18 14.281 23.188 1 94.38 169 GLU B C 1
ATOM 2968 O O . GLU B 1 169 ? 12.422 13.555 23.828 1 94.38 169 GLU B O 1
ATOM 2973 N N . ARG B 1 170 ? 13.023 14.492 21.922 1 94.38 170 ARG B N 1
ATOM 2974 C CA . ARG B 1 170 ? 11.953 13.852 21.156 1 94.38 170 ARG B CA 1
ATOM 2975 C C . ARG B 1 170 ? 12.109 12.336 21.156 1 94.38 170 ARG B C 1
ATOM 2977 O O . ARG B 1 170 ? 11.125 11.602 21.266 1 94.38 170 ARG B O 1
ATOM 2984 N N . TYR B 1 171 ? 13.305 11.914 21.047 1 95.62 171 TYR B N 1
ATOM 2985 C CA . TYR B 1 171 ? 13.594 10.484 21.094 1 95.62 171 TYR B CA 1
ATOM 2986 C C . TYR B 1 171 ? 13.102 9.875 22.406 1 95.62 171 TYR B C 1
ATOM 2988 O O . TYR B 1 171 ? 12.406 8.852 22.391 1 95.62 171 TYR B O 1
ATOM 2996 N N . GLU B 1 172 ? 13.43 10.477 23.469 1 96.38 172 GLU B N 1
ATOM 2997 C CA . GLU B 1 172 ? 13.055 9.961 24.781 1 96.38 172 GLU B CA 1
ATOM 2998 C C . GLU B 1 172 ? 11.539 9.961 24.953 1 96.38 172 GLU B C 1
ATOM 3000 O O . GLU B 1 172 ? 10.969 8.992 25.469 1 96.38 172 GLU B O 1
ATOM 3005 N N . ARG B 1 173 ? 10.922 10.992 24.5 1 96.94 173 ARG B N 1
ATOM 3006 C CA . ARG B 1 173 ? 9.469 11.086 24.625 1 96.94 173 ARG B CA 1
ATOM 3007 C C . ARG B 1 173 ? 8.773 10.031 23.781 1 96.94 173 ARG B C 1
ATOM 3009 O O . ARG B 1 173 ? 7.914 9.305 24.266 1 96.94 173 ARG B O 1
ATOM 3016 N N . VAL B 1 174 ? 9.195 9.938 22.547 1 97.69 174 VAL B N 1
ATOM 3017 C CA . VAL B 1 174 ? 8.562 9.031 21.594 1 97.69 174 VAL B CA 1
ATOM 3018 C C . VAL B 1 174 ? 8.75 7.586 22.047 1 97.69 174 VAL B C 1
ATOM 3020 O O . VAL B 1 174 ? 7.789 6.816 22.094 1 97.69 174 VAL B O 1
ATOM 3023 N N . THR B 1 175 ? 9.969 7.262 22.438 1 97.88 175 THR B N 1
ATOM 3024 C CA . THR B 1 175 ? 10.234 5.879 22.812 1 97.88 175 THR B CA 1
ATOM 3025 C C . THR B 1 175 ? 9.5 5.52 24.109 1 97.88 175 THR B C 1
ATOM 3027 O O . THR B 1 175 ? 9.016 4.395 24.25 1 97.88 175 THR B O 1
ATOM 3030 N N . SER B 1 176 ? 9.383 6.461 25 1 98.25 176 SER B N 1
ATOM 3031 C CA . SER B 1 176 ? 8.641 6.223 26.234 1 98.25 176 SER B CA 1
ATOM 3032 C C . SER B 1 176 ? 7.16 5.988 25.953 1 98.25 176 SER B C 1
ATOM 3034 O O . SER B 1 176 ? 6.562 5.059 26.5 1 98.25 176 SER B O 1
ATOM 3036 N N . HIS B 1 177 ? 6.582 6.785 25.109 1 98.25 177 HIS B N 1
ATOM 3037 C CA . HIS B 1 177 ? 5.168 6.656 24.797 1 98.25 177 HIS B CA 1
ATOM 3038 C C . HIS B 1 177 ? 4.891 5.359 24.031 1 98.25 177 HIS B C 1
ATOM 3040 O O . HIS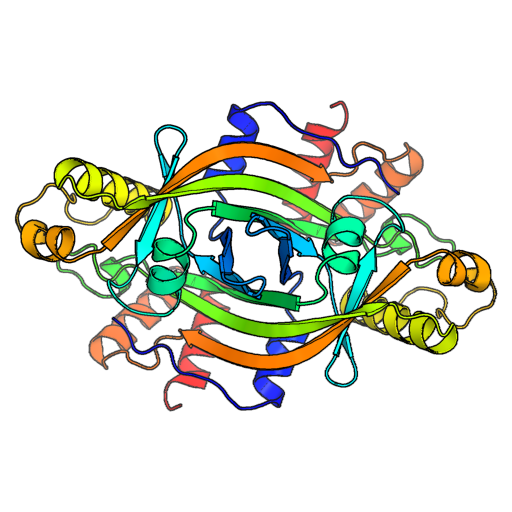 B 1 177 ? 3.863 4.715 24.25 1 98.25 177 HIS B O 1
ATOM 3046 N N . LEU B 1 178 ? 5.781 5 23.125 1 98.38 178 LEU B N 1
ATOM 3047 C CA . LEU B 1 178 ? 5.629 3.746 22.391 1 98.38 178 LEU B CA 1
ATOM 3048 C C . LEU B 1 178 ? 5.656 2.555 23.344 1 98.38 178 LEU B C 1
ATOM 3050 O O . LEU B 1 178 ? 4.855 1.626 23.203 1 98.38 178 LEU B O 1
ATOM 3054 N N . LYS B 1 179 ? 6.598 2.635 24.25 1 98.25 179 LYS B N 1
ATOM 3055 C CA . LYS B 1 179 ? 6.699 1.564 25.234 1 98.25 179 LYS B CA 1
ATOM 3056 C C . LYS B 1 179 ? 5.43 1.468 26.078 1 98.25 179 LYS B C 1
ATOM 3058 O O . LYS B 1 179 ? 4.961 0.368 26.375 1 98.25 179 LYS B O 1
ATOM 3063 N N . GLN B 1 180 ? 4.891 2.533 26.469 1 98.12 180 GLN B N 1
ATOM 3064 C CA . GLN B 1 180 ? 3.695 2.59 27.297 1 98.12 180 GLN B CA 1
ATOM 3065 C C . GLN B 1 180 ? 2.473 2.08 26.547 1 98.12 180 GLN B C 1
ATOM 3067 O O . GLN B 1 180 ? 1.695 1.283 27.078 1 98.12 180 GLN B O 1
ATOM 3072 N N . ARG B 1 181 ? 2.244 2.674 25.344 1 97 181 ARG B N 1
ATOM 3073 C CA . ARG B 1 181 ? 1.13 2.164 24.562 1 97 181 ARG B CA 1
ATOM 3074 C C . ARG B 1 181 ? 1.291 0.673 24.281 1 97 181 ARG B C 1
ATOM 3076 O O . ARG B 1 181 ? 0.327 -0.089 24.375 1 97 181 ARG B O 1
ATOM 3083 N N . GLY B 1 182 ? 2.439 0.207 23.781 1 97.19 182 GLY B N 1
ATOM 3084 C CA . GLY B 1 182 ? 2.92 -1.158 23.906 1 97.19 182 GLY B CA 1
ATOM 3085 C C . GLY B 1 182 ? 2.25 -2.127 22.953 1 97.19 182 GLY B C 1
ATOM 3086 O O . GLY B 1 182 ? 2.25 -3.338 23.188 1 97.19 182 GLY B O 1
ATOM 3087 N N . THR B 1 183 ? 1.674 -1.695 21.891 1 95.69 183 THR B N 1
ATOM 3088 C CA . THR B 1 183 ? 1.145 -2.633 20.906 1 95.69 183 THR B CA 1
ATOM 3089 C C . THR B 1 183 ? 2.273 -3.422 20.25 1 95.69 183 THR B C 1
ATOM 3091 O O . THR B 1 183 ? 3.438 -3.018 20.312 1 95.69 183 THR B O 1
ATOM 3094 N N . PRO B 1 184 ? 1.929 -4.586 19.703 1 94.06 184 PRO B N 1
ATOM 3095 C CA . PRO B 1 184 ? 2.979 -5.312 18.984 1 94.06 184 PRO B CA 1
ATOM 3096 C C . PRO B 1 184 ? 3.691 -4.453 17.938 1 94.06 184 PRO B C 1
ATOM 3098 O O . PRO B 1 184 ? 4.914 -4.535 17.797 1 94.06 184 PRO B O 1
ATOM 3101 N N . LYS B 1 185 ? 3.002 -3.592 17.266 1 96.31 185 LYS B N 1
ATOM 3102 C CA . LYS B 1 185 ? 3.586 -2.682 16.281 1 96.31 185 LYS B CA 1
ATOM 3103 C C . LYS B 1 185 ? 4.504 -1.666 16.953 1 96.31 185 LYS B C 1
ATOM 3105 O O . LYS B 1 185 ? 5.555 -1.316 16.406 1 96.31 185 LYS B O 1
ATOM 3110 N N . ASP B 1 186 ? 4.125 -1.21 18.078 1 98 186 ASP B N 1
ATOM 3111 C CA . ASP B 1 186 ? 4.949 -0.262 18.812 1 98 186 ASP B CA 1
ATOM 3112 C C . ASP B 1 186 ? 6.281 -0.891 19.219 1 98 186 ASP B C 1
ATOM 3114 O O . ASP B 1 186 ? 7.332 -0.254 19.109 1 98 186 ASP B O 1
ATOM 3118 N N . LEU B 1 187 ? 6.168 -2.088 19.641 1 97.88 187 LEU B N 1
ATOM 3119 C CA . LEU B 1 187 ? 7.379 -2.773 20.078 1 97.88 187 LEU B CA 1
ATOM 3120 C C . LEU B 1 187 ? 8.32 -3.023 18.906 1 97.88 187 LEU B C 1
ATOM 3122 O O . LEU B 1 187 ? 9.539 -2.881 19.047 1 97.88 187 LEU B O 1
ATOM 3126 N N . GLU B 1 188 ? 7.75 -3.389 17.812 1 97.44 188 GLU B N 1
ATOM 3127 C CA . GLU B 1 188 ? 8.555 -3.527 16.609 1 97.44 188 GLU B CA 1
ATOM 3128 C C . GLU B 1 188 ? 9.18 -2.193 16.203 1 97.44 188 GLU B C 1
ATOM 3130 O O . GLU B 1 188 ? 10.359 -2.137 15.844 1 97.44 188 GLU B O 1
ATOM 3135 N N . THR B 1 189 ? 8.406 -1.16 16.328 1 97.88 189 THR B N 1
ATOM 3136 C CA . THR B 1 189 ? 8.867 0.177 15.969 1 97.88 189 THR B CA 1
ATOM 3137 C C . THR B 1 189 ? 10.023 0.607 16.875 1 97.88 189 THR B C 1
ATOM 3139 O O . THR B 1 189 ? 11.016 1.166 16.391 1 97.88 189 THR B O 1
ATOM 3142 N N . LEU B 1 190 ? 9.922 0.297 18.125 1 97.69 190 LEU B N 1
ATOM 3143 C CA . LEU B 1 190 ? 10.961 0.631 19.078 1 97.69 190 LEU B CA 1
ATOM 3144 C C . LEU B 1 190 ? 12.281 -0.025 18.703 1 97.69 190 LEU B C 1
ATOM 3146 O O . LEU B 1 190 ? 13.336 0.62 18.734 1 97.69 190 LEU B O 1
ATOM 3150 N N . LYS B 1 191 ? 12.203 -1.271 18.344 1 97.19 191 LYS B N 1
ATOM 3151 C CA . LYS B 1 191 ? 13.406 -1.987 17.922 1 97.19 191 LYS B CA 1
ATOM 3152 C C . LYS B 1 191 ? 14.047 -1.333 16.703 1 97.19 191 LYS B C 1
ATOM 3154 O O . LYS B 1 191 ? 15.266 -1.196 16.641 1 97.19 191 LYS B O 1
ATOM 3159 N N . LEU B 1 192 ? 13.25 -0.903 15.789 1 96.44 192 LEU B N 1
ATOM 3160 C CA . LEU B 1 192 ? 13.75 -0.295 14.562 1 96.44 192 LEU B CA 1
ATOM 3161 C C . LEU B 1 192 ? 14.367 1.07 14.844 1 96.44 192 LEU B C 1
ATOM 3163 O O . LEU B 1 192 ? 15.414 1.41 14.281 1 96.44 192 LEU B O 1
ATOM 3167 N N . ILE B 1 193 ? 13.664 1.881 15.664 1 96 193 ILE B N 1
ATOM 3168 C CA . ILE B 1 193 ? 14.195 3.193 16.016 1 96 193 ILE B CA 1
ATOM 3169 C C . ILE B 1 193 ? 15.586 3.045 16.625 1 96 193 ILE B C 1
ATOM 3171 O O . ILE B 1 193 ? 16.5 3.799 16.281 1 96 193 ILE B O 1
ATOM 3175 N N . GLU B 1 194 ? 15.727 2.062 17.484 1 94.19 194 GLU B N 1
ATOM 3176 C CA . GLU B 1 194 ? 17.016 1.817 18.109 1 94.19 194 GLU B CA 1
ATOM 3177 C C . GLU B 1 194 ? 18.062 1.354 17.094 1 94.19 194 GLU B C 1
ATOM 3179 O O . GLU B 1 194 ? 19.203 1.806 17.125 1 94.19 194 GLU B O 1
ATOM 3184 N N . GLU B 1 195 ? 17.625 0.512 16.25 1 92.31 195 GLU B N 1
ATOM 3185 C CA . GLU B 1 195 ? 18.531 -0.051 15.25 1 92.31 195 GLU B CA 1
ATOM 3186 C C . GLU B 1 195 ? 19.031 1.026 14.289 1 92.31 195 GLU B C 1
ATOM 3188 O O . GLU B 1 195 ? 20.188 0.997 13.859 1 92.31 195 GLU B O 1
ATOM 3193 N N . PHE B 1 196 ? 18.219 2.033 13.977 1 90.69 196 PHE B N 1
ATOM 3194 C CA . PHE B 1 196 ? 18.562 2.988 12.93 1 90.69 196 PHE B CA 1
ATOM 3195 C C . PHE B 1 196 ? 18.891 4.348 13.531 1 90.69 196 PHE B C 1
ATOM 3197 O O . PHE B 1 196 ? 19 5.34 12.805 1 90.69 196 PHE B O 1
ATOM 3204 N N . LYS B 1 197 ? 18.938 4.473 14.836 1 82.69 197 LYS B N 1
ATOM 3205 C CA . LYS B 1 197 ? 19.219 5.73 15.523 1 82.69 197 LYS B CA 1
ATOM 3206 C C . LYS B 1 197 ? 20.5 6.363 14.984 1 82.69 197 LYS B C 1
ATOM 3208 O O . LYS B 1 197 ? 20.578 7.586 14.844 1 82.69 197 LYS B O 1
ATOM 3213 N N . ARG B 1 198 ? 21.594 5.605 14.742 1 67.06 198 ARG B N 1
ATOM 3214 C CA . ARG B 1 198 ? 22.906 6.148 14.43 1 67.06 198 ARG B CA 1
ATOM 3215 C C . ARG B 1 198 ? 23.172 6.098 12.922 1 67.06 198 ARG B C 1
ATOM 3217 O O . ARG B 1 198 ? 24.297 6.344 12.484 1 67.06 198 ARG B O 1
ATOM 3224 N N . VAL B 1 199 ? 22.188 5.75 12.188 1 60.81 199 VAL B N 1
ATOM 3225 C CA . VAL B 1 199 ? 22.453 5.695 10.758 1 60.81 199 VAL B CA 1
ATOM 3226 C C . VAL B 1 199 ? 22.109 7.035 10.109 1 60.81 199 VAL B C 1
ATOM 3228 O O . VAL B 1 199 ? 21.094 7.652 10.453 1 60.81 199 VAL B O 1
#